Protein 6OVN (pdb70)

B-factor: mean 44.59, std 19.62, range [14.21, 118.72]

Radius of gyration: 23.9 Å; Cα contacts (8 Å, |Δi|>4): 1185; chains: 2; bounding box: 69×45×56 Å

Sequence (440 aa):
QALSIQEGENATMNCSYKTSINNLQWYRQNSGRGLVHLILIRSNEREKHSGRLRVTLDTSKKSSSLLITASRAADTASYFCATAAVGGFKTIFGAGTRLFVKANNIQNPDPAVYQLRDSKSSDKSSVCLFTDFDSSQTNVSSQSKDSDVYITDKCVLLDMRSMDFKSNSAVAWSNKSDFACANAFNNSIIPEDTFFPSPDTEVTQTPKHLVMGMTNKKSLKCEQHMGHRAMYWYKQKAKKPPELMFVYSYEKLSINESSVPSRFSPESPNSSLLNLHLHALQPEDSALYLCASSPLGREGLNTEAFFGQGTRLTVVEDLNKVFPPEVAVVFEPSEAEISSHTQKATLVCLATGFYPDHVEELSWWVNGKEVHSGVCTDPQPLKEQPALNDSRYALSSRLRVSATTFWQNPRNHFRCQVQFYGLSENDEWTQDRAKPVTQIVSAEAWGRAD

Secondary structure (DSSP, 8-state):
-EEEEETTS-EEEEEE-SS--SEEEEEEEETTTEEEEEEEEETT-SEEEETTEEEEEETTTTEEEEEESS--GGG-EEEEEEEE-TTSS--EE---EEEEEEPP-SS---EEEEPPPPTT---EEEEEES--TT--PPPP-STT-EEPPPEEEEEGGGTEEEEEEEEEE--TT--HHHHTTTS---TT-B----/--SEEEE-SEEEEETT--EEEEEEE-S--SEEEEEEE-TTS--EEEEEEETTEEEE--S-GGGT--B-SSTTB-BEEE-S--GGG-EEEEEEEE-BTTTT-B---EE---EEEEEES-GGG-BPPEEEEEPPPHHHHHHHSEEEEEEEEEEEBSS-EEEEEEETTEEE-TTEEE-SSPEESSTT-TT--EEEEEEEEEEHHHHS-TT-EEEEEEEE--B-TTS---SSSPP-BSEEEEEEEE----

Nearest PDB structures (foldseek):
  6ovn-assembly1_A  TM=1.005E+00  e=1.635E-39  Homo sapiens
  6ovo-assembly1_A  TM=9.572E-01  e=6.465E-29  Homo sapiens
  6v15-assembly1_D  TM=9.337E-01  e=1.927E-26  Mus musculus
  6bj8-assembly1_D  TM=8.956E-01  e=1.473E-26  Homo sapiens
  4jry-assembly1_D  TM=8.996E-01  e=4.089E-26  Homo sapiens

Foldseek 3Di:
DEAEEAQQAKDKDKDFDDDDFQKKWKWWADPVPGIGTDDIDGPPDAWDDDPQWIKGADPVRGMMMIMGGRHHQVSFTKMWMWTHHPPGPGTGIDDIYGYGYFYFAPDAAWEKDWDDDDPVDLKTKIKTKRHTSPWWFDADPDDQKGKATWDWDQPVVVRGIMIMMMMMGNDPPDDSVCSRVVTDGPPNYHYDDD/DFQWAWDDQEAEEEQADKDKIKIFHDPQAFKKFKWWADPPGDTHTAWMDGDNDIDGPHPCQVQFVWDDPDSGITMTIGGRDDQVSQTWMKMWTFRLPDPRPGGDITIHSTYRYGYDHDLVLFDFWDKEKDWFDPVCCVVPQKGKIKMKTWFGPDPDKDKFKAKPHHTDDPQKDKDPDWDFPDVPDPSGITMIMMIHMGGNVQQQDQPIKMKMKMFDAGDDPPDDDDDPDDRRHGDIHMYMDGGHHD

Structure (mmCIF, N/CA/C/O backbone):
data_6OVN
#
_entry.id   6OVN
#
_cell.length_a   75.188
_cell.length_b   75.188
_cell.length_c   109.380
_cell.angle_alpha   90.000
_cell.angle_beta   90.000
_cell.angle_gamma   90.000
#
_symmetry.space_group_name_H-M   'P 43'
#
loop_
_entity.id
_entity.type
_entity.pdbx_description
1 polymer 'Alpha chain Clone 2 TCR'
2 polymer 'Beta chain Clone 2 TCR'
3 non-polymer 'SODIUM ION'
4 non-polymer GLYCEROL
5 non-polymer 'CHLORIDE ION'
6 water water
#
loop_
_atom_site.group_PDB
_atom_site.id
_atom_site.type_symbol
_atom_site.label_atom_id
_atom_site.label_alt_id
_atom_site.label_comp_id
_atom_site.label_asym_id
_atom_site.label_entity_id
_atom_site.label_seq_id
_atom_site.pdbx_PDB_ins_code
_atom_site.Cartn_x
_atom_site.Cartn_y
_atom_site.Cartn_z
_atom_site.occupancy
_atom_site.B_iso_or_equiv
_atom_site.auth_seq_id
_atom_site.auth_comp_id
_atom_site.auth_asym_id
_atom_site.auth_atom_id
_atom_site.pdbx_PDB_model_num
ATOM 1 N N . GLN A 1 11 ? 47.353 63.958 11.162 1.00 91.29 9 GLN A N 1
ATOM 2 C CA . GLN A 1 11 ? 47.394 65.385 11.457 1.00 82.06 9 GLN A CA 1
ATOM 3 C C . GLN A 1 11 ? 46.019 65.898 11.874 1.00 79.86 9 GLN A C 1
ATOM 4 O O . GLN A 1 11 ? 45.496 66.850 11.291 1.00 70.85 9 GLN A O 1
ATOM 6 N N . ALA A 1 12 ? 45.440 65.253 12.886 1.00 77.50 10 ALA A N 1
ATOM 7 C CA . ALA A 1 12 ? 44.139 65.634 13.424 1.00 74.48 10 ALA A CA 1
ATOM 8 C C . ALA A 1 12 ? 44.200 65.515 14.939 1.00 77.17 10 ALA A C 1
ATOM 9 O O . ALA A 1 12 ? 44.568 64.459 15.463 1.00 84.06 10 ALA A O 1
ATOM 11 N N . LEU A 1 13 ? 43.849 66.593 15.638 1.00 67.94 11 LEU A N 1
ATOM 12 C CA . LEU A 1 13 ? 43.946 66.657 17.091 1.00 64.63 11 LEU A CA 1
ATOM 13 C C . LEU A 1 13 ? 42.622 67.156 17.651 1.00 61.87 11 LEU A C 1
ATOM 14 O O . LEU A 1 13 ? 42.093 68.177 17.201 1.00 56.81 11 LEU A O 1
ATOM 19 N N . SER A 1 14 ? 42.076 66.432 18.623 1.00 66.57 12 SER A N 1
ATOM 20 C CA . SER A 1 14 ? 40.777 66.776 19.185 1.00 66.55 12 SER A CA 1
ATOM 21 C C . SER A 1 14 ? 40.916 66.851 20.695 1.00 64.92 12 SER A C 1
ATOM 22 O O . SER A 1 14 ? 41.348 65.882 21.326 1.00 65.03 12 SER A O 1
ATOM 25 N N . ILE A 1 15 ? 40.572 68.006 21.268 1.00 63.93 13 ILE A N 1
ATOM 26 C CA . ILE A 1 15 ? 40.718 68.241 22.697 1.00 67.12 13 ILE A CA 1
ATOM 27 C C . ILE A 1 15 ? 39.437 68.851 23.250 1.00 65.88 13 ILE A C 1
ATOM 28 O O . ILE A 1 15 ? 38.587 69.357 22.513 1.00 63.51 13 ILE A O 1
ATOM 33 N N . GLN A 1 16 ? 39.306 68.787 24.573 1.00 68.45 14 GLN A N 1
ATOM 34 C CA . GLN A 1 16 ? 38.209 69.460 25.246 1.00 68.63 14 GLN A CA 1
ATOM 35 C C . GLN A 1 16 ? 38.581 70.911 25.517 1.00 68.89 14 GLN A C 1
ATOM 36 O O . GLN A 1 16 ? 39.743 71.235 25.772 1.00 70.23 14 GLN A O 1
ATOM 42 N N . GLU A 1 17 ? 37.578 71.783 25.452 1.00 67.59 15 GLU A N 1
ATOM 43 C CA . GLU A 1 17 ? 37.775 73.203 25.713 1.00 67.71 15 GLU A CA 1
ATOM 44 C C . GLU A 1 17 ? 38.494 73.420 27.037 1.00 75.84 15 GLU A C 1
ATOM 45 O O . GLU A 1 17 ? 38.118 72.847 28.062 1.00 72.94 15 GLU A O 1
ATOM 51 N N . GLY A 1 18 ? 39.539 74.244 27.006 1.00 71.39 16 GLY A N 1
ATOM 52 C CA . GLY A 1 18 ? 40.358 74.520 28.163 1.00 74.36 16 GLY A CA 1
ATOM 53 C C . GLY A 1 18 ? 41.653 73.736 28.226 1.00 75.90 16 GLY A C 1
ATOM 54 O O . GLY A 1 18 ? 42.579 74.160 28.927 1.00 78.00 16 GLY A O 1
ATOM 55 N N . GLU A 1 19 ? 41.738 72.601 27.536 1.00 74.99 17 GLU A N 1
ATOM 56 C CA . GLU A 1 19 ? 42.959 71.811 27.519 1.00 76.34 17 GLU A CA 1
ATOM 57 C C . GLU A 1 19 ? 43.997 72.444 26.589 1.00 75.11 17 GLU A C 1
ATOM 58 O O . GLU A 1 19 ? 43.699 73.348 25.803 1.00 72.88 17 GLU A O 1
ATOM 64 N N . ASN A 1 20 ? 45.229 71.946 26.676 1.00 76.60 18 ASN A N 1
ATOM 65 C CA . ASN A 1 20 ? 46.311 72.457 25.843 1.00 75.70 18 ASN A CA 1
ATOM 66 C C . ASN A 1 20 ? 46.297 71.809 24.463 1.00 73.15 18 ASN A C 1
ATOM 67 O O . ASN A 1 20 ? 45.883 70.659 24.292 1.00 72.88 18 ASN A O 1
ATOM 72 N N . ALA A 1 21 ? 46.789 72.554 23.476 1.00 71.34 19 ALA A N 1
ATOM 73 C CA . ALA A 1 21 ? 46.934 72.064 22.112 1.00 69.94 19 ALA A CA 1
ATOM 74 C C . ALA A 1 21 ? 48.385 72.234 21.699 1.00 69.45 19 ALA A C 1
ATOM 75 O O . ALA A 1 21 ? 48.915 73.347 21.752 1.00 69.63 19 ALA A O 1
ATOM 77 N N . THR A 1 22 ? 49.023 71.137 21.304 1.00 69.74 20 THR A N 1
ATOM 78 C CA . THR A 1 22 ? 50.395 71.162 20.809 1.00 70.10 20 THR A CA 1
ATOM 79 C C . THR A 1 22 ? 50.404 70.591 19.400 1.00 68.39 20 THR A C 1
ATOM 80 O O . THR A 1 22 ? 49.942 69.466 19.182 1.00 68.11 20 THR A O 1
ATOM 84 N N . MET A 1 23 ? 50.921 71.363 18.448 1.00 65.96 21 MET A N 1
ATOM 85 C CA . MET A 1 23 ? 51.009 70.920 17.067 1.00 63.58 21 MET A CA 1
ATOM 86 C C . MET A 1 23 ? 52.440 71.079 16.582 1.00 65.83 21 MET A C 1
ATOM 87 O O . MET A 1 23 ? 53.172 71.962 17.037 1.00 66.15 21 MET A O 1
ATOM 92 N N . ASN A 1 24 ? 52.845 70.194 15.679 1.00 63.19 22 ASN A N 1
ATOM 93 C CA . ASN A 1 24 ? 54.206 70.177 15.170 1.00 63.58 22 ASN A CA 1
ATOM 94 C C . ASN A 1 24 ? 54.220 70.331 13.657 1.00 60.71 22 ASN A C 1
ATOM 95 O O . ASN A 1 24 ? 53.233 70.069 12.970 1.00 61.42 22 ASN A O 1
ATOM 100 N N . CYS A 1 25 ? 55.379 70.738 13.155 1.00 60.83 23 CYS A N 1
ATOM 101 C CA . CYS A 1 25 ? 55.589 70.896 11.727 1.00 72.38 23 CYS A CA 1
ATOM 102 C C . CYS A 1 25 ? 57.070 70.774 11.451 1.00 71.31 23 CYS A C 1
ATOM 103 O O . CYS A 1 25 ? 57.893 70.958 12.347 1.00 69.85 23 CYS A O 1
ATOM 106 N N . SER A 1 26 ? 57.396 70.439 10.205 1.00 74.87 24 SER A N 1
ATOM 107 C CA . SER A 1 26 ? 58.785 70.344 9.789 1.00 80.87 24 SER A CA 1
ATOM 108 C C . SER A 1 26 ? 58.937 70.971 8.411 1.00 75.39 24 SER A C 1
ATOM 109 O O . SER A 1 26 ? 57.982 71.072 7.638 1.00 73.69 24 SER A O 1
ATOM 112 N N . TYR A 1 27 ? 60.162 71.393 8.112 1.00 68.97 25 TYR A N 1
ATOM 113 C CA . TYR A 1 27 ? 60.476 72.034 6.844 1.00 63.15 25 TYR A CA 1
ATOM 114 C C . TYR A 1 27 ? 61.786 71.460 6.319 1.00 67.24 25 TYR A C 1
ATOM 115 O O . TYR A 1 27 ? 62.546 70.832 7.058 1.00 70.90 25 TYR A O 1
ATOM 124 N N . LYS A 1 28 ? 62.049 71.686 5.028 1.00 71.68 26 LYS A N 1
ATOM 125 C CA . LYS A 1 28 ? 63.124 70.985 4.336 1.00 76.08 26 LYS A CA 1
ATOM 126 C C . LYS A 1 28 ? 64.322 71.849 3.964 1.00 78.32 26 LYS A C 1
ATOM 127 O O . LYS A 1 28 ? 65.399 71.295 3.726 1.00 87.63 26 LYS A O 1
ATOM 129 N N . THR A 1 29 ? 64.177 73.169 3.903 1.00 72.74 27 THR A N 1
ATOM 130 C CA . THR A 1 29 ? 65.242 74.044 3.426 1.00 74.44 27 THR A CA 1
ATOM 131 C C . THR A 1 29 ? 65.714 74.971 4.541 1.00 66.88 27 THR A C 1
ATOM 132 O O . THR A 1 29 ? 65.129 75.031 5.623 1.00 65.00 27 THR A O 1
ATOM 136 N N . SER A 1 30 ? 66.798 75.694 4.268 1.00 64.87 28 SER A N 1
ATOM 137 C CA . SER A 1 30 ? 67.208 76.773 5.157 1.00 71.55 28 SER A CA 1
ATOM 138 C C . SER A 1 30 ? 66.189 77.906 5.085 1.00 63.44 28 SER A C 1
ATOM 139 O O . SER A 1 30 ? 65.540 78.120 4.059 1.00 56.10 28 SER A O 1
ATOM 142 N N . ILE A 1 31 ? 66.017 78.618 6.202 1.00 61.62 29 ILE A N 1
ATOM 143 C CA . ILE A 1 31 ? 64.977 79.633 6.298 1.00 55.69 29 ILE A CA 1
ATOM 144 C C . ILE A 1 31 ? 65.520 80.874 6.986 1.00 57.08 29 ILE A C 1
ATOM 145 O O . ILE A 1 31 ? 66.505 80.826 7.726 1.00 59.65 29 ILE A O 1
ATOM 150 N N . ASN A 1 32 ? 64.856 82.001 6.731 1.00 55.35 37 ASN A N 1
ATOM 151 C CA . ASN A 1 32 ? 65.054 83.181 7.562 1.00 56.61 37 ASN A CA 1
ATOM 152 C C . ASN A 1 32 ? 64.154 83.163 8.788 1.00 57.74 37 ASN A C 1
ATOM 153 O O . ASN A 1 32 ? 64.576 83.577 9.875 1.00 60.08 37 ASN A O 1
ATOM 158 N N . ASN A 1 33 ? 62.920 82.685 8.633 1.00 56.16 38 ASN A N 1
ATOM 159 C CA . ASN A 1 33 ? 61.985 82.638 9.747 1.00 58.74 38 ASN A CA 1
ATOM 160 C C . ASN A 1 33 ? 60.887 81.629 9.447 1.00 55.67 38 ASN A C 1
ATOM 161 O O . ASN A 1 33 ? 60.663 81.242 8.296 1.00 53.47 38 ASN A O 1
ATOM 166 N N . LEU A 1 34 ? 60.193 81.231 10.503 1.00 56.97 39 LEU A N 1
ATOM 167 C CA . LEU A 1 34 ? 59.067 80.317 10.427 1.00 55.91 39 LEU A CA 1
ATOM 168 C C . LEU A 1 34 ? 57.873 80.988 11.087 1.00 55.51 39 LEU A C 1
ATOM 169 O O . LEU A 1 34 ? 58.024 81.680 12.097 1.00 57.28 39 LEU A O 1
ATOM 174 N N . GLN A 1 35 ? 56.688 80.802 10.507 1.00 53.20 40 GLN A N 1
ATOM 175 C CA . GLN A 1 35 ? 55.488 81.445 11.022 1.00 52.57 40 GLN A CA 1
ATOM 176 C C . GLN A 1 35 ? 54.340 80.454 11.021 1.00 51.74 40 GLN A C 1
ATOM 177 O O . GLN A 1 35 ? 54.146 79.722 10.046 1.00 51.51 40 GLN A O 1
ATOM 183 N N . TRP A 1 36 ? 53.564 80.463 12.100 1.00 52.92 41 TRP A N 1
ATOM 184 C CA . TRP A 1 36 ? 52.366 79.643 12.199 1.00 52.18 41 TRP A CA 1
ATOM 185 C C . TRP A 1 36 ? 51.146 80.435 11.759 1.00 53.10 41 TRP A C 1
ATOM 186 O O . TRP A 1 36 ? 51.034 81.631 12.047 1.00 49.72 41 TRP A O 1
ATOM 197 N N . TYR A 1 37 ? 50.226 79.750 11.070 1.00 47.85 42 TYR A N 1
ATOM 198 C CA . TYR A 1 37 ? 48.979 80.340 10.613 1.00 45.51 42 TYR A CA 1
ATOM 199 C C . TYR A 1 37 ? 47.800 79.500 11.070 1.00 45.56 42 TYR A C 1
ATOM 200 O O . TYR A 1 37 ? 47.901 78.278 11.200 1.00 46.41 42 TYR A O 1
ATOM 209 N N . ARG A 1 38 ? 46.667 80.177 11.255 1.00 44.52 43 ARG A N 1
ATOM 210 C CA . ARG A 1 38 ? 45.381 79.569 11.560 1.00 44.13 43 ARG A CA 1
ATOM 211 C C . ARG A 1 38 ? 44.414 79.822 10.406 1.00 40.98 43 ARG A C 1
ATOM 212 O O . ARG A 1 38 ? 44.385 80.923 9.847 1.00 43.93 43 ARG A O 1
ATOM 220 N N . GLN A 1 39 ? 43.623 78.809 10.045 1.00 40.02 44 GLN A N 1
ATOM 221 C CA . GLN A 1 39 ? 42.636 78.968 8.982 1.00 37.11 44 GLN A CA 1
ATOM 222 C C . GLN A 1 39 ? 41.308 78.341 9.375 1.00 44.79 44 GLN A C 1
ATOM 223 O O . GLN A 1 39 ? 41.245 77.161 9.729 1.00 38.03 44 GLN A O 1
ATOM 229 N N . ASN A 1 40 ? 40.247 79.133 9.281 1.00 39.18 45 ASN A N 1
ATOM 230 C CA . ASN A 1 40 ? 38.885 78.622 9.373 1.00 40.50 45 ASN A CA 1
ATOM 231 C C . ASN A 1 40 ? 37.998 79.528 8.527 1.00 55.94 45 ASN A C 1
ATOM 232 O O . ASN A 1 40 ? 38.456 80.513 7.943 1.00 50.87 45 ASN A O 1
ATOM 237 N N . SER A 1 41 ? 36.719 79.178 8.431 1.00 69.43 46 SER A N 1
ATOM 238 C CA . SER A 1 41 ? 35.797 80.056 7.722 1.00 73.65 46 SER A CA 1
ATOM 239 C C . SER A 1 41 ? 35.366 81.249 8.568 1.00 75.77 46 SER A C 1
ATOM 240 O O . SER A 1 41 ? 34.961 82.276 8.011 1.00 73.79 46 SER A O 1
ATOM 243 N N . GLY A 1 42 ? 35.482 81.156 9.895 1.00 87.26 47 GLY A N 1
ATOM 244 C CA . GLY A 1 42 ? 35.118 82.281 10.740 1.00 88.07 47 GLY A CA 1
ATOM 245 C C . GLY A 1 42 ? 35.995 83.499 10.512 1.00 86.20 47 GLY A C 1
ATOM 246 O O . GLY A 1 42 ? 35.503 84.628 10.468 1.00 92.47 47 GLY A O 1
ATOM 247 N N . ARG A 1 43 ? 37.305 83.290 10.351 1.00 74.42 48 ARG A N 1
ATOM 248 C CA . ARG A 1 43 ? 38.244 84.399 10.257 1.00 63.26 48 ARG A CA 1
ATOM 249 C C . ARG A 1 43 ? 39.236 84.293 9.103 1.00 56.93 48 ARG A C 1
ATOM 250 O O . ARG A 1 43 ? 40.099 85.168 8.983 1.00 54.39 48 ARG A O 1
ATOM 258 N N . GLY A 1 44 ? 39.148 83.260 8.258 1.00 50.89 49 GLY A N 1
ATOM 259 C CA . GLY A 1 44 ? 40.084 83.124 7.145 1.00 44.69 49 GLY A CA 1
ATOM 260 C C . GLY A 1 44 ? 41.452 82.623 7.589 1.00 42.06 49 GLY A C 1
ATOM 261 O O . GLY A 1 44 ? 41.607 81.975 8.630 1.00 39.65 49 GLY A O 1
ATOM 262 N N . LEU A 1 45 ? 42.461 82.940 6.770 1.00 38.31 50 LEU A N 1
ATOM 263 C CA . LEU A 1 45 ? 43.849 82.529 6.984 1.00 38.29 50 LEU A CA 1
ATOM 264 C C . LEU A 1 45 ? 44.595 83.672 7.668 1.00 37.20 50 LEU A C 1
ATOM 265 O O . LEU A 1 45 ? 44.760 84.745 7.085 1.00 40.80 50 LEU A O 1
ATOM 270 N N . VAL A 1 46 ? 45.035 83.449 8.911 1.00 41.82 51 VAL A N 1
ATOM 271 C CA . VAL A 1 46 ? 45.520 84.521 9.776 1.00 47.83 51 VAL A CA 1
ATOM 272 C C . VAL A 1 46 ? 46.905 84.169 10.306 1.00 50.76 51 VAL A C 1
ATOM 273 O O . VAL A 1 46 ? 47.130 83.051 10.782 1.00 46.53 51 VAL A O 1
ATOM 277 N N . HIS A 1 47 ? 47.825 85.130 10.229 1.00 47.29 52 HIS A N 1
ATOM 278 C CA . HIS A 1 47 ? 49.162 84.963 10.790 1.00 46.28 52 HIS A CA 1
ATOM 279 C C . HIS A 1 47 ? 49.104 84.992 12.314 1.00 52.31 52 HIS A C 1
ATOM 280 O O . HIS A 1 47 ? 48.493 85.886 12.906 1.00 50.66 52 HIS A O 1
ATOM 287 N N . LEU A 1 48 ? 49.734 84.005 12.949 1.00 49.14 53 LEU A N 1
ATOM 288 C CA . LEU A 1 48 ? 49.671 83.866 14.402 1.00 51.89 53 LEU A CA 1
ATOM 289 C C . LEU A 1 48 ? 50.906 84.419 15.097 1.00 56.61 53 LEU A C 1
ATOM 290 O O . LEU A 1 48 ? 50.788 85.214 16.035 1.00 64.80 53 LEU A O 1
ATOM 295 N N . ILE A 1 49 ? 52.094 84.012 14.654 1.00 55.56 54 ILE A N 1
ATOM 296 C CA . ILE A 1 49 ? 53.324 84.360 15.350 1.00 60.29 54 ILE A CA 1
ATOM 297 C C . ILE A 1 49 ? 54.479 84.106 14.401 1.00 60.92 54 ILE A C 1
ATOM 298 O O . ILE A 1 49 ? 54.407 83.236 13.527 1.00 59.31 54 ILE A O 1
ATOM 303 N N . LEU A 1 50 ? 55.547 84.878 14.572 1.00 58.10 55 LEU A N 1
ATOM 304 C CA . LEU A 1 50 ? 56.723 84.829 13.724 1.00 57.91 55 LEU A CA 1
ATOM 305 C C . LEU A 1 50 ? 57.948 84.664 14.615 1.00 68.18 55 LEU A C 1
ATOM 306 O O . LEU A 1 50 ? 58.110 85.404 15.590 1.00 74.99 55 LEU A O 1
ATOM 311 N N . ILE A 1 51 ? 58.792 83.684 14.294 1.00 61.50 56 ILE A N 1
ATOM 312 C CA . ILE A 1 51 ? 60.033 83.436 15.020 1.00 64.40 56 ILE A CA 1
ATOM 313 C C . ILE A 1 51 ? 61.182 83.369 14.018 1.00 63.85 56 ILE A C 1
ATOM 314 O O . ILE A 1 51 ? 61.050 82.772 12.943 1.00 62.16 56 ILE A O 1
ATOM 319 N N . ARG A 1 52 ? 62.300 84.011 14.356 1.00 65.56 57 ARG A N 1
ATOM 320 C CA . ARG A 1 52 ? 63.453 84.054 13.469 1.00 68.46 57 ARG A CA 1
ATOM 321 C C . ARG A 1 52 ? 64.315 82.807 13.647 1.00 68.22 57 ARG A C 1
ATOM 322 O O . ARG A 1 52 ? 64.300 82.152 14.692 1.00 69.31 57 ARG A O 1
ATOM 330 N N . SER A 1 53 ? 65.099 82.500 12.612 1.00 66.22 58 SER A N 1
ATOM 331 C CA . SER A 1 53 ? 65.928 81.302 12.626 1.00 67.74 58 SER A CA 1
ATOM 332 C C . SER A 1 53 ? 67.010 81.344 13.698 1.00 71.08 58 SER A C 1
ATOM 333 O O . SER A 1 53 ? 67.592 80.297 14.002 1.00 72.78 58 SER A O 1
ATOM 336 N N . ASN A 1 54 ? 67.281 82.511 14.280 1.00 72.07 59 ASN A N 1
ATOM 337 C CA . ASN A 1 54 ? 68.237 82.636 15.373 1.00 82.17 59 ASN A CA 1
ATOM 338 C C . ASN A 1 54 ? 67.570 82.638 16.745 1.00 79.58 59 ASN A C 1
ATOM 339 O O . ASN A 1 54 ? 68.244 82.888 17.748 1.00 79.79 59 ASN A O 1
ATOM 344 N N . GLU A 1 55 ? 66.270 82.369 16.812 1.00 75.70 63 GLU A N 1
ATOM 345 C CA . GLU A 1 55 ? 65.551 82.272 18.074 1.00 78.21 63 GLU A CA 1
ATOM 346 C C . GLU A 1 55 ? 65.151 80.824 18.334 1.00 77.84 63 GLU A C 1
ATOM 347 O O . GLU A 1 55 ? 65.144 79.986 17.428 1.00 76.40 63 GLU A O 1
ATOM 353 N N . ARG A 1 56 ? 64.825 80.533 19.595 1.00 80.02 64 ARG A N 1
ATOM 354 C CA . ARG A 1 56 ? 64.444 79.188 20.002 1.00 80.86 64 ARG A CA 1
ATOM 355 C C . ARG A 1 56 ? 63.024 79.081 20.540 1.00 80.25 64 ARG A C 1
ATOM 356 O O . ARG A 1 56 ? 62.464 77.979 20.531 1.00 79.99 64 ARG A O 1
ATOM 358 N N . GLU A 1 57 ? 62.429 80.179 20.997 1.00 80.04 65 GLU A N 1
ATOM 359 C CA . GLU A 1 57 ? 61.106 80.147 21.600 1.00 82.84 65 GLU A CA 1
ATOM 360 C C . GLU A 1 57 ? 60.570 81.570 21.670 1.00 82.67 65 GLU A C 1
ATOM 361 O O . GLU A 1 57 ? 61.336 82.523 21.840 1.00 82.56 65 GLU A O 1
ATOM 367 N N . LYS A 1 58 ? 59.251 81.705 21.532 1.00 76.87 66 LYS A N 1
ATOM 368 C CA . LYS A 1 58 ? 58.599 83.007 21.521 1.00 77.01 66 LYS A CA 1
ATOM 369 C C . LYS A 1 58 ? 57.226 82.903 22.171 1.00 78.46 66 LYS A C 1
ATOM 370 O O . LYS A 1 58 ? 56.538 81.891 22.035 1.00 80.67 66 LYS A O 1
ATOM 376 N N . HIS A 1 59 ? 56.832 83.969 22.869 1.00 83.33 67 HIS A N 1
ATOM 377 C CA . HIS A 1 59 ? 55.558 84.043 23.572 1.00 86.96 67 HIS A CA 1
ATOM 378 C C . HIS A 1 59 ? 54.723 85.186 23.017 1.00 80.38 67 HIS A C 1
ATOM 379 O O . HIS A 1 59 ? 55.252 86.258 22.708 1.00 83.72 67 HIS A O 1
ATOM 386 N N . SER A 1 60 ? 53.411 84.960 22.915 1.00 75.00 68 SER A N 1
ATOM 387 C CA . SER A 1 60 ? 52.475 86.022 22.546 1.00 77.46 68 SER A CA 1
ATOM 388 C C . SER A 1 60 ? 51.079 85.558 22.962 1.00 81.46 68 SER A C 1
ATOM 389 O O . SER A 1 60 ? 50.479 84.718 22.285 1.00 88.72 68 SER A O 1
ATOM 391 N N . GLY A 1 61 ? 50.578 86.109 24.061 1.00 83.88 74 GLY A N 1
ATOM 392 C CA . GLY A 1 61 ? 49.256 85.718 24.528 1.00 80.93 74 GLY A CA 1
ATOM 393 C C . GLY A 1 61 ? 49.242 84.259 24.944 1.00 81.15 74 GLY A C 1
ATOM 394 O O . GLY A 1 61 ? 50.135 83.784 25.655 1.00 74.72 74 GLY A O 1
ATOM 395 N N . ARG A 1 62 ? 48.226 83.527 24.485 1.00 76.53 75 ARG A N 1
ATOM 396 C CA . ARG A 1 62 ? 48.104 82.112 24.813 1.00 76.15 75 ARG A CA 1
ATOM 397 C C . ARG A 1 62 ? 49.017 81.223 23.979 1.00 72.84 75 ARG A C 1
ATOM 398 O O . ARG A 1 62 ? 49.036 80.007 24.200 1.00 72.34 75 ARG A O 1
ATOM 406 N N . LEU A 1 63 ? 49.781 81.793 23.050 1.00 69.79 76 LEU A N 1
ATOM 407 C CA . LEU A 1 63 ? 50.593 81.029 22.116 1.00 69.02 76 LEU A CA 1
ATOM 408 C C . LEU A 1 63 ? 52.054 81.039 22.525 1.00 71.32 76 LEU A C 1
ATOM 409 O O . LEU A 1 63 ? 52.579 82.063 22.975 1.00 72.39 76 LEU A O 1
ATOM 414 N N . ARG A 1 64 ? 52.716 79.901 22.337 1.00 72.06 77 ARG A N 1
ATOM 415 C CA . ARG A 1 64 ? 54.168 79.857 22.394 1.00 73.71 77 ARG A CA 1
ATOM 416 C C . ARG A 1 64 ? 54.676 78.921 21.308 1.00 72.44 77 ARG A C 1
ATOM 417 O O . ARG A 1 64 ? 54.187 77.796 21.168 1.00 72.08 77 ARG A O 1
ATOM 425 N N . VAL A 1 65 ? 55.641 79.396 20.529 1.00 71.75 78 VAL A N 1
ATOM 426 C CA . VAL A 1 65 ? 56.222 78.627 19.437 1.00 70.53 78 VAL A CA 1
ATOM 427 C C . VAL A 1 65 ? 57.657 78.282 19.804 1.00 72.96 78 VAL A C 1
ATOM 428 O O . VAL A 1 65 ? 58.377 79.106 20.378 1.00 74.57 78 VAL A O 1
ATOM 432 N N . THR A 1 66 ? 58.063 77.058 19.491 1.00 73.27 79 THR A N 1
ATOM 433 C CA . THR A 1 66 ? 59.457 76.658 19.575 1.00 75.54 79 THR A CA 1
ATOM 434 C C . THR A 1 66 ? 60.002 76.404 18.178 1.00 76.82 79 THR A C 1
ATOM 435 O O . THR A 1 66 ? 59.270 76.009 17.266 1.00 70.72 79 THR A O 1
ATOM 439 N N . LEU A 1 67 ? 61.297 76.643 18.023 1.00 74.25 80 LEU A N 1
ATOM 440 C CA . LEU A 1 67 ? 61.998 76.422 16.770 1.00 75.29 80 LEU A CA 1
ATOM 441 C C . LEU A 1 67 ? 63.270 75.640 17.059 1.00 75.79 80 LEU A C 1
ATOM 442 O O . LEU A 1 67 ? 64.090 76.064 17.879 1.00 77.49 80 LEU A O 1
ATOM 447 N N . ASP A 1 68 ? 63.418 74.492 16.403 1.00 78.37 81 ASP A N 1
ATOM 448 C CA . ASP A 1 68 ? 64.619 73.665 16.492 1.00 83.57 81 ASP A CA 1
ATOM 449 C C . ASP A 1 68 ? 65.222 73.587 15.089 1.00 86.69 81 ASP A C 1
ATOM 450 O O . ASP A 1 68 ? 64.933 72.658 14.331 1.00 86.19 81 ASP A O 1
ATOM 452 N N . THR A 1 69 ? 66.059 74.575 14.747 1.00 88.44 82 THR A N 1
ATOM 453 C CA . THR A 1 69 ? 66.732 74.576 13.452 1.00 79.76 82 THR A CA 1
ATOM 454 C C . THR A 1 69 ? 67.597 73.341 13.253 1.00 86.12 82 THR A C 1
ATOM 455 O O . THR A 1 69 ? 67.869 72.969 12.106 1.00 85.32 82 THR A O 1
ATOM 459 N N . SER A 1 70 ? 68.024 72.697 14.344 1.00 97.54 83 SER A N 1
ATOM 460 C CA . SER A 1 70 ? 68.995 71.610 14.247 1.00 105.07 83 SER A CA 1
ATOM 461 C C . SER A 1 70 ? 68.482 70.472 13.371 1.00 104.80 83 SER A C 1
ATOM 462 O O . SER A 1 70 ? 69.231 69.922 12.557 1.00 109.97 83 SER A O 1
ATOM 465 N N . LYS A 1 71 ? 67.211 70.102 13.522 1.00 103.70 84 LYS A N 1
ATOM 466 C CA . LYS A 1 71 ? 66.587 69.159 12.601 1.00 103.25 84 LYS A CA 1
ATOM 467 C C . LYS A 1 71 ? 65.288 69.703 12.014 1.00 97.05 84 LYS A C 1
ATOM 468 O O . LYS A 1 71 ? 64.395 68.927 11.664 1.00 91.19 84 LYS A O 1
ATOM 474 N N . LYS A 1 72 ? 65.179 71.029 11.899 1.00 95.36 85 LYS A N 1
ATOM 475 C CA . LYS A 1 72 ? 64.182 71.698 11.056 1.00 87.36 85 LYS A CA 1
ATOM 476 C C . LYS A 1 72 ? 62.753 71.313 11.446 1.00 82.63 85 LYS A C 1
ATOM 477 O O . LYS A 1 72 ? 62.010 70.694 10.680 1.00 83.55 85 LYS A O 1
ATOM 483 N N . SER A 1 73 ? 62.382 71.701 12.662 1.00 82.08 86 SER A N 1
ATOM 484 C CA . SER A 1 73 ? 61.072 71.392 13.212 1.00 83.90 86 SER A CA 1
ATOM 485 C C . SER A 1 73 ? 60.611 72.550 14.084 1.00 79.21 86 SER A C 1
ATOM 486 O O . SER A 1 73 ? 61.418 73.315 14.620 1.00 70.43 86 SER A O 1
ATOM 489 N N . SER A 1 74 ? 59.294 72.671 14.225 1.00 66.33 87 SER A N 1
ATOM 490 C CA . SER A 1 74 ? 58.717 73.697 15.076 1.00 71.07 87 SER A CA 1
ATOM 491 C C . SER A 1 74 ? 57.475 73.137 15.748 1.00 66.98 87 SER A C 1
ATOM 492 O O . SER A 1 74 ? 56.768 72.297 15.185 1.00 71.35 87 SER A O 1
ATOM 495 N N . SER A 1 75 ? 57.219 73.612 16.959 1.00 68.80 88 SER A N 1
ATOM 496 C CA . SER A 1 75 ? 56.034 73.233 17.709 1.00 69.10 88 SER A CA 1
ATOM 497 C C . SER A 1 75 ? 55.275 74.486 18.104 1.00 68.55 88 SER A C 1
ATOM 498 O O . SER A 1 75 ? 55.878 75.504 18.458 1.00 69.47 88 SER A O 1
ATOM 501 N N . LEU A 1 76 ? 53.953 74.411 18.023 1.00 67.02 89 LEU A N 1
ATOM 502 C CA . LEU A 1 76 ? 53.068 75.467 18.487 1.00 66.57 89 LEU A CA 1
ATOM 503 C C . LEU A 1 76 ? 52.227 74.916 19.624 1.00 68.13 89 LEU A C 1
ATOM 5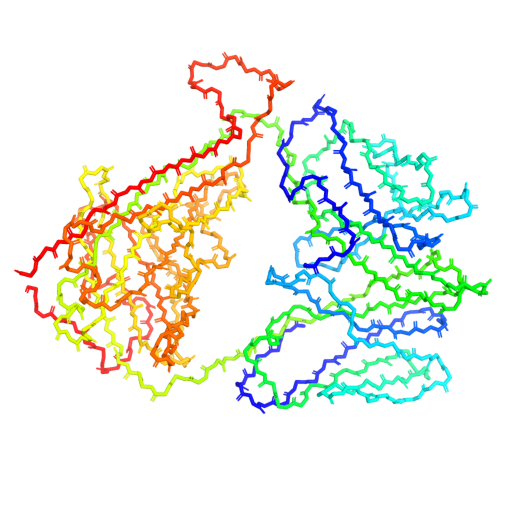04 O O . LEU A 1 76 ? 51.574 73.877 19.471 1.00 67.58 89 LEU A O 1
ATOM 509 N N . LEU A 1 77 ? 52.234 75.610 20.753 1.00 70.08 90 LEU A N 1
ATOM 510 C CA . LEU A 1 77 ? 51.410 75.232 21.887 1.00 71.63 90 LEU A CA 1
ATOM 511 C C . LEU A 1 77 ? 50.412 76.344 22.160 1.00 70.73 90 LEU A C 1
ATOM 512 O O . LEU A 1 77 ? 50.790 77.517 22.256 1.00 70.85 90 LEU A O 1
ATOM 517 N N . ILE A 1 78 ? 49.141 75.968 22.273 1.00 69.85 91 ILE A N 1
ATOM 518 C CA . ILE A 1 78 ? 48.073 76.863 22.689 1.00 69.29 91 ILE A CA 1
ATOM 519 C C . ILE A 1 78 ? 47.650 76.440 24.087 1.00 71.86 91 ILE A C 1
ATOM 520 O O . ILE A 1 78 ? 47.180 75.312 24.278 1.00 72.23 91 ILE A O 1
ATOM 525 N N . THR A 1 79 ? 47.824 77.328 25.057 1.00 73.65 92 THR A N 1
ATOM 526 C CA . THR A 1 79 ? 47.320 77.082 26.402 1.00 76.00 92 THR A CA 1
ATOM 527 C C . THR A 1 79 ? 45.878 77.563 26.514 1.00 75.70 92 THR A C 1
ATOM 528 O O . THR A 1 79 ? 45.458 78.487 25.809 1.00 72.50 92 THR A O 1
ATOM 532 N N . ALA A 1 80 ? 45.125 76.916 27.408 1.00 77.54 93 ALA A N 1
ATOM 533 C CA . ALA A 1 80 ? 43.738 77.265 27.717 1.00 75.33 93 ALA A CA 1
ATOM 534 C C . ALA A 1 80 ? 42.903 77.410 26.443 1.00 71.90 93 ALA A C 1
ATOM 535 O O . ALA A 1 80 ? 42.341 78.467 26.148 1.00 70.39 93 ALA A O 1
ATOM 537 N N . SER A 1 81 ? 42.833 76.319 25.684 1.00 70.70 94 SER A N 1
ATOM 538 C CA . SER A 1 81 ? 42.165 76.363 24.389 1.00 67.46 94 SER A CA 1
ATOM 539 C C . SER A 1 81 ? 40.679 76.643 24.563 1.00 71.15 94 SER A C 1
ATOM 540 O O . SER A 1 81 ? 40.045 76.155 25.501 1.00 67.98 94 SER A O 1
ATOM 543 N N . ARG A 1 82 ? 40.126 77.439 23.657 1.00 65.79 95 ARG A N 1
ATOM 544 C CA . ARG A 1 82 ? 38.695 77.694 23.627 1.00 70.86 95 ARG A CA 1
ATOM 545 C C . ARG A 1 82 ? 38.127 77.234 22.290 1.00 65.13 95 ARG A C 1
ATOM 546 O O . ARG A 1 82 ? 38.863 76.933 21.341 1.00 58.53 95 ARG A O 1
ATOM 549 N N . ALA A 1 83 ? 36.793 77.167 22.227 1.00 62.18 96 ALA A N 1
ATOM 550 C CA . ALA A 1 83 ? 36.128 76.659 21.030 1.00 63.57 96 ALA A CA 1
ATOM 551 C C . ALA A 1 83 ? 36.598 77.384 19.773 1.00 56.92 96 ALA A C 1
ATOM 552 O O . ALA A 1 83 ? 36.769 76.765 18.716 1.00 56.27 96 ALA A O 1
ATOM 554 N N . ALA A 1 84 ? 36.853 78.691 19.880 1.00 61.72 97 ALA A N 1
ATOM 555 C CA . ALA A 1 84 ? 37.244 79.481 18.718 1.00 69.18 97 ALA A CA 1
ATOM 556 C C . ALA A 1 84 ? 38.560 79.014 18.109 1.00 63.67 97 ALA A C 1
ATOM 557 O O . ALA A 1 84 ? 38.821 79.305 16.940 1.00 60.36 97 ALA A O 1
ATOM 559 N N . ASP A 1 85 ? 39.389 78.294 18.867 1.00 60.46 98 ASP A N 1
ATOM 560 C CA . ASP A 1 85 ? 40.657 77.805 18.337 1.00 59.79 98 ASP A CA 1
ATOM 561 C C . ASP A 1 85 ? 40.485 76.667 17.335 1.00 51.91 98 ASP A C 1
ATOM 562 O O . ASP A 1 85 ? 41.466 76.281 16.692 1.00 51.68 98 ASP A O 1
ATOM 567 N N . THR A 1 86 ? 39.280 76.121 17.191 1.00 50.84 99 THR A N 1
ATOM 568 C CA . THR A 1 86 ? 39.042 75.085 16.199 1.00 49.17 99 THR A CA 1
ATOM 569 C C . THR A 1 86 ? 39.409 75.628 14.828 1.00 46.63 99 THR A C 1
ATOM 570 O O . THR A 1 86 ? 38.872 76.654 14.401 1.00 49.18 99 THR A O 1
ATOM 574 N N . ALA A 1 87 ? 40.352 74.959 14.163 1.00 46.46 100 ALA A N 1
ATOM 575 C CA . ALA A 1 87 ? 40.862 75.433 12.884 1.00 44.29 100 ALA A CA 1
ATOM 576 C C . ALA A 1 87 ? 41.890 74.478 12.304 1.00 44.51 100 ALA A C 1
ATOM 577 O O . ALA A 1 87 ? 42.266 73.490 12.942 1.00 51.60 100 ALA A O 1
ATOM 579 N N . SER A 1 88 ? 42.345 74.769 11.085 1.00 42.53 101 SER A N 1
ATOM 580 C CA . SER A 1 88 ? 43.535 74.147 10.542 1.00 42.87 101 SER A CA 1
ATOM 581 C C . SER A 1 88 ? 44.726 75.030 10.886 1.00 44.21 101 SER A C 1
ATOM 582 O O . SER A 1 88 ? 44.639 76.258 10.801 1.00 46.90 101 SER A O 1
ATOM 585 N N . TYR A 1 89 ? 45.830 74.411 11.297 1.00 46.26 102 TYR A N 1
ATOM 586 C CA . TYR A 1 89 ? 47.051 75.145 11.597 1.00 47.65 102 TYR A CA 1
ATOM 587 C C . TYR A 1 89 ? 48.136 74.743 10.612 1.00 50.97 102 TYR A C 1
ATOM 588 O O . TYR A 1 89 ? 48.318 73.557 10.330 1.00 56.25 102 TYR A O 1
ATOM 597 N N . PHE A 1 90 ? 48.845 75.740 10.083 1.00 47.11 103 PHE A N 1
ATOM 598 C CA . PHE A 1 90 ? 49.884 75.524 9.091 1.00 45.66 103 PHE A CA 1
ATOM 599 C C . PHE A 1 90 ? 51.133 76.296 9.472 1.00 47.28 103 PHE A C 1
ATOM 600 O O . PHE A 1 90 ? 51.055 77.399 10.015 1.00 47.73 103 PHE A O 1
ATOM 608 N N . CYS A 1 91 ? 52.276 75.704 9.135 1.00 48.10 104 CYS A N 1
ATOM 609 C CA . CYS A 1 91 ? 53.588 76.325 9.187 1.00 50.29 104 CYS A CA 1
ATOM 610 C C . CYS A 1 91 ? 53.919 76.920 7.829 1.00 47.02 104 CYS A C 1
ATOM 611 O O . CYS A 1 91 ? 53.758 76.252 6.806 1.00 56.18 104 CYS A O 1
ATOM 614 N N . ALA A 1 92 ? 54.385 78.164 7.816 1.00 46.88 105 ALA A N 1
ATOM 615 C CA . ALA A 1 92 ? 54.998 78.735 6.622 1.00 45.15 105 ALA A CA 1
ATOM 616 C C . ALA A 1 92 ? 56.442 79.098 6.944 1.00 47.15 105 ALA A C 1
ATOM 617 O O . ALA A 1 92 ? 56.742 79.570 8.044 1.00 52.85 105 ALA A O 1
ATOM 619 N N . THR A 1 93 ? 57.341 78.832 6.013 1.00 46.59 106 THR A N 1
ATOM 620 C CA . THR A 1 93 ? 58.708 79.305 6.148 1.00 48.17 106 THR A CA 1
ATOM 621 C C . THR A 1 93 ? 58.967 80.349 5.072 1.00 48.13 106 THR A C 1
ATOM 622 O O . THR A 1 93 ? 58.346 80.324 4.006 1.00 47.12 106 THR A O 1
ATOM 626 N N . ALA A 1 94 ? 59.858 81.293 5.372 1.00 47.27 107 ALA A N 1
ATOM 627 C CA . ALA A 1 94 ? 60.075 82.419 4.480 1.00 45.47 107 ALA A CA 1
ATOM 628 C C . ALA A 1 94 ? 61.553 82.756 4.386 1.00 46.89 107 ALA A C 1
ATOM 629 O O . ALA A 1 94 ? 62.294 82.670 5.372 1.00 49.55 107 ALA A O 1
ATOM 631 N N . ALA A 1 95 ? 61.957 83.135 3.183 1.00 46.42 108 ALA A N 1
ATOM 632 C CA . ALA A 1 95 ? 63.277 83.666 2.900 1.00 48.91 108 ALA A CA 1
ATOM 633 C C . ALA A 1 95 ? 63.211 85.185 2.834 1.00 53.27 108 ALA A C 1
ATOM 634 O O . ALA A 1 95 ? 62.169 85.764 2.513 1.00 44.44 108 ALA A O 1
ATOM 636 N N . VAL A 1 96 ? 64.345 85.824 3.138 1.00 46.81 109 VAL A N 1
ATOM 637 C CA . VAL A 1 96 ? 64.482 87.265 2.965 1.00 49.94 109 VAL A CA 1
ATOM 638 C C . VAL A 1 96 ? 64.044 87.668 1.562 1.00 47.21 109 VAL A C 1
ATOM 639 O O . VAL A 1 96 ? 64.417 87.035 0.567 1.00 46.70 109 VAL A O 1
ATOM 643 N N . GLY A 1 97 ? 63.245 88.733 1.477 1.00 46.55 110 GLY A N 1
ATOM 644 C CA . GLY A 1 97 ? 62.812 89.273 0.207 1.00 40.31 110 GLY A CA 1
ATOM 645 C C . GLY A 1 97 ? 61.415 88.861 -0.208 1.00 37.98 110 GLY A C 1
ATOM 646 O O . GLY A 1 97 ? 60.857 89.461 -1.137 1.00 44.20 110 GLY A O 1
ATOM 647 N N . GLY A 1 98 ? 60.849 87.846 0.435 1.00 41.61 111 GLY A N 1
ATOM 648 C CA . GLY A 1 98 ? 59.467 87.487 0.246 1.00 39.17 111 GLY A CA 1
ATOM 649 C C . GLY A 1 98 ? 59.156 86.579 -0.924 1.00 36.51 111 GLY A C 1
ATOM 650 O O . GLY A 1 98 ? 57.976 86.319 -1.169 1.00 35.77 111 GLY A O 1
ATOM 651 N N . PHE A 1 99 ? 60.155 86.060 -1.634 1.00 37.01 112 PHE A N 1
ATOM 652 C CA . PHE A 1 99 ? 59.844 85.283 -2.831 1.00 38.81 112 PHE A CA 1
ATOM 653 C C . PHE A 1 99 ? 59.700 83.788 -2.585 1.00 35.99 112 PHE A C 1
ATOM 654 O O . PHE A 1 99 ? 59.416 83.051 -3.534 1.00 41.54 112 PHE A O 1
ATOM 662 N N . LYS A 1 100 ? 59.897 83.312 -1.358 1.00 36.77 113 LYS A N 1
ATOM 663 C CA . LYS A 1 100 ? 59.779 81.892 -1.066 1.00 36.99 113 LYS A CA 1
ATOM 664 C C . LYS A 1 100 ? 59.108 81.715 0.291 1.00 45.69 113 LYS A C 1
ATOM 665 O O . LYS A 1 100 ? 59.674 81.167 1.231 1.00 42.59 113 LYS A O 1
ATOM 671 N N . THR A 1 101 ? 57.878 82.199 0.403 1.00 35.65 114 THR A N 1
ATOM 672 C CA . THR A 1 101 ? 57.082 82.014 1.609 1.00 35.99 114 THR A CA 1
ATOM 673 C C . THR A 1 101 ? 56.140 80.843 1.348 1.00 39.75 114 THR A C 1
ATOM 674 O O . THR A 1 101 ? 55.168 80.977 0.597 1.00 34.91 114 THR A O 1
ATOM 678 N N . ILE A 1 102 ? 56.443 79.695 1.959 1.00 40.25 115 ILE A N 1
ATOM 679 C CA . ILE A 1 102 ? 55.923 78.393 1.551 1.00 35.46 115 ILE A CA 1
ATOM 680 C C . ILE A 1 102 ? 55.280 77.713 2.755 1.00 38.81 115 ILE A C 1
ATOM 681 O O . ILE A 1 102 ? 55.885 77.662 3.827 1.00 39.88 115 ILE A O 1
ATOM 686 N N . PHE A 1 103 ? 54.081 77.159 2.561 1.00 33.89 116 PHE A N 1
ATOM 687 C CA . PHE A 1 103 ? 53.346 76.454 3.611 1.00 33.97 116 PHE A CA 1
ATOM 688 C C . PHE A 1 103 ? 53.632 74.955 3.574 1.00 39.58 116 PHE A C 1
ATOM 689 O O . PHE A 1 103 ? 53.772 74.363 2.499 1.00 40.98 116 PHE A O 1
ATOM 697 N N . GLY A 1 104 ? 53.706 74.350 4.758 1.00 45.42 117 GLY A N 1
ATOM 698 C CA . GLY A 1 104 ? 53.861 72.915 4.899 1.00 40.50 117 GLY A CA 1
ATOM 699 C C . GLY A 1 104 ? 52.588 72.239 5.376 1.00 47.23 117 GLY A C 1
ATOM 700 O O . GLY A 1 104 ? 51.526 72.850 5.494 1.00 44.32 117 GLY A O 1
ATOM 701 N N . ALA A 1 105 ? 52.721 70.944 5.670 1.00 53.54 118 ALA A N 1
ATOM 702 C CA . ALA A 1 105 ? 51.572 70.138 6.068 1.00 61.23 118 ALA A CA 1
ATOM 703 C C . ALA A 1 105 ? 50.904 70.714 7.311 1.00 57.53 118 ALA A C 1
ATOM 704 O O . ALA A 1 105 ? 51.569 71.179 8.240 1.00 62.82 118 ALA A O 1
ATOM 706 N N . GLY A 1 106 ? 49.574 70.681 7.320 1.00 46.55 119 GLY A N 1
ATOM 707 C CA . GLY A 1 106 ? 48.802 71.287 8.377 1.00 50.44 119 GLY A CA 1
ATOM 708 C C . GLY A 1 106 ? 48.278 70.270 9.374 1.00 53.43 119 GLY A C 1
ATOM 709 O O . GLY A 1 106 ? 48.362 69.061 9.172 1.00 51.83 119 GLY A O 1
ATOM 710 N N . THR A 1 107 ? 47.744 70.796 10.476 1.00 44.96 120 THR A N 1
ATOM 711 C CA . THR A 1 107 ? 47.109 69.991 11.514 1.00 47.05 120 THR A CA 1
ATOM 712 C C . THR A 1 107 ? 45.720 70.546 11.763 1.00 41.78 120 THR A C 1
ATOM 713 O O . THR A 1 107 ? 45.560 71.757 11.948 1.00 45.74 120 THR A O 1
ATOM 717 N N . ARG A 1 108 ? 44.717 69.668 11.755 1.00 43.13 121 ARG A N 1
ATOM 718 C CA . ARG A 1 108 ? 43.348 70.069 12.041 1.00 38.53 121 ARG A CA 1
ATOM 719 C C . ARG A 1 108 ? 43.102 69.918 13.535 1.00 40.72 121 ARG A C 1
ATOM 720 O O . ARG A 1 108 ? 43.350 68.851 14.100 1.00 50.07 121 ARG A O 1
ATOM 724 N N . LEU A 1 109 ? 42.632 70.987 14.168 1.00 38.59 122 LEU A N 1
ATOM 725 C CA . LEU A 1 109 ? 42.414 71.006 15.611 1.00 42.34 122 LEU A CA 1
ATOM 726 C C . LEU A 1 109 ? 40.932 71.193 15.882 1.00 42.19 122 LEU A C 1
ATOM 727 O O . LEU A 1 109 ? 40.333 72.175 15.428 1.00 40.92 122 LEU A O 1
ATOM 732 N N . PHE A 1 110 ? 40.350 70.262 16.636 1.00 44.15 123 PHE A N 1
ATOM 733 C CA . PHE A 1 110 ? 38.962 70.345 17.071 1.00 45.81 123 PHE A CA 1
ATOM 734 C C . PHE A 1 110 ? 38.937 70.514 18.581 1.00 46.31 123 PHE A C 1
ATOM 735 O O . PHE A 1 110 ? 39.569 69.739 19.304 1.00 49.45 123 PHE A O 1
ATOM 743 N N . VAL A 1 111 ? 38.214 71.526 19.048 1.00 41.16 124 VAL A N 1
ATOM 744 C CA . VAL A 1 111 ? 38.099 71.827 20.467 1.00 46.22 124 VAL A CA 1
ATOM 745 C C . VAL A 1 111 ? 36.616 71.771 20.820 1.00 49.38 124 VAL A C 1
ATOM 746 O O . VAL A 1 111 ? 35.843 72.647 20.407 1.00 44.52 124 VAL A O 1
ATOM 750 N N . LYS A 1 112 ? 36.216 70.736 21.564 1.00 51.17 125 LYS A N 1
ATOM 751 C CA . LYS A 1 112 ? 34.818 70.546 21.948 1.00 53.54 125 LYS A CA 1
ATOM 752 C C . LYS A 1 112 ? 34.449 71.458 23.112 1.00 51.68 125 LYS A C 1
ATOM 753 O O . LYS A 1 112 ? 35.119 71.454 24.148 1.00 49.15 125 LYS A O 1
ATOM 759 N N . ALA A 1 113 ? 33.373 72.225 22.950 1.00 50.36 126 ALA A N 1
ATOM 760 C CA . ALA A 1 113 ? 32.923 73.126 24.002 1.00 57.55 126 ALA A CA 1
ATOM 761 C C . ALA A 1 113 ? 32.052 72.383 25.009 1.00 43.94 126 ALA A C 1
ATOM 762 O O . ALA A 1 113 ? 31.251 71.519 24.638 1.00 43.09 126 ALA A O 1
ATOM 764 N N . ASN A 1 114 ? 32.204 72.726 26.284 1.00 47.42 127 ASN A N 1
ATOM 765 C CA A ASN A 1 114 ? 31.396 72.087 27.309 0.52 47.20 127 ASN A CA 1
ATOM 766 C CA B ASN A 1 114 ? 31.405 72.109 27.332 0.48 47.19 127 ASN A CA 1
ATOM 767 C C . ASN A 1 114 ? 29.969 72.615 27.275 1.00 43.44 127 ASN A C 1
ATOM 768 O O . ASN A 1 114 ? 29.726 73.810 27.082 1.00 52.03 127 ASN A O 1
ATOM 777 N N . ILE A 1 115 ? 29.024 71.704 27.454 1.00 39.39 128 ILE A N 1
ATOM 778 C CA . ILE A 1 115 ? 27.601 72.018 27.489 1.00 34.59 128 ILE A CA 1
ATOM 779 C C . ILE A 1 115 ? 27.179 71.996 28.954 1.00 40.17 128 ILE A C 1
ATOM 780 O O . ILE A 1 115 ? 27.193 70.940 29.601 1.00 40.22 128 ILE A O 1
ATOM 785 N N . GLN A 1 116 ? 26.828 73.164 29.504 1.00 37.83 129 GLN A N 1
ATOM 786 C CA . GLN A 1 116 ? 26.577 73.235 30.940 1.00 40.75 129 GLN A CA 1
ATOM 787 C C . GLN A 1 116 ? 25.226 72.629 31.313 1.00 43.12 129 GLN A C 1
ATOM 788 O O . GLN A 1 116 ? 25.087 72.019 32.381 1.00 41.28 129 GLN A O 1
ATOM 794 N N . ASN A 1 117 ? 24.217 72.780 30.465 1.00 44.02 130 ASN A N 1
ATOM 795 C CA . ASN A 1 117 ? 22.868 72.310 30.781 1.00 44.19 130 ASN A CA 1
ATOM 796 C C . ASN A 1 117 ? 22.363 71.430 29.643 1.00 38.71 130 ASN A C 1
ATOM 797 O O . ASN A 1 117 ? 21.573 71.875 28.797 1.00 38.10 130 ASN A O 1
ATOM 802 N N . PRO A 1 118 ? 22.803 70.175 29.589 1.00 33.04 131 PRO A N 1
ATOM 803 C CA . PRO A 1 118 ? 22.317 69.280 28.533 1.00 25.63 131 PRO A CA 1
ATOM 804 C C . PRO A 1 118 ? 20.864 68.913 28.786 1.00 27.99 131 PRO A C 1
ATOM 805 O O . PRO A 1 118 ? 20.406 68.847 29.929 1.00 30.07 131 PRO A O 1
ATOM 809 N N . ASP A 1 119 ? 20.150 68.670 27.706 1.00 23.47 132 ASP A N 1
ATOM 810 C CA . ASP A 1 119 ? 18.720 68.382 27.739 1.00 25.29 132 ASP A CA 1
ATOM 811 C C . ASP A 1 119 ? 18.343 67.652 26.451 1.00 22.85 132 ASP A C 1
ATOM 812 O O . ASP A 1 119 ? 17.454 68.108 25.725 1.00 20.83 132 ASP A O 1
ATOM 817 N N . PRO A 1 120 ? 18.993 66.527 26.124 1.00 21.87 133 PRO A N 1
ATOM 818 C CA . PRO A 1 120 ? 18.814 65.929 24.787 1.00 20.33 133 PRO A CA 1
ATOM 819 C C . PRO A 1 120 ? 17.363 65.593 24.494 1.00 19.99 133 PRO A C 1
ATOM 820 O O . PRO A 1 120 ? 16.646 65.052 25.339 1.00 20.21 133 PRO A O 1
ATOM 824 N N . ALA A 1 121 ? 16.929 65.926 23.283 1.00 17.12 134 ALA A N 1
ATOM 825 C CA . ALA A 1 121 ? 15.533 65.785 22.893 1.00 16.59 134 ALA A CA 1
ATOM 826 C C . ALA A 1 121 ? 15.479 65.654 21.380 1.00 24.86 134 ALA A C 1
ATOM 827 O O . ALA A 1 121 ? 16.353 66.166 20.674 1.00 20.17 134 ALA A O 1
ATOM 829 N N . VAL A 1 122 ? 14.447 64.965 20.886 1.00 17.35 135 VAL A N 1
ATOM 830 C CA . VAL A 1 122 ? 14.162 64.911 19.452 1.00 18.37 135 VAL A CA 1
ATOM 831 C C . VAL A 1 122 ? 12.798 65.547 19.224 1.00 22.65 135 VAL A C 1
ATOM 832 O O . VAL A 1 122 ? 11.823 65.186 19.896 1.00 20.85 135 VAL A O 1
ATOM 836 N N . TYR A 1 123 ? 12.733 66.532 18.326 1.00 16.98 136 TYR A N 1
ATOM 837 C CA . TYR A 1 123 ? 11.489 67.233 18.051 1.00 16.42 136 TYR A CA 1
ATOM 838 C C . TYR A 1 123 ? 11.140 67.118 16.576 1.00 23.96 136 TYR A C 1
ATOM 839 O O . TYR A 1 123 ? 12.022 67.077 15.712 1.00 22.78 136 TYR A O 1
ATOM 848 N N . GLN A 1 124 ? 9.846 67.115 16.283 1.00 18.39 137 GLN A N 1
ATOM 849 C CA . GLN A 1 124 ? 9.393 67.179 14.897 1.00 23.04 137 GLN A CA 1
ATOM 850 C C . GLN A 1 124 ? 9.012 68.610 14.565 1.00 23.38 137 GLN A C 1
ATOM 851 O O . GLN A 1 124 ? 8.190 69.217 15.263 1.00 18.88 137 GLN A O 1
ATOM 857 N N . LEU A 1 125 ? 9.601 69.162 13.496 1.00 19.12 138 LEU A N 1
ATOM 858 C CA . LEU A 1 125 ? 9.219 70.515 13.144 1.00 20.84 138 LEU A CA 1
ATOM 859 C C . LEU A 1 125 ? 7.929 70.515 12.331 1.00 22.40 138 LEU A C 1
ATOM 860 O O . LEU A 1 125 ? 7.480 69.488 11.815 1.00 26.54 138 LEU A O 1
ATOM 865 N N . ARG A 1 126 ? 7.312 71.685 12.233 1.00 23.87 139 ARG A N 1
ATOM 866 C CA . ARG A 1 126 ? 6.062 71.775 11.496 1.00 24.63 139 ARG A CA 1
ATOM 867 C C . ARG A 1 126 ? 6.317 71.672 9.991 1.00 27.06 139 ARG A C 1
ATOM 868 O O . ARG A 1 126 ? 7.266 72.261 9.465 1.00 36.39 139 ARG A O 1
ATOM 876 N N . ASP A 1 127 ? 5.450 70.945 9.291 1.00 39.64 140 ASP A N 1
ATOM 877 C CA . ASP A 1 127 ? 5.568 70.850 7.836 1.00 48.41 140 ASP A CA 1
ATOM 878 C C . ASP A 1 127 ? 5.467 72.228 7.186 1.00 50.43 140 ASP A C 1
ATOM 879 O O . ASP A 1 127 ? 4.732 73.101 7.655 1.00 49.22 140 ASP A O 1
ATOM 884 N N . SER A 1 128 ? 6.217 72.429 6.098 1.00 41.05 141 SER A N 1
ATOM 885 C CA . SER A 1 128 ? 6.145 73.672 5.341 1.00 36.26 141 SER A CA 1
ATOM 886 C C . SER A 1 128 ? 5.142 73.498 4.208 1.00 46.21 141 SER A C 1
ATOM 887 O O . SER A 1 128 ? 5.160 72.480 3.509 1.00 49.86 141 SER A O 1
ATOM 890 N N . LYS A 1 129 ? 4.253 74.482 4.044 1.00 45.88 142 LYS A N 1
ATOM 891 C CA . LYS A 1 129 ? 3.250 74.403 2.989 1.00 49.83 142 LYS A CA 1
ATOM 892 C C . LYS A 1 129 ? 3.878 74.355 1.603 1.00 53.75 142 LYS A C 1
ATOM 893 O O . LYS A 1 129 ? 3.215 73.931 0.649 1.00 62.19 142 LYS A O 1
ATOM 896 N N . SER A 1 130 ? 5.133 74.782 1.470 1.00 49.61 143 SER A N 1
ATOM 897 C CA . SER A 1 130 ? 5.824 74.825 0.188 1.00 59.36 143 SER A CA 1
ATOM 898 C C . SER A 1 130 ? 6.823 73.689 0.013 1.00 52.86 143 SER A C 1
ATOM 899 O O . SER A 1 130 ? 7.644 73.739 -0.906 1.00 61.36 143 SER A O 1
ATOM 902 N N . SER A 1 131 ? 6.768 72.665 0.861 1.00 44.41 144 SER A N 1
ATOM 903 C CA . SER A 1 131 ? 7.744 71.587 0.829 1.00 43.64 144 SER A CA 1
ATOM 904 C C . SER A 1 131 ? 7.056 70.264 1.124 1.00 49.17 144 SER A C 1
ATOM 905 O O . SER A 1 131 ? 6.109 70.205 1.910 1.00 45.62 144 SER A O 1
ATOM 908 N N . ASP A 1 132 ? 7.548 69.195 0.496 1.00 45.18 145 ASP A N 1
ATOM 909 C CA . ASP A 1 132 ? 7.069 67.848 0.778 1.00 42.56 145 ASP A CA 1
ATOM 910 C C . ASP A 1 132 ? 7.898 67.138 1.844 1.00 41.27 145 ASP A C 1
ATOM 911 O O . ASP A 1 132 ? 7.688 65.947 2.090 1.00 42.35 145 ASP A O 1
ATOM 916 N N . LYS A 1 133 ? 8.813 67.843 2.499 1.00 36.55 146 LYS A N 1
ATOM 917 C CA . LYS A 1 133 ? 9.714 67.217 3.453 1.00 31.49 146 LYS A CA 1
ATOM 918 C C . LYS A 1 133 ? 9.140 67.213 4.864 1.00 35.75 146 LYS A C 1
ATOM 919 O O . LYS A 1 133 ? 8.423 68.134 5.267 1.00 39.92 146 LYS A O 1
ATOM 925 N N . SER A 1 134 ? 9.452 66.149 5.604 1.00 30.73 147 SER A N 1
ATOM 926 C CA A SER A 1 134 ? 9.287 66.101 7.053 0.41 30.81 147 SER A CA 1
ATOM 927 C CA B SER A 1 134 ? 9.287 66.116 7.052 0.59 29.99 147 SER A CA 1
ATOM 928 C C . SER A 1 134 ? 10.645 66.327 7.708 1.00 28.99 147 SER A C 1
ATOM 929 O O . SER A 1 134 ? 11.645 65.751 7.280 1.00 27.13 147 SER A O 1
ATOM 934 N N . VAL A 1 135 ? 10.691 67.166 8.752 1.00 22.37 148 VAL A N 1
ATOM 935 C CA . VAL A 1 135 ? 11.973 67.610 9.303 1.00 17.43 148 VAL A CA 1
ATOM 936 C C . VAL A 1 135 ? 12.014 67.348 10.803 1.00 20.73 148 VAL A C 1
ATOM 937 O O . VAL A 1 135 ? 11.064 67.685 11.515 1.00 22.62 148 VAL A O 1
ATOM 941 N N . CYS A 1 136 ? 13.117 66.752 11.274 1.00 18.84 149 CYS A N 1
ATOM 942 C CA . CYS A 1 136 ? 13.310 66.372 12.672 1.00 21.53 149 CYS A CA 1
ATOM 943 C C . CYS A 1 136 ? 14.547 67.068 13.223 1.00 25.73 149 CYS A C 1
ATOM 944 O O . CYS A 1 136 ? 15.538 67.267 12.510 1.00 22.73 149 CYS A O 1
ATOM 947 N N . LEU A 1 137 ? 14.513 67.403 14.509 1.00 18.45 150 LEU A N 1
ATOM 948 C CA . LEU A 1 137 ? 15.615 68.113 15.155 1.00 16.48 150 LEU A CA 1
ATOM 949 C C . LEU A 1 137 ? 16.061 67.321 16.378 1.00 21.84 150 LEU A C 1
ATOM 950 O O . LEU A 1 137 ? 15.246 67.040 17.262 1.00 22.79 150 LEU A O 1
ATOM 955 N N . PHE A 1 138 ? 17.345 66.957 16.426 1.00 17.87 151 PHE A N 1
ATOM 956 C CA . PHE A 1 138 ? 17.976 66.356 17.605 1.00 20.50 151 PHE A CA 1
ATOM 957 C C . PHE A 1 138 ? 18.807 67.455 18.259 1.00 22.04 151 PHE A C 1
ATOM 958 O O . PHE A 1 138 ? 19.718 67.996 17.628 1.00 21.19 151 PHE A O 1
ATOM 966 N N . THR A 1 139 ? 18.482 67.824 19.497 1.00 18.81 152 THR A N 1
ATOM 967 C CA . THR A 1 139 ? 19.076 69.042 20.030 1.00 17.04 152 THR A CA 1
ATOM 968 C C . THR A 1 139 ? 19.383 68.899 21.514 1.00 20.42 152 THR A C 1
ATOM 969 O O . THR A 1 139 ? 18.837 68.032 22.206 1.00 20.42 152 THR A O 1
ATOM 973 N N . ASP A 1 140 ? 20.303 69.752 21.982 1.00 19.90 153 ASP A N 1
ATOM 974 C CA . ASP A 1 140 ? 20.621 69.952 23.396 1.00 19.68 153 ASP A CA 1
ATOM 975 C C . ASP A 1 140 ? 21.376 68.776 24.018 1.00 22.19 153 ASP A C 1
ATOM 976 O O . ASP A 1 140 ? 21.392 68.623 25.248 1.00 25.85 153 ASP A O 1
ATOM 981 N N . PHE A 1 141 ? 22.043 67.955 23.199 1.00 22.06 154 PHE A N 1
ATOM 982 C CA . PHE A 1 141 ? 22.862 66.871 23.717 1.00 23.95 154 PHE A CA 1
ATOM 983 C C . PHE A 1 141 ? 24.259 67.391 24.054 1.00 28.55 154 PHE A C 1
ATOM 984 O O . PHE A 1 141 ? 24.690 68.431 23.553 1.00 29.09 154 PHE A O 1
ATOM 992 N N . ASP A 1 142 ? 24.955 66.672 24.939 1.00 30.30 155 ASP A N 1
ATOM 993 C CA . ASP A 1 142 ? 26.249 67.184 25.369 1.00 30.30 155 ASP A CA 1
ATOM 994 C C . ASP A 1 142 ? 27.309 66.861 24.324 1.00 36.58 155 ASP A C 1
ATOM 995 O O . ASP A 1 142 ? 27.059 66.164 23.337 1.00 33.43 155 ASP A O 1
ATOM 1000 N N . SER A 1 143 ? 28.512 67.382 24.539 1.00 47.32 156 SER A N 1
ATOM 1001 C CA A SER A 1 143 ? 29.463 67.290 23.443 0.55 50.08 156 SER A CA 1
ATOM 1002 C CA B SER A 1 143 ? 29.592 67.323 23.559 0.45 50.35 156 SER A CA 1
ATOM 1003 C C . SER A 1 143 ? 30.103 65.911 23.321 1.00 45.75 156 SER A C 1
ATOM 1004 O O . SER A 1 143 ? 30.839 65.688 22.356 1.00 55.82 156 SER A O 1
ATOM 1009 N N . GLN A 1 144 ? 29.766 64.970 24.197 1.00 40.17 157 GLN A N 1
ATOM 1010 C CA . GLN A 1 144 ? 30.190 63.585 24.046 1.00 52.65 157 GLN A CA 1
ATOM 1011 C C . GLN A 1 144 ? 29.391 62.813 22.998 1.00 50.93 157 GLN A C 1
ATOM 1012 O O . GLN A 1 144 ? 29.786 61.699 22.648 1.00 53.06 157 GLN A O 1
ATOM 1018 N N . THR A 1 145 ? 28.290 63.362 22.479 1.00 38.54 158 THR A N 1
ATOM 1019 C CA . THR A 1 145 ? 27.437 62.624 21.550 1.00 36.22 158 THR A CA 1
ATOM 1020 C C . THR A 1 145 ? 27.888 62.865 20.112 1.00 38.90 158 THR A C 1
ATOM 1021 O O . THR A 1 145 ? 28.143 64.006 19.714 1.00 43.62 158 THR A O 1
ATOM 1025 N N . ASN A 1 146 ? 27.998 61.783 19.342 1.00 36.31 159 ASN A N 1
ATOM 1026 C CA . ASN A 1 146 ? 28.305 61.847 17.919 1.00 38.45 159 ASN A CA 1
ATOM 1027 C C . ASN A 1 146 ? 27.060 61.511 17.110 1.00 38.09 159 ASN A C 1
ATOM 1028 O O . ASN A 1 146 ? 26.329 60.573 17.443 1.00 48.30 159 ASN A O 1
ATOM 1033 N N . VAL A 1 147 ? 26.835 62.255 16.033 1.00 31.62 160 VAL A N 1
ATOM 1034 C CA . VAL A 1 147 ? 25.661 62.065 15.191 1.00 35.75 160 VAL A CA 1
ATOM 1035 C C . VAL A 1 147 ? 26.060 61.257 13.968 1.00 36.03 160 VAL A C 1
ATOM 1036 O O . VAL A 1 147 ? 26.851 61.721 13.139 1.00 38.75 160 VAL A O 1
ATOM 1040 N N . SER A 1 148 ? 25.489 60.069 13.829 1.00 34.64 161 SER A N 1
ATOM 1041 C CA A SER A 1 148 ? 25.836 59.212 12.708 0.29 40.42 161 SER A CA 1
ATOM 1042 C CA B SER A 1 148 ? 25.822 59.203 12.709 0.71 40.99 161 SER A CA 1
ATOM 1043 C C . SER A 1 148 ? 25.106 59.654 11.445 1.00 40.77 161 SER A C 1
ATOM 1044 O O . SER A 1 148 ? 23.977 60.157 11.487 1.00 34.99 161 SER A O 1
ATOM 1049 N N . GLN A 1 149 ? 25.779 59.474 10.313 1.00 41.70 162 GLN A N 1
ATOM 1050 C CA . GLN A 1 149 ? 25.219 59.839 9.027 1.00 45.70 162 GLN A CA 1
ATOM 1051 C C . GLN A 1 149 ? 24.033 58.942 8.692 1.00 40.56 162 GLN A C 1
ATOM 1052 O O . GLN A 1 149 ? 23.809 57.893 9.302 1.00 39.67 162 GLN A O 1
ATOM 1055 N N . SER A 1 150 ? 23.274 59.365 7.690 1.00 45.28 163 SER A N 1
ATOM 1056 C CA . SER A 1 150 ? 22.142 58.581 7.228 1.00 41.44 163 SER A CA 1
ATOM 1057 C C . SER A 1 150 ? 22.613 57.275 6.596 1.00 49.71 163 SER A C 1
ATOM 1058 O O . SER A 1 150 ? 23.594 57.247 5.848 1.00 46.98 163 SER A O 1
ATOM 1061 N N . LYS A 1 151 ? 21.899 56.193 6.900 1.00 51.06 164 LYS A N 1
ATOM 1062 C CA . LYS A 1 151 ? 22.139 54.893 6.291 1.00 60.87 164 LYS A CA 1
ATOM 1063 C C . LYS A 1 151 ? 21.085 54.537 5.249 1.00 70.84 164 LYS A C 1
ATOM 1064 O O . LYS A 1 151 ? 21.042 53.390 4.795 1.00 75.03 164 LYS A O 1
ATOM 1066 N N . ASP A 1 152 ? 20.231 55.488 4.866 1.00 67.65 165 ASP A N 1
ATOM 1067 C CA . ASP A 1 152 ? 19.205 55.258 3.859 1.00 67.50 165 ASP A CA 1
ATOM 1068 C C . ASP A 1 152 ? 19.280 56.337 2.788 1.00 66.36 165 ASP A C 1
ATOM 1069 O O . ASP A 1 152 ? 19.632 57.488 3.063 1.00 58.09 165 ASP A O 1
ATOM 1074 N N . SER A 1 153 ? 18.923 55.943 1.563 1.00 57.45 166 SER A N 1
ATOM 1075 C CA . SER A 1 153 ? 19.230 56.749 0.386 1.00 64.33 166 SER A CA 1
ATOM 1076 C C . SER A 1 153 ? 18.552 58.109 0.449 1.00 56.30 166 SER A C 1
ATOM 1077 O O . SER A 1 153 ? 19.198 59.149 0.265 1.00 64.08 166 SER A O 1
ATOM 1080 N N . ASP A 1 154 ? 17.244 58.123 0.685 1.00 47.93 167 ASP A N 1
ATOM 1081 C CA . ASP A 1 154 ? 16.471 59.352 0.614 1.00 43.82 167 ASP A CA 1
ATOM 1082 C C . ASP A 1 154 ? 16.252 59.990 1.982 1.00 36.16 167 ASP A C 1
ATOM 1083 O O . ASP A 1 154 ? 15.270 60.714 2.169 1.00 36.48 167 ASP A O 1
ATOM 1088 N N . VAL A 1 155 ? 17.150 59.740 2.933 1.00 31.22 168 VAL A N 1
ATOM 1089 C CA . VAL A 1 155 ? 17.099 60.328 4.268 1.00 30.71 168 VAL A CA 1
ATOM 1090 C C . VAL A 1 155 ? 18.402 61.086 4.479 1.00 28.91 168 VAL A C 1
ATOM 1091 O O . VAL A 1 155 ? 19.483 60.556 4.195 1.00 38.45 168 VAL A O 1
ATOM 1095 N N . TYR A 1 156 ? 18.298 62.334 4.923 1.00 24.42 169 TYR A N 1
ATOM 1096 C CA . TYR A 1 156 ? 19.445 63.218 5.066 1.00 23.04 169 TYR A CA 1
ATOM 1097 C C . TYR A 1 156 ? 19.602 63.599 6.525 1.00 26.12 169 TYR A C 1
ATOM 1098 O O . TYR A 1 156 ? 18.637 64.027 7.159 1.00 25.85 169 TYR A O 1
ATOM 1107 N N . ILE A 1 157 ? 20.815 63.456 7.049 1.00 25.50 170 ILE A N 1
ATOM 1108 C CA . ILE A 1 157 ? 21.109 63.803 8.440 1.00 25.40 170 ILE A CA 1
ATOM 1109 C C . ILE A 1 157 ? 22.362 64.663 8.461 1.00 26.65 170 ILE A C 1
ATOM 1110 O O . ILE A 1 157 ? 23.403 64.250 7.935 1.00 28.51 170 ILE A O 1
ATOM 1115 N N . THR A 1 158 ? 22.264 65.856 9.050 1.00 23.32 171 THR A N 1
ATOM 1116 C CA . THR A 1 158 ? 23.414 66.742 9.150 1.00 24.24 171 THR A CA 1
ATOM 1117 C C . THR A 1 158 ? 24.317 66.311 10.305 1.00 32.67 171 THR A C 1
ATOM 1118 O O . THR A 1 158 ? 23.949 65.499 11.152 1.00 33.62 171 THR A O 1
ATOM 1122 N N . ASP A 1 159 ? 25.531 66.844 10.312 1.00 31.02 172 ASP A N 1
ATOM 1123 C CA . ASP A 1 159 ? 26.373 66.717 11.483 1.00 31.12 172 ASP A CA 1
ATOM 1124 C C . ASP A 1 159 ? 25.907 67.707 12.544 1.00 28.25 172 ASP A C 1
ATOM 1125 O O . ASP A 1 159 ? 25.034 68.548 12.310 1.00 27.03 172 ASP A O 1
ATOM 1130 N N . LYS A 1 160 ? 26.505 67.621 13.726 1.00 29.07 173 LYS A N 1
ATOM 1131 C CA . LYS A 1 160 ? 26.115 68.551 14.774 1.00 28.66 173 LYS A CA 1
ATOM 1132 C C . LYS A 1 160 ? 26.682 69.942 14.504 1.00 32.06 173 LYS A C 1
ATOM 1133 O O . LYS A 1 160 ? 27.752 70.108 13.922 1.00 36.06 173 LYS A O 1
ATOM 1139 N N . CYS A 1 161 ? 25.930 70.942 14.933 1.00 26.23 174 CYS A N 1
ATOM 1140 C CA . CYS A 1 161 ? 26.233 72.354 14.787 1.00 28.13 174 CYS A CA 1
ATOM 1141 C C . CYS A 1 161 ? 26.109 72.960 16.179 1.00 30.55 174 CYS A C 1
ATOM 1142 O O . CYS A 1 161 ? 25.102 72.728 16.856 1.00 29.85 174 CYS A O 1
ATOM 1145 N N . VAL A 1 162 ? 27.112 73.713 16.625 1.00 26.18 175 VAL A N 1
ATOM 1146 C CA . VAL A 1 162 ? 27.063 74.336 17.950 1.00 23.10 175 VAL A CA 1
ATOM 1147 C C . VAL A 1 162 ? 26.512 75.745 17.817 1.00 29.58 175 VAL A C 1
ATOM 1148 O O . VAL A 1 162 ? 27.098 76.595 17.141 1.00 32.61 175 VAL A O 1
ATOM 1152 N N . LEU A 1 163 ? 25.426 76.005 18.521 1.00 27.77 176 LEU A N 1
ATOM 1153 C CA A LEU A 1 163 ? 24.679 77.251 18.404 0.79 24.80 176 LEU A CA 1
ATOM 1154 C CA B LEU A 1 163 ? 24.663 77.235 18.415 0.21 29.04 176 LEU A CA 1
ATOM 1155 C C . LEU A 1 163 ? 24.801 78.040 19.699 1.00 30.94 176 LEU A C 1
ATOM 1156 O O . LEU A 1 163 ? 24.559 77.508 20.785 1.00 30.87 176 LEU A O 1
ATOM 1165 N N . ASP A 1 164 ? 25.165 79.320 19.580 1.00 26.63 177 ASP A N 1
ATOM 1166 C CA . ASP A 1 164 ? 25.360 80.181 20.742 1.00 32.20 177 ASP A CA 1
ATOM 1167 C C . ASP A 1 164 ? 24.212 81.187 20.836 1.00 33.47 177 ASP A C 1
ATOM 1168 O O . ASP A 1 164 ? 24.163 82.167 20.086 1.00 42.06 177 ASP A O 1
ATOM 1173 N N . MET A 1 165 ? 23.291 80.942 21.767 1.00 33.50 178 MET A N 1
ATOM 1174 C CA . MET A 1 165 ? 22.250 81.917 22.100 1.00 35.07 178 MET A CA 1
ATOM 1175 C C . MET A 1 165 ? 22.851 82.934 23.062 1.00 40.88 178 MET A C 1
ATOM 1176 O O . MET A 1 165 ? 22.726 82.818 24.281 1.00 42.64 178 MET A O 1
ATOM 1181 N N . ARG A 1 166 ? 23.490 83.961 22.504 1.00 37.53 179 ARG A N 1
ATOM 1182 C CA . ARG A 1 166 ? 24.165 84.960 23.326 1.00 47.41 179 ARG A CA 1
ATOM 1183 C C . ARG A 1 166 ? 23.196 85.710 24.223 1.00 52.42 179 ARG A C 1
ATOM 1184 O O . ARG A 1 166 ? 23.603 86.209 25.276 1.00 51.50 179 ARG A O 1
ATOM 1187 N N . SER A 1 167 ? 21.916 85.771 23.848 1.00 51.49 180 SER A N 1
ATOM 1188 C CA . SER A 1 167 ? 20.933 86.474 24.665 1.00 52.65 180 SER A CA 1
ATOM 1189 C C . SER A 1 167 ? 20.741 85.814 26.022 1.00 54.14 180 SER A C 1
ATOM 1190 O O . SER A 1 167 ? 20.352 86.483 26.985 1.00 64.07 180 SER A O 1
ATOM 1193 N N . MET A 1 168 ? 20.981 84.508 26.111 1.00 48.72 181 MET A N 1
ATOM 1194 C CA . MET A 1 168 ? 20.789 83.763 27.348 1.00 54.36 181 MET A CA 1
ATOM 1195 C C . MET A 1 168 ? 22.074 83.118 27.851 1.00 48.53 181 MET A C 1
ATOM 1196 O O . MET A 1 168 ? 22.013 82.305 28.781 1.00 51.77 181 MET A O 1
ATOM 1201 N N . ASP A 1 169 ? 23.225 83.446 27.258 1.00 42.01 182 ASP A N 1
ATOM 1202 C CA . ASP A 1 169 ? 24.493 82.795 27.584 1.00 46.67 182 ASP A CA 1
ATOM 1203 C C . ASP A 1 169 ? 24.335 81.272 27.554 1.00 46.19 182 ASP A C 1
ATOM 1204 O O . ASP A 1 169 ? 24.655 80.562 28.509 1.00 48.36 182 ASP A O 1
ATOM 1209 N N . PHE A 1 170 ? 23.797 80.770 26.445 1.00 38.35 183 PHE A N 1
ATOM 1210 C CA . PHE A 1 170 ? 23.360 79.382 26.351 1.00 34.18 183 PHE A CA 1
ATOM 1211 C C . PHE A 1 170 ? 23.884 78.777 25.055 1.00 43.00 183 PHE A C 1
ATOM 1212 O O . PHE A 1 170 ? 23.538 79.251 23.970 1.00 40.14 183 PHE A O 1
ATOM 1220 N N . LYS A 1 171 ? 24.697 77.726 25.164 1.00 32.70 184 LYS A N 1
ATOM 1221 C CA . LYS A 1 171 ? 25.197 76.998 24.001 1.00 31.40 184 LYS A CA 1
ATOM 1222 C C . LYS A 1 171 ? 24.484 75.658 23.863 1.00 28.47 184 LYS A C 1
ATOM 1223 O O . LYS A 1 171 ? 24.235 74.971 24.860 1.00 33.35 184 LYS A O 1
ATOM 1229 N N . SER A 1 172 ? 24.171 75.275 22.622 1.00 26.35 185 SER A N 1
ATOM 1230 C CA . SER A 1 172 ? 23.512 73.990 22.406 1.00 27.32 185 SER A CA 1
ATOM 1231 C C . SER A 1 172 ? 23.950 73.382 21.080 1.00 27.98 185 SER A C 1
ATOM 1232 O O . SER A 1 172 ? 24.203 74.086 20.099 1.00 27.89 185 SER A O 1
ATOM 1235 N N . ASN A 1 173 ? 24.075 72.062 21.087 1.00 23.85 186 ASN A N 1
ATOM 1236 C CA . ASN A 1 173 ? 24.356 71.256 19.905 1.00 22.90 186 ASN A CA 1
ATOM 1237 C C . ASN A 1 173 ? 23.055 70.849 19.230 1.00 23.65 186 ASN A C 1
ATOM 1238 O O . ASN A 1 173 ? 22.052 70.594 19.899 1.00 23.76 186 ASN A O 1
ATOM 1243 N N . SER A 1 174 ? 23.071 70.751 17.898 1.00 21.36 187 SER A N 1
ATOM 1244 C CA . SER A 1 174 ? 21.897 70.184 17.241 1.00 20.70 187 SER A CA 1
ATOM 1245 C C . SER A 1 174 ? 22.271 69.579 15.897 1.00 25.55 187 SER A C 1
ATOM 1246 O O . SER A 1 174 ? 23.277 69.942 15.288 1.00 27.74 187 SER A O 1
ATOM 1249 N N . ALA A 1 175 ? 21.450 68.619 15.462 1.00 19.92 188 ALA A N 1
ATOM 1250 C CA . ALA A 1 175 ? 21.529 68.018 14.138 1.00 20.82 188 ALA A CA 1
ATOM 1251 C C . ALA A 1 175 ? 20.123 67.922 13.559 1.00 23.58 188 ALA A C 1
ATOM 1252 O O . ALA A 1 175 ? 19.142 67.803 14.295 1.00 21.74 188 ALA A O 1
ATOM 1254 N N . VAL A 1 176 ? 20.032 67.941 12.234 1.00 18.11 189 VAL A N 1
ATOM 1255 C CA . VAL A 1 176 ? 18.759 67.971 11.522 1.00 18.60 189 VAL A CA 1
ATOM 1256 C C . VAL A 1 176 ? 18.665 66.725 10.657 1.00 21.88 189 VAL A C 1
ATOM 1257 O O . VAL A 1 176 ? 19.658 66.298 10.058 1.00 24.61 189 VAL A O 1
ATOM 1261 N N . ALA A 1 177 ? 17.468 66.145 10.573 1.00 22.01 190 ALA A N 1
ATOM 1262 C CA . ALA A 1 177 ? 17.226 65.028 9.674 1.00 22.24 190 ALA A CA 1
ATOM 1263 C C . ALA A 1 177 ? 15.954 65.296 8.882 1.00 22.23 190 ALA A C 1
ATOM 1264 O O . ALA A 1 177 ? 15.019 65.918 9.391 1.00 22.60 190 ALA A O 1
ATOM 1266 N N . TRP A 1 178 ? 15.928 64.874 7.622 1.00 20.60 191 TRP A N 1
ATOM 1267 C CA . TRP A 1 178 ? 14.724 65.098 6.834 1.00 21.45 191 TRP A CA 1
ATOM 1268 C C . TRP A 1 178 ? 14.632 64.084 5.702 1.00 27.83 191 TRP A C 1
ATOM 1269 O O . TRP A 1 178 ? 15.618 63.448 5.319 1.00 25.85 191 TRP A O 1
ATOM 1280 N N . SER A 1 179 ? 13.417 63.948 5.177 1.00 22.36 192 SER A N 1
ATOM 1281 C CA . SER A 1 179 ? 13.121 63.039 4.086 1.00 24.06 192 SER A CA 1
ATOM 1282 C C . SER A 1 179 ? 11.727 63.377 3.583 1.00 31.64 192 SER A C 1
ATOM 1283 O O . SER A 1 179 ? 10.895 63.879 4.343 1.00 32.38 192 SER A O 1
ATOM 1286 N N . ASN A 1 180 ? 11.474 63.116 2.302 1.00 27.63 193 ASN A N 1
ATOM 1287 C CA . ASN A 1 180 ? 10.112 63.213 1.793 1.00 32.74 193 ASN A CA 1
ATOM 1288 C C . ASN A 1 180 ? 9.441 61.849 1.673 1.00 42.97 193 ASN A C 1
ATOM 1289 O O . ASN A 1 180 ? 8.329 61.765 1.143 1.00 40.74 193 ASN A O 1
ATOM 1294 N N . LYS A 1 181 ? 10.084 60.789 2.170 1.00 33.32 194 LYS A N 1
ATOM 1295 C CA . LYS A 1 181 ? 9.528 59.444 2.068 1.00 39.83 194 LYS A CA 1
ATOM 1296 C C . LYS A 1 181 ? 8.426 59.242 3.098 1.00 39.37 194 LYS A C 1
ATOM 1297 O O . LYS A 1 181 ? 8.519 59.714 4.235 1.00 33.85 194 LYS A O 1
ATOM 1301 N N . SER A 1 182 ? 7.394 58.495 2.711 1.00 42.71 195 SER A N 1
ATOM 1302 C CA . SER A 1 182 ? 6.258 58.326 3.605 1.00 47.48 195 SER A CA 1
ATOM 1303 C C . SER A 1 182 ? 6.580 57.462 4.822 1.00 43.23 195 SER A C 1
ATOM 1304 O O . SER A 1 182 ? 5.859 57.546 5.821 1.00 48.08 195 SER A O 1
ATOM 1307 N N . ASP A 1 183 ? 7.624 56.635 4.776 1.00 43.76 196 ASP A N 1
ATOM 1308 C CA . ASP A 1 183 ? 7.952 55.792 5.922 1.00 50.84 196 ASP A CA 1
ATOM 1309 C C . ASP A 1 183 ? 8.998 56.417 6.850 1.00 45.71 196 ASP A C 1
ATOM 1310 O O . ASP A 1 183 ? 9.441 55.765 7.802 1.00 47.31 196 ASP A O 1
ATOM 1315 N N . PHE A 1 184 ? 9.389 57.662 6.607 1.00 40.60 197 PHE A N 1
ATOM 1316 C CA . PHE A 1 184 ? 10.307 58.357 7.494 1.00 36.24 197 PHE A CA 1
ATOM 1317 C C . PHE A 1 184 ? 9.580 58.815 8.755 1.00 32.63 197 PHE A C 1
ATOM 1318 O O . PHE A 1 184 ? 8.451 59.312 8.693 1.00 39.26 197 PHE A O 1
ATOM 1326 N N . ALA A 1 185 ? 10.234 58.662 9.904 1.00 28.31 198 ALA A N 1
ATOM 1327 C CA . ALA A 1 185 ? 9.610 59.035 11.169 1.00 27.33 198 ALA A CA 1
ATOM 1328 C C . ALA A 1 185 ? 10.638 59.700 12.068 1.00 24.78 198 ALA A C 1
ATOM 1329 O O . ALA A 1 185 ? 11.751 59.183 12.220 1.00 31.51 198 ALA A O 1
ATOM 1331 N N . CYS A 1 186 ? 10.269 60.840 12.652 1.00 24.20 199 CYS A N 1
ATOM 1332 C CA . CYS A 1 186 ? 11.180 61.500 13.589 1.00 26.14 199 CYS A CA 1
ATOM 1333 C C . CYS A 1 186 ? 11.514 60.588 14.754 1.00 30.29 199 CYS A C 1
ATOM 1334 O O . CYS A 1 186 ? 12.648 60.603 15.251 1.00 26.21 199 CYS A O 1
ATOM 1337 N N . ALA A 1 187 ? 10.556 59.739 15.147 1.00 27.25 200 ALA A N 1
ATOM 1338 C CA . ALA A 1 187 ? 10.701 58.905 16.334 1.00 37.01 200 ALA A CA 1
ATOM 1339 C C . ALA A 1 187 ? 11.907 57.978 16.256 1.00 33.27 200 ALA A C 1
ATOM 1340 O O . ALA A 1 187 ? 12.460 57.613 17.299 1.00 39.96 200 ALA A O 1
ATOM 1342 N N . ASN A 1 188 ? 12.342 57.577 15.054 1.00 27.54 201 ASN A N 1
ATOM 1343 C CA . ASN A 1 188 ? 13.561 56.779 14.969 1.00 26.04 201 ASN A CA 1
ATOM 1344 C C . ASN A 1 188 ? 14.575 57.308 13.953 1.00 27.52 201 ASN A C 1
ATOM 1345 O O . ASN A 1 188 ? 15.537 56.599 13.642 1.00 31.04 201 ASN A O 1
ATOM 1350 N N . ALA A 1 189 ? 14.413 58.552 13.488 1.00 29.95 202 ALA A N 1
ATOM 1351 C CA . ALA A 1 189 ? 15.302 59.142 12.487 1.00 32.29 202 ALA A CA 1
ATOM 1352 C C . ALA A 1 189 ? 16.765 59.079 12.900 1.00 34.17 202 ALA A C 1
ATOM 1353 O O . ALA A 1 189 ? 17.649 58.857 12.064 1.00 33.34 202 ALA A O 1
ATOM 1355 N N . PHE A 1 190 ? 17.048 59.264 14.185 1.00 24.52 203 PHE A N 1
ATOM 1356 C CA . PHE A 1 190 ? 18.419 59.354 14.660 1.00 24.80 203 PHE A CA 1
ATOM 1357 C C . PHE A 1 190 ? 18.909 58.051 15.304 1.00 32.91 203 PHE A C 1
ATOM 1358 O O . PHE A 1 190 ? 19.971 58.047 15.932 1.00 36.10 203 PHE A O 1
ATOM 1366 N N . ASN A 1 191 ? 18.186 56.944 15.132 1.00 34.79 204 ASN A N 1
ATOM 1367 C CA . ASN A 1 191 ? 18.508 55.738 15.893 1.00 53.22 204 ASN A CA 1
ATOM 1368 C C . ASN A 1 191 ? 19.829 55.091 15.473 1.00 58.54 204 ASN A C 1
ATOM 1369 O O . ASN A 1 191 ? 20.377 54.292 16.241 1.00 61.12 204 ASN A O 1
ATOM 1374 N N . ASN A 1 192 ? 20.355 55.403 14.283 1.00 50.64 205 ASN A N 1
ATOM 1375 C CA . ASN A 1 192 ? 21.690 54.924 13.931 1.00 50.32 205 ASN A CA 1
ATOM 1376 C C . ASN A 1 192 ? 22.776 55.579 14.769 1.00 47.30 205 ASN A C 1
ATOM 1377 O O . ASN A 1 192 ? 23.931 55.143 14.716 1.00 52.50 205 ASN A O 1
ATOM 1382 N N . SER A 1 193 ? 22.444 56.627 15.510 1.00 37.62 206 SER A N 1
ATOM 1383 C CA . SER A 1 193 ? 23.357 57.211 16.471 1.00 34.96 206 SER A CA 1
ATOM 1384 C C . SER A 1 193 ? 23.225 56.480 17.798 1.00 34.16 206 SER A C 1
ATOM 1385 O O . SER A 1 193 ? 22.249 55.768 18.050 1.00 40.58 206 SER A O 1
ATOM 1388 N N . ILE A 1 194 ? 24.217 56.670 18.660 1.00 34.21 207 ILE A N 1
ATOM 1389 C CA . ILE A 1 194 ? 24.061 56.279 20.055 1.00 44.83 207 ILE A CA 1
ATOM 1390 C C . ILE A 1 194 ? 23.306 57.408 20.749 1.00 39.03 207 ILE A C 1
ATOM 1391 O O . ILE A 1 194 ? 23.844 58.500 20.945 1.00 41.11 207 ILE A O 1
ATOM 1396 N N . ILE A 1 195 ? 22.054 57.146 21.105 1.00 40.95 208 ILE A N 1
ATOM 1397 C CA . ILE A 1 195 ? 21.151 58.133 21.692 1.00 42.82 208 ILE A CA 1
ATOM 1398 C C . ILE A 1 195 ? 21.334 58.119 23.206 1.00 39.76 208 ILE A C 1
ATOM 1399 O O . ILE A 1 195 ? 21.259 57.043 23.812 1.00 42.09 208 ILE A O 1
ATOM 1404 N N . PRO A 1 196 ? 21.586 59.261 23.856 1.00 34.00 209 PRO A N 1
ATOM 1405 C CA . PRO A 1 196 ? 21.655 59.269 25.324 1.00 32.05 209 PRO A CA 1
ATOM 1406 C C . PRO A 1 196 ? 20.390 58.673 25.923 1.00 35.22 209 PRO A C 1
ATOM 1407 O O . PRO A 1 196 ? 19.286 58.875 25.417 1.00 33.63 209 PRO A O 1
ATOM 1411 N N . GLU A 1 197 ? 20.548 57.915 27.010 1.00 36.39 210 GLU A N 1
ATOM 1412 C CA . GLU A 1 197 ? 19.377 57.260 27.583 1.00 38.36 210 GLU A CA 1
ATOM 1413 C C . GLU A 1 197 ? 18.369 58.266 28.116 1.00 39.01 210 GLU A C 1
ATOM 1414 O O . GLU A 1 197 ? 17.182 57.942 28.222 1.00 38.82 210 GLU A O 1
ATOM 1420 N N . ASP A 1 198 ? 18.806 59.484 28.430 1.00 33.08 211 ASP A N 1
ATOM 1421 C CA . ASP A 1 198 ? 17.900 60.518 28.911 1.00 31.25 211 ASP A CA 1
ATOM 1422 C C . ASP A 1 198 ? 17.352 61.388 27.783 1.00 25.06 211 ASP A C 1
ATOM 1423 O O . ASP A 1 198 ? 16.983 62.544 28.037 1.00 28.07 211 ASP A O 1
ATOM 1428 N N . THR A 1 199 ? 17.292 60.875 26.551 1.00 25.24 212 THR A N 1
ATOM 1429 C CA . THR A 1 199 ? 16.749 61.668 25.449 1.00 22.51 212 THR A CA 1
ATOM 1430 C C . THR A 1 199 ? 15.238 61.778 25.581 1.00 25.21 212 THR A C 1
ATOM 1431 O O . THR A 1 199 ? 14.550 60.775 25.774 1.00 22.78 212 THR A O 1
ATOM 1435 N N . PHE A 1 200 ? 14.724 63.000 25.445 1.00 22.17 213 PHE A N 1
ATOM 1436 C CA . PHE A 1 200 ? 13.307 63.306 25.600 1.00 18.86 213 PHE A CA 1
ATOM 1437 C C . PHE A 1 200 ? 12.614 63.201 24.248 1.00 21.74 213 PHE A C 1
ATOM 1438 O O . PHE A 1 200 ? 13.055 63.821 23.280 1.00 22.62 213 PHE A O 1
ATOM 1446 N N . PHE A 1 201 ? 11.539 62.404 24.176 1.00 19.98 214 PHE A N 1
ATOM 1447 C CA . PHE A 1 201 ? 10.740 62.227 22.961 1.00 21.46 214 PHE A CA 1
ATOM 1448 C C . PHE A 1 201 ? 9.311 62.664 23.256 1.00 22.40 214 PHE A C 1
ATOM 1449 O O . PHE A 1 201 ? 8.430 61.822 23.483 1.00 25.46 214 PHE A O 1
ATOM 1457 N N . PRO A 1 202 ? 9.040 63.967 23.261 1.00 22.71 215 PRO A N 1
ATOM 1458 C CA . PRO A 1 202 ? 7.758 64.440 23.795 1.00 22.04 215 PRO A CA 1
ATOM 1459 C C . PRO A 1 202 ? 6.551 63.936 23.031 1.00 29.99 215 PRO A C 1
ATOM 1460 O O . PRO A 1 202 ? 6.538 63.856 21.801 1.00 30.33 215 PRO A O 1
ATOM 1464 N N . SER A 1 203 ? 5.546 63.584 23.809 1.00 36.47 216 SER A N 1
ATOM 1465 C CA . SER A 1 203 ? 4.217 63.333 23.311 1.00 37.08 216 SER A CA 1
ATOM 1466 C C . SER A 1 203 ? 3.774 64.487 22.414 1.00 51.89 216 SER A C 1
ATOM 1467 O O . SER A 1 203 ? 3.945 65.664 22.787 1.00 40.79 216 SER A O 1
ATOM 1470 N N . PRO A 1 204 ? 3.225 64.208 21.225 1.00 59.86 217 PRO A N 1
ATOM 1471 C CA . PRO A 1 204 ? 2.911 65.233 20.223 1.00 73.20 217 PRO A CA 1
ATOM 1472 C C . PRO A 1 204 ? 1.585 65.944 20.482 1.00 73.00 217 PRO A C 1
ATOM 1473 O O . PRO A 1 204 ? 1.500 66.714 21.438 1.00 75.39 217 PRO A O 1
ATOM 1477 N N . ASP B 2 3 ? 37.389 93.094 8.775 1.00 80.58 1 ASP B N 1
ATOM 1478 C CA . ASP B 2 3 ? 37.754 91.700 8.544 1.00 78.64 1 ASP B CA 1
ATOM 1479 C C . ASP B 2 3 ? 39.221 91.586 8.129 1.00 73.25 1 ASP B C 1
ATOM 1480 O O . ASP B 2 3 ? 40.050 91.049 8.867 1.00 69.38 1 ASP B O 1
ATOM 1485 N N . THR B 2 4 ? 39.535 92.100 6.943 1.00 68.81 2 THR B N 1
ATOM 1486 C CA . THR B 2 4 ? 40.897 92.076 6.432 1.00 64.17 2 THR B CA 1
ATOM 1487 C C . THR B 2 4 ? 41.147 93.337 5.621 1.00 44.82 2 THR B C 1
ATOM 1488 O O . THR B 2 4 ? 40.232 93.884 4.999 1.00 53.00 2 THR B O 1
ATOM 1492 N N . GLU B 2 5 ? 42.399 93.787 5.626 1.00 67.08 3 GLU B N 1
ATOM 1493 C CA . GLU B 2 5 ? 42.812 94.931 4.828 1.00 55.15 3 GLU B CA 1
ATOM 1494 C C . GLU B 2 5 ? 43.293 94.538 3.436 1.00 52.98 3 GLU B C 1
ATOM 1495 O O . GLU B 2 5 ? 43.688 95.414 2.661 1.00 56.31 3 GLU B O 1
ATOM 1501 N N . VAL B 2 6 ? 43.283 93.251 3.110 1.00 46.58 4 VAL B N 1
ATOM 1502 C CA . VAL B 2 6 ? 43.542 92.769 1.756 1.00 41.92 4 VAL B CA 1
ATOM 1503 C C . VAL B 2 6 ? 42.184 92.466 1.140 1.00 43.02 4 VAL B C 1
ATOM 1504 O O . VAL B 2 6 ? 41.484 91.556 1.594 1.00 45.55 4 VAL B O 1
ATOM 1508 N N . THR B 2 7 ? 41.793 93.232 0.119 1.00 42.93 5 THR B N 1
ATOM 1509 C CA . THR B 2 7 ? 40.445 93.162 -0.441 1.00 47.73 5 THR B CA 1
ATOM 1510 C C . THR B 2 7 ? 40.460 92.300 -1.697 1.00 44.22 5 THR B C 1
ATOM 1511 O O . THR B 2 7 ? 40.989 92.703 -2.739 1.00 44.17 5 THR B O 1
ATOM 1515 N N . GLN B 2 8 ? 39.865 91.118 -1.595 1.00 39.70 6 GLN B N 1
ATOM 1516 C CA . GLN B 2 8 ? 39.866 90.132 -2.661 1.00 42.28 6 GLN B CA 1
ATOM 1517 C C . GLN B 2 8 ? 38.428 89.848 -3.059 1.00 39.26 6 GLN B C 1
ATOM 1518 O O . GLN B 2 8 ? 37.586 89.594 -2.194 1.00 37.48 6 GLN B O 1
ATOM 1524 N N . THR B 2 9 ? 38.136 89.921 -4.354 1.00 35.70 7 THR B N 1
ATOM 1525 C CA . THR B 2 9 ? 36.802 89.592 -4.840 1.00 40.82 7 THR B CA 1
ATOM 1526 C C . THR B 2 9 ? 36.935 88.749 -6.096 1.00 37.49 7 THR B C 1
ATOM 1527 O O . THR B 2 9 ? 37.937 88.860 -6.814 1.00 36.53 7 THR B O 1
ATOM 1531 N N . PRO B 2 10 ? 35.942 87.885 -6.396 1.00 38.06 8 PRO B N 1
ATOM 1532 C CA . PRO B 2 10 ? 34.737 87.613 -5.609 1.00 33.86 8 PRO B CA 1
ATOM 1533 C C . PRO B 2 10 ? 34.987 86.532 -4.571 1.00 36.35 8 PRO B C 1
ATOM 1534 O O . PRO B 2 10 ? 35.954 85.783 -4.710 1.00 38.34 8 PRO B O 1
ATOM 1538 N N . LYS B 2 11 ? 34.133 86.450 -3.550 1.00 34.88 9 LYS B N 1
ATOM 1539 C CA . LYS B 2 11 ? 34.276 85.383 -2.565 1.00 41.05 9 LYS B CA 1
ATOM 1540 C C . LYS B 2 11 ? 34.050 84.012 -3.193 1.00 33.03 9 LYS B C 1
ATOM 1541 O O . LYS B 2 11 ? 34.684 83.024 -2.802 1.00 31.20 9 LYS B O 1
ATOM 1547 N N . HIS B 2 12 ? 33.144 83.929 -4.160 1.00 36.01 10 HIS B N 1
ATOM 1548 C CA . HIS B 2 12 ? 32.792 82.677 -4.802 1.00 32.34 10 HIS B CA 1
ATOM 1549 C C . HIS B 2 12 ? 32.767 82.898 -6.302 1.00 32.86 10 HIS B C 1
ATOM 1550 O O . HIS B 2 12 ? 32.392 83.978 -6.768 1.00 34.12 10 HIS B O 1
ATOM 1557 N N . LEU B 2 13 ? 33.113 81.858 -7.054 1.00 32.34 11 LEU B N 1
ATOM 1558 C CA . LEU B 2 13 ? 33.065 81.974 -8.513 1.00 33.25 11 LEU B CA 1
ATOM 1559 C C . LEU B 2 13 ? 32.839 80.616 -9.158 1.00 33.67 11 LEU B C 1
ATOM 1560 O O . LEU B 2 13 ? 33.573 79.665 -8.874 1.00 34.09 11 LEU B O 1
ATOM 1565 N N . VAL B 2 14 ? 31.862 80.549 -10.064 1.00 35.62 12 VAL B N 1
ATOM 1566 C CA . VAL B 2 14 ? 31.588 79.365 -10.862 1.00 36.63 12 VAL B CA 1
ATOM 1567 C C . VAL B 2 14 ? 31.863 79.729 -12.311 1.00 37.91 12 VAL B C 1
ATOM 1568 O O . VAL B 2 14 ? 31.377 80.751 -12.800 1.00 40.98 12 VAL B O 1
ATOM 1572 N N . MET B 2 15 ? 32.635 78.907 -12.996 1.00 37.83 13 MET B N 1
ATOM 1573 C CA . MET B 2 15 ? 32.899 79.249 -14.389 1.00 42.70 13 MET B CA 1
ATOM 1574 C C . MET B 2 15 ? 32.986 77.995 -15.234 1.00 48.53 13 MET B C 1
ATOM 1575 O O . MET B 2 15 ? 33.270 76.901 -14.742 1.00 40.09 13 MET B O 1
ATOM 1580 N N . GLY B 2 16 ? 32.715 78.180 -16.529 1.00 51.96 14 GLY B N 1
ATOM 1581 C CA . GLY B 2 16 ? 32.953 77.155 -17.514 1.00 53.93 14 GLY B CA 1
ATOM 1582 C C . GLY B 2 16 ? 34.371 77.226 -18.036 1.00 54.26 14 GLY B C 1
ATOM 1583 O O . GLY B 2 16 ? 35.170 78.084 -17.662 1.00 53.05 14 GLY B O 1
ATOM 1584 N N . MET B 2 17 ? 34.684 76.289 -18.919 1.00 59.28 15 MET B N 1
ATOM 1585 C CA . MET B 2 17 ? 36.032 76.161 -19.449 1.00 63.14 15 MET B CA 1
ATOM 1586 C C . MET B 2 17 ? 36.378 77.218 -20.494 1.00 66.27 15 MET B C 1
ATOM 1587 O O . MET B 2 17 ? 37.529 77.256 -20.949 1.00 65.61 15 MET B O 1
ATOM 1592 N N . THR B 2 18 ? 35.430 78.072 -20.891 1.00 53.76 16 THR B N 1
ATOM 1593 C CA . THR B 2 18 ? 35.700 79.079 -21.909 1.00 67.09 16 THR B CA 1
ATOM 1594 C C . THR B 2 18 ? 35.466 80.506 -21.434 1.00 67.32 16 THR B C 1
ATOM 1595 O O . THR B 2 18 ? 35.654 81.440 -22.220 1.00 80.51 16 THR B O 1
ATOM 1599 N N . ASN B 2 19 ? 35.064 80.710 -20.187 1.00 61.18 17 ASN B N 1
ATOM 1600 C CA . ASN B 2 19 ? 34.862 82.062 -19.697 1.00 65.23 17 ASN B CA 1
ATOM 1601 C C . ASN B 2 19 ? 36.198 82.719 -19.375 1.00 61.03 17 ASN B C 1
ATOM 1602 O O . ASN B 2 19 ? 37.204 82.051 -19.118 1.00 51.88 17 ASN B O 1
ATOM 1604 N N . LYS B 2 20 ? 36.199 84.047 -19.409 1.00 66.65 18 LYS B N 1
ATOM 1605 C CA . LYS B 2 20 ? 37.323 84.862 -18.971 1.00 57.30 18 LYS B CA 1
ATOM 1606 C C . LYS B 2 20 ? 36.867 85.709 -17.788 1.00 53.84 18 LYS B C 1
ATOM 1607 O O . LYS B 2 20 ? 35.829 86.377 -17.858 1.00 56.17 18 LYS B O 1
ATOM 1613 N N . LYS B 2 21 ? 37.623 85.664 -16.696 1.00 47.05 19 LYS B N 1
ATOM 1614 C CA . LYS B 2 21 ? 37.226 86.390 -15.502 1.00 49.53 19 LYS B CA 1
ATOM 1615 C C . LYS B 2 21 ? 38.468 86.796 -14.729 1.00 51.75 19 LYS B C 1
ATOM 1616 O O . LYS B 2 21 ? 39.510 86.143 -14.809 1.00 54.02 19 LYS B O 1
ATOM 1622 N N . SER B 2 22 ? 38.349 87.887 -13.987 1.00 46.61 20 SER B N 1
ATOM 1623 C CA . SER B 2 22 ? 39.443 88.423 -13.200 1.00 49.15 20 SER B CA 1
ATOM 1624 C C . SER B 2 22 ? 39.184 88.179 -11.719 1.00 44.92 20 SER B C 1
ATOM 1625 O O . SER B 2 22 ? 38.054 88.320 -11.243 1.00 46.34 20 SER B O 1
ATOM 1628 N N . LEU B 2 23 ? 40.224 87.782 -11.000 1.00 37.09 21 LEU B N 1
ATOM 1629 C CA . LEU B 2 23 ? 40.203 87.797 -9.548 1.00 40.74 21 LEU B CA 1
ATOM 1630 C C . LEU B 2 23 ? 40.919 89.067 -9.111 1.00 41.99 21 LEU B C 1
ATOM 1631 O O . LEU B 2 23 ? 42.089 89.269 -9.446 1.00 42.54 21 LEU B O 1
ATOM 1636 N N . LYS B 2 24 ? 40.210 89.933 -8.398 1.00 39.81 22 LYS B N 1
ATOM 1637 C CA . LYS B 2 24 ? 40.764 91.216 -7.999 1.00 44.62 22 LYS B CA 1
ATOM 1638 C C . LYS B 2 24 ? 41.367 91.113 -6.606 1.00 42.89 22 LYS B C 1
ATOM 1639 O O . LYS B 2 24 ? 40.785 90.499 -5.707 1.00 41.40 22 LYS B O 1
ATOM 1645 N N . CYS B 2 25 ? 42.540 91.711 -6.435 1.00 42.75 23 CYS B N 1
ATOM 1646 C CA . CYS B 2 25 ? 43.164 91.780 -5.122 1.00 43.06 23 CYS B CA 1
ATOM 1647 C C . CYS B 2 25 ? 43.847 93.119 -4.937 1.00 47.94 23 CYS B C 1
ATOM 1648 O O . CYS B 2 25 ? 44.712 93.492 -5.734 1.00 43.03 23 CYS B O 1
ATOM 1651 N N . GLU B 2 26 ? 43.486 93.812 -3.863 1.00 43.25 24 GLU B N 1
ATOM 1652 C CA . GLU B 2 26 ? 43.936 95.172 -3.625 1.00 41.43 24 GLU B CA 1
ATOM 1653 C C . GLU B 2 26 ? 44.265 95.359 -2.152 1.00 47.41 24 GLU B C 1
ATOM 1654 O O . GLU B 2 26 ? 43.533 94.884 -1.279 1.00 48.23 24 GLU B O 1
ATOM 1660 N N . GLN B 2 27 ? 45.372 96.046 -1.877 1.00 49.39 25 GLN B N 1
ATOM 1661 C CA . GLN B 2 27 ? 45.683 96.475 -0.520 1.00 52.75 25 GLN B CA 1
ATOM 1662 C C . GLN B 2 27 ? 46.261 97.880 -0.561 1.00 61.29 25 GLN B C 1
ATOM 1663 O O . GLN B 2 27 ? 47.026 98.223 -1.468 1.00 58.73 25 GLN B O 1
ATOM 1669 N N . HIS B 2 28 ? 45.890 98.688 0.431 1.00 59.31 26 HIS B N 1
ATOM 1670 C CA . HIS B 2 28 ? 46.356 100.062 0.550 1.00 65.15 26 HIS B CA 1
ATOM 1671 C C . HIS B 2 28 ? 47.248 100.249 1.771 1.00 66.87 26 HIS B C 1
ATOM 1672 O O . HIS B 2 28 ? 47.330 101.346 2.329 1.00 71.92 26 HIS B O 1
ATOM 1679 N N . MET B 2 29 ? 47.924 99.184 2.193 1.00 57.73 27 MET B N 1
ATOM 1680 C CA . MET B 2 29 ? 48.842 99.243 3.320 1.00 55.04 27 MET B CA 1
ATOM 1681 C C . MET B 2 29 ? 50.263 99.602 2.908 1.00 58.59 27 MET B C 1
ATOM 1682 O O . MET B 2 29 ? 51.158 99.607 3.761 1.00 54.00 27 MET B O 1
ATOM 1687 N N . GLY B 2 30 ? 50.492 99.902 1.632 1.00 56.18 28 GLY B N 1
ATOM 1688 C CA . GLY B 2 30 ? 51.837 100.166 1.170 1.00 55.53 28 GLY B CA 1
ATOM 1689 C C . GLY B 2 30 ? 52.738 98.957 1.144 1.00 56.24 28 GLY B C 1
ATOM 1690 O O . GLY B 2 30 ? 53.959 99.107 1.075 1.00 52.58 28 GLY B O 1
ATOM 1691 N N . HIS B 2 31 ? 52.173 97.755 1.198 1.00 51.31 29 HIS B N 1
ATOM 1692 C CA . HIS B 2 31 ? 52.992 96.555 1.203 1.00 46.99 29 HIS B CA 1
ATOM 1693 C C . HIS B 2 31 ? 53.733 96.416 -0.124 1.00 48.21 29 HIS B C 1
ATOM 1694 O O . HIS B 2 31 ? 53.268 96.869 -1.174 1.00 48.66 29 HIS B O 1
ATOM 1701 N N . ARG B 2 32 ? 54.909 95.798 -0.065 1.00 47.02 37 ARG B N 1
ATOM 1702 C CA . ARG B 2 32 ? 55.796 95.743 -1.218 1.00 51.06 37 ARG B CA 1
ATOM 1703 C C . ARG B 2 32 ? 55.873 94.369 -1.868 1.00 47.89 37 ARG B C 1
ATOM 1704 O O . ARG B 2 32 ? 56.591 94.209 -2.859 1.00 36.84 37 ARG B O 1
ATOM 1712 N N . ALA B 2 33 ? 55.173 93.371 -1.343 1.00 37.41 38 ALA B N 1
ATOM 1713 C CA . ALA B 2 33 ? 55.036 92.111 -2.057 1.00 29.45 38 ALA B CA 1
ATOM 1714 C C . ALA B 2 33 ? 53.590 91.658 -1.967 1.00 32.43 38 ALA B C 1
ATOM 1715 O O . ALA B 2 33 ? 52.945 91.825 -0.927 1.00 32.58 38 ALA B O 1
ATOM 1717 N N . MET B 2 34 ? 53.083 91.102 -3.067 1.00 28.35 39 MET B N 1
ATOM 1718 C CA . MET B 2 34 ? 51.751 90.518 -3.125 1.00 29.30 39 MET B CA 1
ATOM 1719 C C . MET B 2 34 ? 51.855 89.112 -3.711 1.00 29.74 39 MET B C 1
ATOM 1720 O O . MET B 2 34 ? 52.817 88.780 -4.407 1.00 30.18 39 MET B O 1
ATOM 1725 N N . TYR B 2 35 ? 50.858 88.281 -3.405 1.00 27.56 40 TYR B N 1
ATOM 1726 C CA . TYR B 2 35 ? 50.959 86.832 -3.535 1.00 23.22 40 TYR B CA 1
ATOM 1727 C C . TYR B 2 35 ? 49.658 86.250 -4.049 1.00 28.44 40 TYR B C 1
ATOM 1728 O O . TYR B 2 35 ? 48.580 86.735 -3.703 1.00 27.32 40 TYR B O 1
ATOM 1737 N N . TRP B 2 36 ? 49.764 85.149 -4.800 1.00 23.41 41 TRP B N 1
ATOM 1738 C CA . TRP B 2 36 ? 48.618 84.269 -5.011 1.00 24.80 41 TRP B CA 1
ATOM 1739 C C . TRP B 2 36 ? 49.009 82.851 -4.632 1.00 25.95 41 TRP B C 1
ATOM 1740 O O . TRP B 2 36 ? 50.062 82.357 -5.054 1.00 23.29 41 TRP B O 1
ATOM 1751 N N . TYR B 2 37 ? 48.157 82.215 -3.837 1.00 22.57 42 TYR B N 1
ATOM 1752 C CA . TYR B 2 37 ? 48.234 80.812 -3.472 1.00 24.42 42 TYR B CA 1
ATOM 1753 C C . TYR B 2 37 ? 46.975 80.106 -3.944 1.00 26.65 42 TYR B C 1
ATOM 1754 O O . TYR B 2 37 ? 45.910 80.715 -4.031 1.00 24.60 42 TYR B O 1
ATOM 1763 N N . LYS B 2 38 ? 47.071 78.807 -4.201 1.00 22.64 43 LYS B N 1
ATOM 1764 C CA . LYS B 2 38 ? 45.864 78.016 -4.378 1.00 24.15 43 LYS B CA 1
ATOM 1765 C C . LYS B 2 38 ? 45.867 76.868 -3.382 1.00 29.01 43 LYS B C 1
ATOM 1766 O O . LYS B 2 38 ? 46.924 76.391 -2.948 1.00 29.27 43 LYS B O 1
ATOM 1772 N N . GLN B 2 39 ? 44.671 76.441 -3.009 1.00 26.30 44 GLN B N 1
ATOM 1773 C CA . GLN B 2 39 ? 44.515 75.445 -1.959 1.00 29.78 44 GLN B CA 1
ATOM 1774 C C . GLN B 2 39 ? 43.417 74.474 -2.351 1.00 29.76 44 GLN B C 1
ATOM 1775 O O . GLN B 2 39 ? 42.254 74.869 -2.506 1.00 28.54 44 GLN B O 1
ATOM 1781 N N . LYS B 2 40 ? 43.787 73.208 -2.505 1.00 35.53 45 LYS B N 1
ATOM 1782 C CA . LYS B 2 40 ? 42.814 72.146 -2.688 1.00 39.76 45 LYS B CA 1
ATOM 1783 C C . LYS B 2 40 ? 42.369 71.644 -1.325 1.00 44.35 45 LYS B C 1
ATOM 1784 O O . LYS B 2 40 ? 43.111 71.728 -0.343 1.00 45.06 45 LYS B O 1
ATOM 1790 N N . ALA B 2 41 ? 41.144 71.128 -1.270 1.00 50.16 46 ALA B N 1
ATOM 1791 C CA . ALA B 2 41 ? 40.548 70.728 -0.002 1.00 58.40 46 ALA B CA 1
ATOM 1792 C C . ALA B 2 41 ? 41.490 69.824 0.786 1.00 60.41 46 ALA B C 1
ATOM 1793 O O . ALA B 2 41 ? 42.042 68.860 0.247 1.00 62.33 46 ALA B O 1
ATOM 1795 N N . LYS B 2 42 ? 41.699 70.177 2.058 1.00 64.99 47 LYS B N 1
ATOM 1796 C CA . LYS B 2 42 ? 42.521 69.397 2.990 1.00 70.56 47 LYS B CA 1
ATOM 1797 C C . LYS B 2 42 ? 43.975 69.293 2.525 1.00 74.56 47 LYS B C 1
ATOM 1798 O O . LYS B 2 42 ? 44.592 68.228 2.589 1.00 86.98 47 LYS B O 1
ATOM 1800 N N . LYS B 2 43 ? 44.530 70.407 2.062 1.00 55.57 48 LYS B N 1
ATOM 1801 C CA . LYS B 2 43 ? 45.939 70.508 1.715 1.00 47.16 48 LYS B CA 1
ATOM 1802 C C . LYS B 2 43 ? 46.410 71.904 2.081 1.00 41.37 48 LYS B C 1
ATOM 1803 O O . LYS B 2 43 ? 45.584 72.803 2.291 1.00 40.05 48 LYS B O 1
ATOM 1806 N N . PRO B 2 44 ? 47.715 72.127 2.185 1.00 39.25 49 PRO B N 1
ATOM 1807 C CA . PRO B 2 44 ? 48.211 73.474 2.489 1.00 35.69 49 PRO B CA 1
ATOM 1808 C C . PRO B 2 44 ? 48.112 74.369 1.268 1.00 31.17 49 PRO B C 1
ATOM 1809 O O . PRO B 2 44 ? 48.092 73.868 0.133 1.00 37.74 49 PRO B O 1
ATOM 1813 N N . PRO B 2 45 ? 48.056 75.690 1.456 1.00 36.22 50 PRO B N 1
ATOM 1814 C CA . PRO B 2 45 ? 48.152 76.601 0.304 1.00 28.88 50 PRO B CA 1
ATOM 1815 C C . PRO B 2 45 ? 49.432 76.359 -0.477 1.00 31.17 50 PRO B C 1
ATOM 1816 O O . PRO B 2 45 ? 50.505 76.163 0.096 1.00 32.03 50 PRO B O 1
ATOM 1820 N N . GLU B 2 46 ? 49.313 76.405 -1.802 1.00 26.39 51 GLU B N 1
ATOM 1821 C CA . GLU B 2 46 ? 50.429 76.166 -2.703 1.00 27.14 51 GLU B CA 1
ATOM 1822 C C . GLU B 2 46 ? 50.726 77.465 -3.441 1.00 26.30 51 GLU B C 1
ATOM 1823 O O . GLU B 2 46 ? 49.819 78.063 -4.033 1.00 26.13 51 GLU B O 1
ATOM 1829 N N . LEU B 2 47 ? 51.977 77.917 -3.378 1.00 25.75 52 LEU B N 1
ATOM 1830 C CA . LEU B 2 47 ? 52.319 79.226 -3.918 1.00 23.80 52 LEU B CA 1
ATOM 1831 C C . LEU B 2 47 ? 52.214 79.215 -5.440 1.00 25.50 52 LEU B C 1
ATOM 1832 O O . LEU B 2 47 ? 52.714 78.297 -6.092 1.00 26.21 52 LEU B O 1
ATOM 1837 N N . MET B 2 48 ? 51.539 80.223 -5.998 1.00 22.89 53 MET B N 1
ATOM 1838 C CA . MET B 2 48 ? 51.427 80.392 -7.447 1.00 20.97 53 MET B CA 1
ATOM 1839 C C . MET B 2 48 ? 52.308 81.513 -7.979 1.00 23.39 53 MET B C 1
ATOM 1840 O O . MET B 2 48 ? 53.085 81.307 -8.922 1.00 24.75 53 MET B O 1
ATOM 1845 N N . PHE B 2 49 ? 52.180 82.708 -7.413 1.00 23.99 54 PHE B N 1
ATOM 1846 C CA . PHE B 2 49 ? 52.845 83.891 -7.938 1.00 28.11 54 PHE B CA 1
ATOM 1847 C C . PHE B 2 49 ? 53.228 84.805 -6.788 1.00 23.72 54 PHE B C 1
ATOM 1848 O O . PHE B 2 49 ? 52.504 84.901 -5.798 1.00 25.50 54 PHE B O 1
ATOM 1856 N N . VAL B 2 50 ? 54.355 85.503 -6.949 1.00 23.63 55 VAL B N 1
ATOM 1857 C CA . VAL B 2 50 ? 54.714 86.634 -6.104 1.00 26.32 55 VAL B CA 1
ATOM 1858 C C . VAL B 2 50 ? 54.994 87.813 -7.018 1.00 30.25 55 VAL B C 1
ATOM 1859 O O . VAL B 2 50 ? 55.568 87.645 -8.099 1.00 30.99 55 VAL B O 1
ATOM 1863 N N . TYR B 2 51 ? 54.617 89.008 -6.583 1.00 26.96 56 TYR B N 1
ATOM 1864 C CA . TYR B 2 51 ? 54.963 90.216 -7.317 1.00 29.23 56 TYR B CA 1
ATOM 1865 C C . TYR B 2 51 ? 55.571 91.214 -6.343 1.00 35.16 56 TYR B C 1
ATOM 1866 O O . TYR B 2 51 ? 54.956 91.544 -5.325 1.00 30.87 56 TYR B O 1
ATOM 1875 N N . SER B 2 52 ? 56.781 91.686 -6.640 1.00 29.64 57 SER B N 1
ATOM 1876 C CA . SER B 2 52 ? 57.423 92.603 -5.712 1.00 32.53 57 SER B CA 1
ATOM 1877 C C . SER B 2 52 ? 58.516 93.351 -6.455 1.00 34.95 57 SER B C 1
ATOM 1878 O O . SER B 2 52 ? 59.324 92.735 -7.155 1.00 33.68 57 SER B O 1
ATOM 1881 N N . TYR B 2 53 ? 58.523 94.669 -6.310 1.00 32.63 58 TYR B N 1
ATOM 1882 C CA . TYR B 2 53 ? 59.534 95.524 -6.927 1.00 35.14 58 TYR B CA 1
ATOM 1883 C C . TYR B 2 53 ? 59.707 95.199 -8.405 1.00 38.91 58 TYR B C 1
ATOM 1884 O O . TYR B 2 53 ? 60.803 94.880 -8.881 1.00 36.38 58 TYR B O 1
ATOM 1893 N N . GLU B 2 54 ? 58.587 95.263 -9.121 1.00 37.28 63 GLU B N 1
ATOM 1894 C CA . GLU B 2 54 ? 58.469 95.186 -10.564 1.00 37.26 63 GLU B CA 1
ATOM 1895 C C . GLU B 2 54 ? 58.621 93.760 -11.083 1.00 36.48 63 GLU B C 1
ATOM 1896 O O . GLU B 2 54 ? 58.525 93.559 -12.294 1.00 34.47 63 GLU B O 1
ATOM 1902 N N . LYS B 2 55 ? 58.842 92.770 -10.225 1.00 27.93 64 LYS B N 1
ATOM 1903 C CA . LYS B 2 55 ? 59.170 91.420 -10.666 1.00 32.34 64 LYS B CA 1
ATOM 1904 C C . LYS B 2 55 ? 58.051 90.451 -10.310 1.00 30.30 64 LYS B C 1
ATOM 1905 O O . LYS B 2 55 ? 57.664 90.334 -9.141 1.00 29.42 64 LYS B O 1
ATOM 1911 N N . LEU B 2 56 ? 57.553 89.745 -11.318 1.00 30.82 65 LEU B N 1
ATOM 1912 C CA . LEU B 2 56 ? 56.646 88.627 -11.105 1.00 30.21 65 LEU B CA 1
ATOM 1913 C C . LEU B 2 56 ? 57.485 87.361 -10.989 1.00 25.97 65 LEU B C 1
ATOM 1914 O O . LEU B 2 56 ? 58.275 87.056 -11.890 1.00 26.86 65 LEU B O 1
ATOM 1919 N N . SER B 2 57 ? 57.337 86.648 -9.876 1.00 25.25 66 SER B N 1
ATOM 1920 C CA . SER B 2 57 ? 57.935 85.331 -9.707 1.00 24.18 66 SER B CA 1
ATOM 1921 C C . SER B 2 57 ? 56.876 84.269 -9.959 1.00 28.91 66 SER B C 1
ATOM 1922 O O . SER B 2 57 ? 55.748 84.385 -9.469 1.00 25.61 66 SER B O 1
ATOM 1925 N N . ILE B 2 58 ? 57.234 83.241 -10.724 1.00 26.07 67 ILE B N 1
ATOM 1926 C CA . ILE B 2 58 ? 56.275 82.231 -11.162 1.00 25.20 67 ILE B CA 1
ATOM 1927 C C . ILE B 2 58 ? 56.597 80.914 -10.478 1.00 30.26 67 ILE B C 1
ATOM 1928 O O . ILE B 2 58 ? 57.704 80.383 -10.612 1.00 27.93 67 ILE B O 1
ATOM 1933 N N . ASN B 2 59 ? 55.617 80.383 -9.763 1.00 27.48 68 ASN B N 1
ATOM 1934 C CA . ASN B 2 59 ? 55.684 79.036 -9.233 1.00 32.06 68 ASN B CA 1
ATOM 1935 C C . ASN B 2 59 ? 54.601 78.140 -9.815 1.00 33.50 68 ASN B C 1
ATOM 1936 O O . ASN B 2 59 ? 54.533 76.960 -9.462 1.00 43.82 68 ASN B O 1
ATOM 1941 N N . GLU B 2 60 ? 53.765 78.672 -10.697 1.00 43.93 69 GLU B N 1
ATOM 1942 C CA . GLU B 2 60 ? 52.635 77.951 -11.258 1.00 41.44 69 GLU B CA 1
ATOM 1943 C C . GLU B 2 60 ? 53.041 77.323 -12.583 1.00 39.75 69 GLU B C 1
ATOM 1944 O O . GLU B 2 60 ? 53.702 77.954 -13.414 1.00 42.19 69 GLU B O 1
ATOM 1950 N N . SER B 2 61 ? 52.646 76.065 -12.776 1.00 40.99 70 SER B N 1
ATOM 1951 C CA A SER B 2 61 ? 53.071 75.346 -13.968 0.46 42.11 70 SER B CA 1
ATOM 1952 C CA B SER B 2 61 ? 53.056 75.329 -13.964 0.54 41.98 70 SER B CA 1
ATOM 1953 C C . SER B 2 61 ? 52.360 75.827 -15.226 1.00 47.62 70 SER B C 1
ATOM 1954 O O . SER B 2 61 ? 52.891 75.660 -16.324 1.00 47.17 70 SER B O 1
ATOM 1959 N N . VAL B 2 62 ? 51.171 76.412 -15.110 1.00 48.02 71 VAL B N 1
ATOM 1960 C CA . VAL B 2 62 ? 50.523 76.875 -16.342 1.00 60.81 71 VAL B CA 1
ATOM 1961 C C . VAL B 2 62 ? 50.194 78.355 -16.219 1.00 51.46 71 VAL B C 1
ATOM 1962 O O . VAL B 2 62 ? 49.017 78.712 -16.086 1.00 48.63 71 VAL B O 1
ATOM 1966 N N . PRO B 2 63 ? 51.180 79.254 -16.268 1.00 40.59 72 PRO B N 1
ATOM 1967 C CA . PRO B 2 63 ? 50.895 80.646 -15.886 1.00 36.14 72 PRO B CA 1
ATOM 1968 C C . PRO B 2 63 ? 49.978 81.359 -16.864 1.00 35.93 72 PRO B C 1
ATOM 1969 O O . PRO B 2 63 ? 49.302 82.314 -16.460 1.00 37.06 72 PRO B O 1
ATOM 1973 N N . SER B 2 64 ? 49.901 80.894 -18.116 1.00 36.16 74 SER B N 1
ATOM 1974 C CA . SER B 2 64 ? 49.036 81.509 -19.115 1.00 40.57 74 SER B CA 1
ATOM 1975 C C . SER B 2 64 ? 47.562 81.386 -18.765 1.00 44.09 74 SER B C 1
ATOM 1976 O O . SER B 2 64 ? 46.760 82.187 -19.256 1.00 43.22 74 SER B O 1
ATOM 1979 N N . ARG B 2 65 ? 47.182 80.399 -17.945 1.00 36.89 75 ARG B N 1
ATOM 1980 C CA . ARG B 2 65 ? 45.795 80.288 -17.499 1.00 39.79 75 ARG B CA 1
ATOM 1981 C C . ARG B 2 65 ? 45.417 81.390 -16.523 1.00 41.17 75 ARG B C 1
ATOM 1982 O O . ARG B 2 65 ? 44.220 81.642 -16.323 1.00 39.80 75 ARG B O 1
ATOM 1990 N N . PHE B 2 66 ? 46.409 82.042 -15.903 1.00 32.44 76 PHE B N 1
ATOM 1991 C CA . PHE B 2 66 ? 46.159 82.965 -14.810 1.00 32.61 76 PHE B CA 1
ATOM 1992 C C . PHE B 2 66 ? 46.619 84.391 -15.068 1.00 36.97 76 PHE B C 1
ATOM 1993 O O . PHE B 2 66 ? 46.136 85.300 -14.382 1.00 40.71 76 PHE B O 1
ATOM 2001 N N . SER B 2 67 ? 47.523 84.609 -16.031 1.00 35.85 77 SER B N 1
ATOM 2002 C CA . SER B 2 67 ? 48.039 85.898 -16.487 1.00 39.90 77 SER B CA 1
ATOM 2003 C C . SER B 2 67 ? 47.962 86.984 -15.419 1.00 43.01 77 SER B C 1
ATOM 2004 O O . SER B 2 67 ? 47.138 87.900 -15.532 1.00 43.97 77 SER B O 1
ATOM 2007 N N . PRO B 2 68 ? 48.779 86.914 -14.368 1.00 36.57 78 PRO B N 1
ATOM 2008 C CA . PRO B 2 68 ? 48.722 87.946 -13.329 1.00 34.05 78 PRO B CA 1
ATOM 2009 C C . PRO B 2 68 ? 49.133 89.306 -13.872 1.00 37.90 78 PRO B C 1
ATOM 2010 O O . PRO B 2 68 ? 49.939 89.416 -14.794 1.00 39.83 78 PRO B O 1
ATOM 2014 N N . GLU B 2 69 ? 48.563 90.353 -13.283 1.00 39.27 79 GLU B N 1
ATOM 2015 C CA . GLU B 2 69 ? 48.865 91.716 -13.685 1.00 43.15 79 GLU B CA 1
ATOM 2016 C C . GLU B 2 69 ? 48.850 92.611 -12.459 1.00 43.09 79 GLU B C 1
ATOM 2017 O O . GLU B 2 69 ? 47.977 92.480 -11.598 1.00 46.45 79 GLU B O 1
ATOM 2023 N N . SER B 2 70 ? 49.816 93.523 -12.380 1.00 46.93 80 SER B N 1
ATOM 2024 C CA . SER B 2 70 ? 49.888 94.478 -11.278 1.00 46.19 80 SER B CA 1
ATOM 2025 C C . SER B 2 70 ? 50.055 95.868 -11.873 1.00 52.94 80 SER B C 1
ATOM 2026 O O . SER 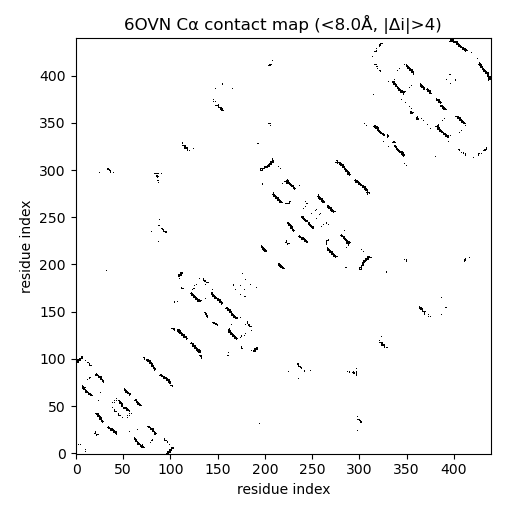B 2 70 ? 51.175 96.285 -12.199 1.00 57.42 80 SER B O 1
ATOM 2029 N N . PRO B 2 71 ? 48.957 96.611 -12.052 1.00 55.89 81 PRO B N 1
ATOM 2030 C CA . PRO B 2 71 ? 49.089 97.999 -12.531 1.00 61.99 81 PRO B CA 1
ATOM 2031 C C . PRO B 2 71 ? 49.911 98.869 -11.600 1.00 72.49 81 PRO B C 1
ATOM 2032 O O . PRO B 2 71 ? 50.612 99.774 -12.067 1.00 78.01 81 PRO B O 1
ATOM 2036 N N . ASN B 2 72 ? 49.845 98.622 -10.294 1.00 71.04 83 ASN B N 1
ATOM 2037 C CA . ASN B 2 72 ? 50.717 99.282 -9.335 1.00 69.97 83 ASN B CA 1
ATOM 2038 C C . ASN B 2 72 ? 50.938 98.340 -8.158 1.00 64.12 83 ASN B C 1
ATOM 2039 O O . ASN B 2 72 ? 50.344 97.262 -8.076 1.00 54.34 83 ASN B O 1
ATOM 2044 N N . SER B 2 73 ? 51.805 98.764 -7.235 1.00 67.58 84 SER B N 1
ATOM 2045 C CA . SER B 2 73 ? 52.173 97.923 -6.101 1.00 60.98 84 SER B CA 1
ATOM 2046 C C . SER B 2 73 ? 51.004 97.633 -5.168 1.00 54.13 84 SER B C 1
ATOM 2047 O O . SER B 2 73 ? 51.161 96.837 -4.238 1.00 52.10 84 SER B O 1
ATOM 2050 N N . SER B 2 74 ? 49.849 98.255 -5.382 1.00 52.42 85 SER B N 1
ATOM 2051 C CA . SER B 2 74 ? 48.681 97.998 -4.556 1.00 53.89 85 SER B CA 1
ATOM 2052 C C . SER B 2 74 ? 47.760 96.930 -5.136 1.00 50.10 85 SER B C 1
ATOM 2053 O O . SER B 2 74 ? 46.826 96.505 -4.451 1.00 52.02 85 SER B O 1
ATOM 2056 N N . LEU B 2 75 ? 48.007 96.471 -6.360 1.00 48.41 86 LEU B N 1
ATOM 2057 C CA . LEU B 2 75 ? 47.122 95.533 -7.034 1.00 44.34 86 LEU B CA 1
ATOM 2058 C C . LEU B 2 75 ? 47.901 94.341 -7.562 1.00 42.91 86 LEU B C 1
ATOM 2059 O O . LEU B 2 75 ? 49.018 94.489 -8.059 1.00 43.34 86 LEU B O 1
ATOM 2064 N N . LEU B 2 76 ? 47.302 93.158 -7.452 1.00 39.08 87 LEU B N 1
ATOM 2065 C CA . LEU B 2 76 ? 47.812 91.964 -8.130 1.00 36.00 87 LEU B CA 1
ATOM 2066 C C . LEU B 2 76 ? 46.583 91.145 -8.515 1.00 36.00 87 LEU B C 1
ATOM 2067 O O . LEU B 2 76 ? 46.024 90.434 -7.677 1.00 33.91 87 LEU B O 1
ATOM 2072 N N . ASN B 2 77 ? 46.151 91.280 -9.763 1.00 35.32 88 ASN B N 1
ATOM 2073 C CA . ASN B 2 77 ? 44.931 90.644 -10.233 1.00 36.46 88 ASN B CA 1
ATOM 2074 C C . ASN B 2 77 ? 45.280 89.433 -11.084 1.00 33.56 88 ASN B C 1
ATOM 2075 O O . ASN B 2 77 ? 46.295 89.415 -11.778 1.00 39.42 88 ASN B O 1
ATOM 2080 N N . LEU B 2 78 ? 44.435 88.412 -11.015 1.00 34.32 89 LEU B N 1
ATOM 2081 C CA . LEU B 2 78 ? 44.573 87.253 -11.882 1.00 32.84 89 LEU B CA 1
ATOM 2082 C C . LEU B 2 78 ? 43.554 87.364 -12.999 1.00 43.19 89 LEU B C 1
ATOM 2083 O O . LEU B 2 78 ? 42.420 87.791 -12.775 1.00 42.43 89 LEU B O 1
ATOM 2088 N N . HIS B 2 79 ? 43.980 87.018 -14.212 1.00 36.53 90 HIS B N 1
ATOM 2089 C CA . HIS B 2 79 ? 43.076 87.020 -15.390 1.00 43.38 90 HIS B CA 1
ATOM 2090 C C . HIS B 2 79 ? 42.932 85.565 -15.834 1.00 46.48 90 HIS B C 1
ATOM 2091 O O . HIS B 2 79 ? 43.874 85.034 -16.437 1.00 49.23 90 HIS B O 1
ATOM 2098 N N . LEU B 2 80 ? 41.794 84.954 -15.506 1.00 37.60 91 LEU B N 1
ATOM 2099 C CA . LEU B 2 80 ? 41.576 83.539 -15.754 1.00 40.55 91 LEU B CA 1
ATOM 2100 C C . LEU B 2 80 ? 41.122 83.314 -17.185 1.00 47.63 91 LEU B C 1
ATOM 2101 O O . LEU B 2 80 ? 40.260 84.036 -17.701 1.00 53.35 91 LEU B O 1
ATOM 2106 N N . HIS B 2 81 ? 41.694 82.298 -17.824 1.00 45.69 92 HIS B N 1
ATOM 2107 C CA . HIS B 2 81 ? 41.221 81.906 -19.141 1.00 48.61 92 HIS B CA 1
ATOM 2108 C C . HIS B 2 81 ? 41.583 80.445 -19.357 1.00 43.48 92 HIS B C 1
ATOM 2109 O O . HIS B 2 81 ? 42.614 79.979 -18.863 1.00 45.19 92 HIS B O 1
ATOM 2116 N N . ALA B 2 82 ? 40.691 79.720 -20.038 1.00 42.64 93 ALA B N 1
ATOM 2117 C CA . ALA B 2 82 ? 40.936 78.337 -20.461 1.00 48.19 93 ALA B CA 1
ATOM 2118 C C . ALA B 2 82 ? 41.260 77.427 -19.276 1.00 45.91 93 ALA B C 1
ATOM 2119 O O . ALA B 2 82 ? 42.195 76.627 -19.317 1.00 42.88 93 ALA B O 1
ATOM 2121 N N . LEU B 2 83 ? 40.483 77.560 -18.201 1.00 43.05 94 LEU B N 1
ATOM 2122 C CA . LEU B 2 83 ? 40.694 76.706 -17.044 1.00 47.88 94 LEU B CA 1
ATOM 2123 C C . LEU B 2 83 ? 40.106 75.316 -17.271 1.00 49.50 94 LEU B C 1
ATOM 2124 O O . LEU B 2 83 ? 39.218 75.108 -18.101 1.00 49.04 94 LEU B O 1
ATOM 2129 N N . GLN B 2 84 ? 40.630 74.361 -16.513 1.00 41.89 95 GLN B N 1
ATOM 2130 C CA . GLN B 2 84 ? 40.174 72.986 -16.452 1.00 44.60 95 GLN B CA 1
ATOM 2131 C C . GLN B 2 84 ? 39.474 72.745 -15.121 1.00 38.44 95 GLN B C 1
ATOM 2132 O O . GLN B 2 84 ? 39.680 73.501 -14.164 1.00 40.77 95 GLN B O 1
ATOM 2138 N N . PRO B 2 85 ? 38.647 71.701 -15.012 1.00 42.54 96 PRO B N 1
ATOM 2139 C CA . PRO B 2 85 ? 37.966 71.451 -13.732 1.00 43.46 96 PRO B CA 1
ATOM 2140 C C . PRO B 2 85 ? 38.929 71.229 -12.588 1.00 47.21 96 PRO B C 1
ATOM 2141 O O . PRO B 2 85 ? 38.609 71.562 -11.438 1.00 39.96 96 PRO B O 1
ATOM 2145 N N . GLU B 2 86 ? 40.116 70.692 -12.870 1.00 44.63 97 GLU B N 1
ATOM 2146 C CA . GLU B 2 86 ? 41.097 70.485 -11.813 1.00 46.58 97 GLU B CA 1
ATOM 2147 C C . GLU B 2 86 ? 41.643 71.792 -11.257 1.00 39.52 97 GLU B C 1
ATOM 2148 O O . GLU B 2 86 ? 42.332 71.767 -10.231 1.00 42.51 97 GLU B O 1
ATOM 2154 N N . ASP B 2 87 ? 41.361 72.925 -11.902 1.00 32.96 98 ASP B N 1
ATOM 2155 C CA . ASP B 2 87 ? 41.723 74.233 -11.367 1.00 30.78 98 ASP B CA 1
ATOM 2156 C C . ASP B 2 87 ? 40.738 74.713 -10.304 1.00 29.88 98 ASP B C 1
ATOM 2157 O O . ASP B 2 87 ? 40.948 75.777 -9.710 1.00 34.56 98 ASP B O 1
ATOM 2162 N N . SER B 2 88 ? 39.684 73.951 -10.049 1.00 31.01 99 SER B N 1
ATOM 2163 C CA . SER B 2 88 ? 38.790 74.268 -8.944 1.00 30.43 99 SER B CA 1
ATOM 2164 C C . SER B 2 88 ? 39.574 74.211 -7.646 1.00 36.93 99 SER B C 1
ATOM 2165 O O . SER B 2 88 ? 40.218 73.199 -7.348 1.00 35.98 99 SER B O 1
ATOM 2168 N N . ALA B 2 89 ? 39.504 75.291 -6.872 1.00 27.99 100 ALA B N 1
ATOM 2169 C CA . ALA B 2 89 ? 40.312 75.421 -5.664 1.00 27.05 100 ALA B CA 1
ATOM 2170 C C . ALA B 2 89 ? 39.909 76.711 -4.965 1.00 28.52 100 ALA B C 1
ATOM 2171 O O . ALA B 2 89 ? 39.141 77.521 -5.495 1.00 28.81 100 ALA B O 1
ATOM 2173 N N . LEU B 2 90 ? 40.425 76.882 -3.750 1.00 27.29 101 LEU B N 1
ATOM 2174 C CA . LEU B 2 90 ? 40.406 78.177 -3.094 1.00 25.96 101 LEU B CA 1
ATOM 2175 C C . LEU B 2 90 ? 41.630 78.971 -3.543 1.00 26.05 101 LEU B C 1
ATOM 2176 O O . LEU B 2 90 ? 42.767 78.518 -3.363 1.00 27.78 101 LEU B O 1
ATOM 2181 N N . TYR B 2 91 ? 41.409 80.160 -4.110 1.00 26.67 102 TYR B N 1
ATOM 2182 C CA . TYR B 2 91 ? 42.496 81.027 -4.562 1.00 24.45 102 TYR B CA 1
ATOM 2183 C C . TYR B 2 91 ? 42.668 82.175 -3.576 1.00 29.48 102 TYR B C 1
ATOM 2184 O O . TYR B 2 91 ? 41.735 82.950 -3.349 1.00 31.91 102 TYR B O 1
ATOM 2193 N N . LEU B 2 92 ? 43.852 82.263 -2.971 1.00 27.10 103 LEU B N 1
ATOM 2194 C CA . LEU B 2 92 ? 44.101 83.154 -1.841 1.00 26.08 103 LEU B CA 1
ATOM 2195 C C . LEU B 2 92 ? 45.137 84.204 -2.226 1.00 25.91 103 LEU B C 1
ATOM 2196 O O . LEU B 2 92 ? 46.263 83.867 -2.612 1.00 28.48 103 LEU B O 1
ATOM 2201 N N . CYS B 2 93 ? 44.765 85.470 -2.100 1.00 27.18 104 CYS B N 1
ATOM 2202 C CA . CYS B 2 93 ? 45.681 86.583 -2.297 1.00 27.48 104 CYS B CA 1
ATOM 2203 C C . CYS B 2 93 ? 46.257 87.003 -0.950 1.00 30.46 104 CYS B C 1
ATOM 2204 O O . CYS B 2 93 ? 45.585 86.917 0.082 1.00 29.54 104 CYS B O 1
ATOM 2207 N N . ALA B 2 94 ? 47.507 87.464 -0.966 1.00 30.59 105 ALA B N 1
ATOM 2208 C CA . ALA B 2 94 ? 48.100 87.977 0.262 1.00 30.29 105 ALA B CA 1
ATOM 2209 C C . ALA B 2 94 ? 49.049 89.123 -0.058 1.00 32.58 105 ALA B C 1
ATOM 2210 O O . ALA B 2 94 ? 49.443 89.336 -1.205 1.00 28.60 105 ALA B O 1
ATOM 2212 N N . SER B 2 95 ? 49.421 89.864 0.977 1.00 33.21 106 SER B N 1
ATOM 2213 C CA . SER B 2 95 ? 50.451 90.879 0.822 1.00 35.09 106 SER B CA 1
ATOM 2214 C C . SER B 2 95 ? 51.357 90.852 2.038 1.00 35.69 106 SER B C 1
ATOM 2215 O O . SER B 2 95 ? 50.965 90.415 3.123 1.00 34.78 106 SER B O 1
ATOM 2218 N N . SER B 2 96 ? 52.589 91.315 1.839 1.00 34.32 107 SER B N 1
ATOM 2219 C CA . SER B 2 96 ? 53.556 91.326 2.910 1.00 39.73 107 SER B CA 1
ATOM 2220 C C . SER B 2 96 ? 54.265 92.671 2.892 1.00 37.93 107 SER B C 1
ATOM 2221 O O . SER B 2 96 ? 54.612 93.175 1.813 1.00 37.51 107 SER B O 1
ATOM 2224 N N . PRO B 2 97 ? 54.472 93.281 4.063 1.00 47.84 108 PRO B N 1
ATOM 2225 C CA . PRO B 2 97 ? 55.148 94.588 4.096 1.00 50.40 108 PRO B CA 1
ATOM 2226 C C . PRO B 2 97 ? 56.610 94.527 3.698 1.00 50.92 108 PRO B C 1
ATOM 2227 O O . PRO B 2 97 ? 57.115 95.496 3.117 1.00 57.27 108 PRO B O 1
ATOM 2231 N N . LEU B 2 98 ? 57.303 93.428 4.017 1.00 51.35 109 LEU B N 1
ATOM 2232 C CA . LEU B 2 98 ? 58.724 93.226 3.733 1.00 52.65 109 LEU B CA 1
ATOM 2233 C C . LEU B 2 98 ? 59.617 94.141 4.564 1.00 60.11 109 LEU B C 1
ATOM 2234 O O . LEU B 2 98 ? 60.611 93.685 5.142 1.00 59.15 109 LEU B O 1
ATOM 2239 N N . GLY B 2 99 ? 59.284 95.422 4.627 1.00 59.91 110 GLY B N 1
ATOM 2240 C CA . GLY B 2 99 ? 60.147 96.407 5.243 1.00 61.96 110 GLY B CA 1
ATOM 2241 C C . GLY B 2 99 ? 61.030 97.078 4.211 1.00 71.49 110 GLY B C 1
ATOM 2242 O O . GLY B 2 99 ? 60.723 97.120 3.018 1.00 76.88 110 GLY B O 1
ATOM 2243 N N . ARG B 2 100 ? 62.153 97.612 4.683 1.00 76.40 111 ARG B N 1
ATOM 2244 C CA . ARG B 2 100 ? 63.095 98.223 3.754 1.00 79.70 111 ARG B CA 1
ATOM 2245 C C . ARG B 2 100 ? 64.245 97.302 3.371 1.00 81.98 111 ARG B C 1
ATOM 2246 O O . ARG B 2 100 ? 64.845 97.502 2.309 1.00 82.50 111 ARG B O 1
ATOM 2254 N N . GLU B 2 101 ? 64.561 96.299 4.190 1.00 70.50 112 GLU B N 1
ATOM 2255 C CA . GLU B 2 101 ? 65.543 95.285 3.829 1.00 72.69 112 GLU B CA 1
ATOM 2256 C C . GLU B 2 101 ? 64.928 93.885 3.768 1.00 68.67 112 GLU B C 1
ATOM 2257 O O . GLU B 2 101 ? 65.639 92.881 3.860 1.00 64.77 112 GLU B O 1
ATOM 2263 N N . GLY B 2 102 ? 63.607 93.809 3.608 1.00 61.37 113 GLY B N 1
ATOM 2264 C CA . GLY B 2 102 ? 62.949 92.559 3.254 1.00 63.79 113 GLY B CA 1
ATOM 2265 C C . GLY B 2 102 ? 62.871 91.510 4.343 1.00 66.36 113 GLY B C 1
ATOM 2266 O O . GLY B 2 102 ? 62.740 90.321 4.031 1.00 62.36 113 GLY B O 1
ATOM 2267 N N . LEU B 2 103 ? 62.937 91.910 5.613 1.00 61.69 114 LEU B N 1
ATOM 2268 C CA . LEU B 2 103 ? 62.847 90.960 6.718 1.00 64.59 114 LEU B CA 1
ATOM 2269 C C . LEU B 2 103 ? 61.422 90.710 7.192 1.00 59.85 114 LEU B C 1
ATOM 2270 O O . LEU B 2 103 ? 61.166 89.681 7.832 1.00 58.95 114 LEU B O 1
ATOM 2275 N N . ASN B 2 104 ? 60.494 91.625 6.920 1.00 56.04 115 ASN B N 1
ATOM 2276 C CA . ASN B 2 104 ? 59.154 91.549 7.500 1.00 56.61 115 ASN B CA 1
ATOM 2277 C C . ASN B 2 104 ? 58.255 90.745 6.564 1.00 50.89 115 ASN B C 1
ATOM 2278 O O . ASN B 2 104 ? 57.401 91.280 5.855 1.00 49.65 115 ASN B O 1
ATOM 2283 N N . THR B 2 105 ? 58.425 89.423 6.604 1.00 50.72 116 THR B N 1
ATOM 2284 C CA . THR B 2 105 ? 57.811 88.533 5.626 1.00 49.36 116 THR B CA 1
ATOM 2285 C C . THR B 2 105 ? 56.474 87.947 6.074 1.00 52.25 116 THR B C 1
ATOM 2286 O O . THR B 2 105 ? 55.942 87.065 5.389 1.00 45.99 116 THR B O 1
ATOM 2290 N N . GLU B 2 106 ? 55.910 88.408 7.189 1.00 46.41 117 GLU B N 1
ATOM 2291 C CA . GLU B 2 106 ? 54.573 87.960 7.546 1.00 44.26 117 GLU B CA 1
ATOM 2292 C C . GLU B 2 106 ? 53.589 88.346 6.444 1.00 44.32 117 GLU B C 1
ATOM 2293 O O . GLU B 2 106 ? 53.735 89.374 5.778 1.00 45.44 117 GLU B O 1
ATOM 2299 N N . ALA B 2 107 ? 52.599 87.495 6.229 1.00 41.08 118 ALA B N 1
ATOM 2300 C CA . ALA B 2 107 ? 51.661 87.681 5.132 1.00 42.19 118 ALA B CA 1
ATOM 2301 C C . ALA B 2 107 ? 50.252 87.906 5.667 1.00 44.28 118 ALA B C 1
ATOM 2302 O O . ALA B 2 107 ? 49.803 87.222 6.595 1.00 43.11 118 ALA B O 1
ATOM 2304 N N . PHE B 2 108 ? 49.573 88.886 5.082 1.00 37.26 119 PHE B N 1
ATOM 2305 C CA . PHE B 2 108 ? 48.182 89.201 5.380 1.00 40.84 119 PHE B CA 1
ATOM 2306 C C . PHE B 2 108 ? 47.324 88.715 4.224 1.00 38.35 119 PHE B C 1
ATOM 2307 O O . PHE B 2 108 ? 47.569 89.095 3.074 1.00 41.61 119 PHE B O 1
ATOM 2315 N N . PHE B 2 109 ? 46.320 87.895 4.523 1.00 34.59 120 PHE B N 1
ATOM 2316 C CA . PHE B 2 109 ? 45.519 87.268 3.480 1.00 36.40 120 PHE B CA 1
ATOM 2317 C C . PHE B 2 109 ? 44.169 87.951 3.309 1.00 44.41 120 PHE B C 1
ATOM 2318 O O . PHE B 2 109 ? 43.596 88.498 4.258 1.00 37.95 120 PHE B O 1
ATOM 2326 N N . GLY B 2 110 ? 43.667 87.898 2.074 1.00 34.29 121 GLY B N 1
ATOM 2327 C CA . GLY B 2 110 ? 42.294 88.234 1.778 1.00 33.33 121 GLY B CA 1
ATOM 2328 C C . GLY B 2 110 ? 41.374 87.061 2.031 1.00 32.23 121 GLY B C 1
ATOM 2329 O O . GLY B 2 110 ? 41.790 85.985 2.466 1.00 31.95 121 GLY B O 1
ATOM 2330 N N . GLN B 2 111 ? 40.085 87.280 1.740 1.00 30.03 122 GLN B N 1
ATOM 2331 C CA . GLN B 2 111 ? 39.046 86.302 2.033 1.00 37.39 122 GLN B CA 1
ATOM 2332 C C . GLN B 2 111 ? 39.077 85.095 1.107 1.00 31.90 122 GLN B C 1
ATOM 2333 O O . GLN B 2 111 ? 38.400 84.100 1.402 1.00 31.96 122 GLN B O 1
ATOM 2339 N N . GLY B 2 112 ? 39.824 85.155 0.012 1.00 32.16 123 GLY B N 1
ATOM 2340 C CA . GLY B 2 112 ? 39.902 84.056 -0.927 1.00 31.44 123 GLY B CA 1
ATOM 2341 C C . GLY B 2 112 ? 38.752 84.049 -1.921 1.00 37.14 123 GLY B C 1
ATOM 2342 O O . GLY B 2 112 ? 37.693 84.635 -1.707 1.00 33.63 123 GLY B O 1
ATOM 2343 N N . THR B 2 113 ? 38.988 83.379 -3.049 1.00 32.18 124 THR B N 1
ATOM 2344 C CA . THR B 2 113 ? 37.944 83.073 -4.025 1.00 27.01 124 THR B CA 1
ATOM 2345 C C . THR B 2 113 ? 37.792 81.565 -4.087 1.00 26.69 124 THR B C 1
ATOM 2346 O O . THR B 2 113 ? 38.739 80.860 -4.460 1.00 26.63 124 THR B O 1
ATOM 2350 N N . ARG B 2 114 ? 36.611 81.079 -3.733 1.00 27.73 125 ARG B N 1
ATOM 2351 C CA . ARG B 2 114 ? 36.281 79.673 -3.910 1.00 24.89 125 ARG B CA 1
ATOM 2352 C C . ARG B 2 114 ? 35.821 79.504 -5.349 1.00 30.29 125 ARG B C 1
ATOM 2353 O O . ARG B 2 114 ? 34.748 79.987 -5.716 1.00 32.34 125 ARG B O 1
ATOM 2361 N N . LEU B 2 115 ? 36.631 78.840 -6.163 1.00 26.89 126 LEU B N 1
ATOM 2362 C CA . LEU B 2 115 ? 36.381 78.723 -7.594 1.00 25.99 126 LEU B CA 1
ATOM 2363 C C . LEU B 2 115 ? 36.028 77.284 -7.928 1.00 31.42 126 LEU B C 1
ATOM 2364 O O . LEU B 2 115 ? 36.774 76.367 -7.579 1.00 33.82 126 LEU B O 1
ATOM 2369 N N . THR B 2 116 ? 34.910 77.079 -8.628 1.00 26.47 127 THR B N 1
ATOM 2370 C CA . THR B 2 116 ? 34.636 75.791 -9.252 1.00 27.09 127 THR B CA 1
ATOM 2371 C C . THR B 2 116 ? 34.599 75.980 -10.761 1.00 29.95 127 THR B C 1
ATOM 2372 O O . THR B 2 116 ? 33.909 76.872 -11.262 1.00 32.74 127 THR B O 1
ATOM 2376 N N . VAL B 2 117 ? 35.350 75.155 -11.470 1.00 28.54 128 VAL B N 1
ATOM 2377 C CA . VAL B 2 117 ? 35.312 75.117 -12.929 1.00 29.66 128 VAL B CA 1
ATOM 2378 C C . VAL B 2 117 ? 34.460 73.925 -13.323 1.00 37.55 128 VAL B C 1
ATOM 2379 O O . VAL B 2 117 ? 34.788 72.780 -12.983 1.00 38.58 128 VAL B O 1
ATOM 2383 N N . VAL B 2 118 ? 33.371 74.189 -14.045 1.00 36.73 129 VAL B N 1
ATOM 2384 C CA . VAL B 2 118 ? 32.404 73.167 -14.418 1.00 36.56 129 VAL B CA 1
ATOM 2385 C C . VAL B 2 118 ? 32.595 72.832 -15.891 1.00 43.14 129 VAL B C 1
ATOM 2386 O O . VAL B 2 118 ? 32.639 73.730 -16.744 1.00 39.48 129 VAL B O 1
ATOM 2390 N N . GLU B 2 119 ? 32.732 71.540 -16.185 1.00 36.85 130 GLU B N 1
ATOM 2391 C CA . GLU B 2 119 ? 32.853 71.096 -17.570 1.00 45.45 130 GLU B CA 1
ATOM 2392 C C . GLU B 2 119 ? 31.524 71.221 -18.307 1.00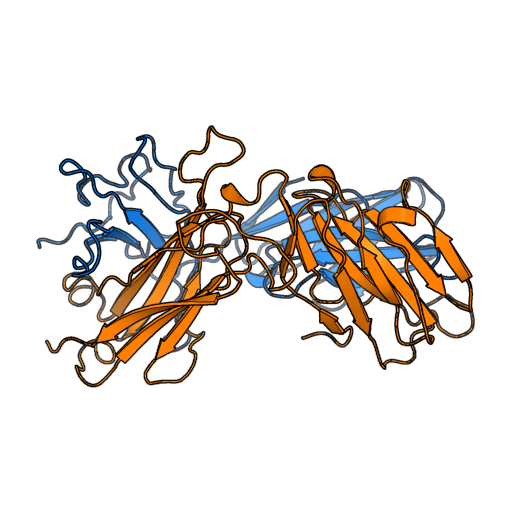 46.43 130 GLU B C 1
ATOM 2393 O O . GLU B 2 119 ? 31.477 71.686 -19.452 1.00 48.53 130 GLU B O 1
ATOM 2399 N N . ASP B 2 120 ? 30.433 70.815 -17.663 1.00 40.09 131 ASP B N 1
ATOM 2400 C CA . ASP B 2 120 ? 29.099 70.806 -18.263 1.00 39.29 131 ASP B CA 1
ATOM 2401 C C . ASP B 2 120 ? 28.211 71.773 -17.478 1.00 30.82 131 ASP B C 1
ATOM 2402 O O . ASP B 2 120 ? 27.753 71.460 -16.372 1.00 34.96 131 ASP B O 1
ATOM 2407 N N . LEU B 2 121 ? 27.958 72.952 -18.058 1.00 40.11 132 LEU B N 1
ATOM 2408 C CA . LEU B 2 121 ? 27.175 73.978 -17.363 1.00 39.61 132 LEU B CA 1
ATOM 2409 C C . LEU B 2 121 ? 25.729 73.559 -17.126 1.00 35.85 132 LEU B C 1
ATOM 2410 O O . LEU B 2 121 ? 25.050 74.158 -16.278 1.00 31.11 132 LEU B O 1
ATOM 2415 N N . ASN B 2 122 ? 25.251 72.540 -17.840 1.00 35.47 133 ASN B N 1
ATOM 2416 C CA . ASN B 2 122 ? 23.928 71.974 -17.625 1.00 37.98 133 ASN B CA 1
ATOM 2417 C C . ASN B 2 122 ? 23.811 71.238 -16.302 1.00 38.95 133 ASN B C 1
ATOM 2418 O O . ASN B 2 122 ? 22.703 70.846 -15.923 1.00 39.70 133 ASN B O 1
ATOM 2423 N N . LYS B 2 123 ? 24.911 71.039 -15.589 1.00 31.04 134 LYS B N 1
ATOM 2424 C CA . LYS B 2 123 ? 24.850 70.457 -14.253 1.00 34.44 134 LYS B CA 1
ATOM 2425 C C . LYS B 2 123 ? 24.640 71.492 -13.161 1.00 33.25 134 LYS B C 1
ATOM 2426 O O . LYS B 2 123 ? 24.474 71.113 -11.995 1.00 33.83 134 LYS B O 1
ATOM 2432 N N . VAL B 2 124 ? 24.662 72.778 -13.499 1.00 28.09 135 VAL B N 1
ATOM 2433 C CA . VAL B 2 124 ? 24.534 73.839 -12.495 1.00 29.21 135 VAL B CA 1
ATOM 2434 C C . VAL B 2 124 ? 23.062 74.045 -12.154 1.00 30.61 135 VAL B C 1
ATOM 2435 O O . VAL B 2 124 ? 22.226 74.223 -13.044 1.00 30.69 135 VAL B O 1
ATOM 2439 N N . PHE B 2 125 ? 22.741 74.027 -10.849 1.00 24.27 136 PHE B N 1
ATOM 2440 C CA . PHE B 2 125 ? 21.368 74.175 -10.340 1.00 24.55 136 PHE B CA 1
ATOM 2441 C C . PHE B 2 125 ? 21.372 75.073 -9.107 1.00 25.71 136 PHE B C 1
ATOM 2442 O O . PHE B 2 125 ? 22.170 74.841 -8.177 1.00 23.71 136 PHE B O 1
ATOM 2450 N N . PRO B 2 126 ? 20.475 76.051 -9.035 1.00 22.12 137 PRO B N 1
ATOM 2451 C CA . PRO B 2 126 ? 20.322 76.832 -7.813 1.00 21.96 137 PRO B CA 1
ATOM 2452 C C . PRO B 2 126 ? 19.595 76.023 -6.753 1.00 20.80 137 PRO B C 1
ATOM 2453 O O . PRO B 2 126 ? 18.951 75.011 -7.065 1.00 23.47 137 PRO B O 1
ATOM 2457 N N . PRO B 2 127 ? 19.646 76.442 -5.494 1.00 21.43 138 PRO B N 1
ATOM 2458 C CA . PRO B 2 127 ? 18.914 75.719 -4.453 1.00 19.97 138 PRO B CA 1
ATOM 2459 C C . PRO B 2 127 ? 17.421 76.004 -4.451 1.00 21.92 138 PRO B C 1
ATOM 2460 O O . PRO B 2 127 ? 16.958 77.080 -4.837 1.00 24.31 138 PRO B O 1
ATOM 2464 N N . GLU B 2 128 ? 16.666 75.005 -3.993 1.00 20.23 1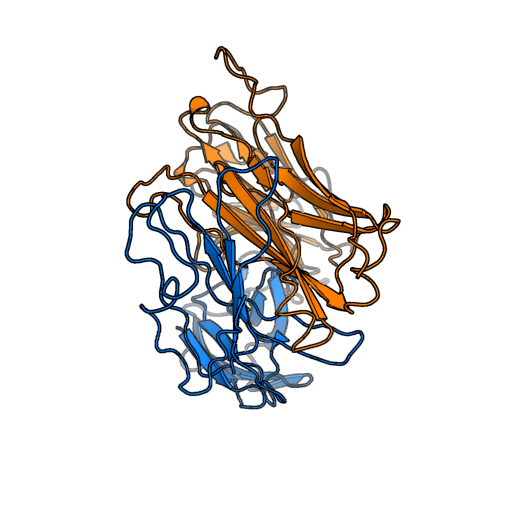39 GLU B N 1
ATOM 2465 C CA . GLU B 2 128 ? 15.345 75.224 -3.414 1.00 19.26 139 GLU B CA 1
ATOM 2466 C C . GLU B 2 128 ? 15.523 75.515 -1.934 1.00 21.20 139 GLU B C 1
ATOM 2467 O O . GLU B 2 128 ? 16.400 74.943 -1.288 1.00 20.28 139 GLU B O 1
ATOM 2473 N N . VAL B 2 129 ? 14.722 76.436 -1.414 1.00 17.21 140 VAL B N 1
ATOM 2474 C CA . VAL B 2 129 ? 14.871 76.899 -0.032 1.00 18.10 140 VAL B CA 1
ATOM 2475 C C . VAL B 2 129 ? 13.519 76.776 0.658 1.00 16.14 140 VAL B C 1
ATOM 2476 O O . VAL B 2 129 ? 12.495 77.190 0.099 1.00 19.17 140 VAL B O 1
ATOM 2480 N N . ALA B 2 130 ? 13.511 76.214 1.876 1.00 17.08 141 ALA B N 1
ATOM 2481 C CA . ALA B 2 130 ? 12.277 76.083 2.641 1.00 17.61 141 ALA B CA 1
ATOM 2482 C C . ALA B 2 130 ? 12.573 76.316 4.111 1.00 20.35 141 ALA B C 1
ATOM 2483 O O . ALA B 2 130 ? 13.638 75.947 4.604 1.00 19.91 141 ALA B O 1
ATOM 2485 N N . VAL B 2 131 ? 11.614 76.906 4.817 1.00 16.45 142 VAL B N 1
ATOM 2486 C CA A VAL B 2 131 ? 11.753 77.156 6.248 0.32 16.60 142 VAL B CA 1
ATOM 2487 C CA B VAL B 2 131 ? 11.744 77.167 6.249 0.68 15.08 142 VAL B CA 1
ATOM 2488 C C . VAL B 2 131 ? 10.690 76.353 6.986 1.00 20.98 142 VAL B C 1
ATOM 2489 O O . VAL B 2 131 ? 9.544 76.253 6.532 1.00 21.86 142 VAL B O 1
ATOM 2496 N N . PHE B 2 132 ? 11.082 75.772 8.116 1.00 16.01 143 PHE B N 1
ATOM 2497 C CA . PHE B 2 132 ? 10.211 74.906 8.907 1.00 17.80 143 PHE B CA 1
ATOM 2498 C C . PHE B 2 132 ? 10.040 75.516 10.289 1.00 22.13 143 PHE B C 1
ATOM 2499 O O . PHE B 2 132 ? 11.026 75.914 10.919 1.00 20.40 143 PHE B O 1
ATOM 2507 N N . GLU B 2 133 ? 8.788 75.594 10.744 1.00 19.49 144 GLU B N 1
ATOM 2508 C CA . GLU B 2 133 ? 8.448 76.288 11.978 1.00 17.07 144 GLU B CA 1
ATOM 2509 C C . GLU B 2 133 ? 8.804 75.446 13.190 1.00 21.78 144 GLU B C 1
ATOM 2510 O O . GLU B 2 133 ? 8.807 74.214 13.128 1.00 22.61 144 GLU B O 1
ATOM 2516 N N . PRO B 2 134 ? 9.045 76.105 14.325 1.00 19.56 145 PRO B N 1
ATOM 2517 C CA . PRO B 2 134 ? 9.447 75.392 15.542 1.00 19.38 145 PRO B CA 1
ATOM 2518 C C . PRO B 2 134 ? 8.409 74.384 15.996 1.00 23.76 145 PRO B C 1
ATOM 2519 O O . PRO B 2 134 ? 7.206 74.548 15.783 1.00 24.59 145 PRO B O 1
ATOM 2523 N N . SER B 2 135 ? 8.905 73.351 16.666 1.00 20.35 146 SER B N 1
ATOM 2524 C CA . SER B 2 135 ? 8.070 72.382 17.363 1.00 21.08 146 SER B CA 1
ATOM 2525 C C . SER B 2 135 ? 7.388 73.001 18.581 1.00 24.03 146 SER B C 1
ATOM 2526 O O . SER B 2 135 ? 8.046 73.600 19.431 1.00 20.54 146 SER B O 1
ATOM 2529 N N . GLU B 2 136 ? 6.073 72.826 18.697 1.00 20.46 147 G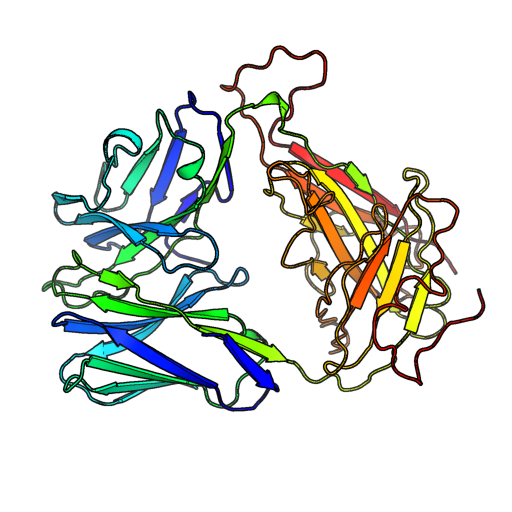LU B N 1
ATOM 2530 C CA . GLU B 2 136 ? 5.392 73.280 19.906 1.00 21.23 147 GLU B CA 1
ATOM 2531 C C . GLU B 2 136 ? 5.884 72.539 21.134 1.00 23.07 147 GLU B C 1
ATOM 2532 O O . GLU B 2 136 ? 5.855 73.085 22.248 1.00 21.75 147 GLU B O 1
ATOM 2538 N N . ALA B 2 137 ? 6.317 71.287 20.955 1.00 19.68 148 ALA B N 1
ATOM 2539 C CA . ALA B 2 137 ? 6.829 70.528 22.094 1.00 21.48 148 ALA B CA 1
ATOM 2540 C C . ALA B 2 137 ? 8.158 71.090 22.587 1.00 21.35 148 ALA B C 1
ATOM 2541 O O . ALA B 2 137 ? 8.430 71.082 23.796 1.00 22.22 148 ALA B O 1
ATOM 2543 N N . GLU B 2 138 ? 9.015 71.551 21.668 1.00 18.10 149 GLU B N 1
ATOM 2544 C CA . GLU B 2 138 ? 10.243 72.223 22.102 1.00 17.10 149 GLU B CA 1
ATOM 2545 C C . GLU B 2 138 ? 9.913 73.466 22.919 1.00 20.80 149 GLU B C 1
ATOM 2546 O O . GLU B 2 138 ? 10.518 73.722 23.967 1.00 19.91 149 GLU B O 1
ATOM 2552 N N . ILE B 2 139 ? 8.952 74.249 22.445 1.00 19.19 150 ILE B N 1
ATOM 2553 C CA . ILE B 2 139 ? 8.538 75.447 23.165 1.00 20.60 150 ILE B CA 1
ATOM 2554 C C . ILE B 2 139 ? 8.060 75.091 24.571 1.00 19.03 150 ILE B C 1
ATOM 2555 O O . ILE B 2 139 ? 8.451 75.732 25.550 1.00 23.05 150 ILE B O 1
ATOM 2560 N N . SER B 2 140 ? 7.244 74.041 24.700 1.00 20.78 151 SER B N 1
ATOM 2561 C CA A SER B 2 140 ? 6.704 73.669 26.012 0.61 23.05 151 SER B CA 1
ATOM 2562 C CA B SER B 2 140 ? 6.708 73.684 26.012 0.39 23.32 151 SER B CA 1
ATOM 2563 C C . SER B 2 140 ? 7.797 73.202 26.960 1.00 27.03 151 SER B C 1
ATOM 2564 O O . SER B 2 140 ? 7.717 73.435 28.180 1.00 26.51 151 SER B O 1
ATOM 2569 N N . HIS B 2 141 ? 8.806 72.522 26.431 1.00 18.98 152 HIS B N 1
ATOM 2570 C CA . HIS B 2 141 ? 9.840 71.924 27.266 1.00 20.64 152 HIS B CA 1
ATOM 2571 C C . HIS B 2 141 ? 10.939 72.915 27.629 1.00 24.66 152 HIS B C 1
ATOM 2572 O O . HIS B 2 141 ? 11.536 72.798 28.707 1.00 28.47 152 HIS B O 1
ATOM 2579 N N . THR B 2 142 ? 11.242 73.870 26.736 1.00 21.81 153 THR B N 1
ATOM 2580 C CA . THR B 2 142 ? 12.436 74.705 26.864 1.00 22.46 153 THR B CA 1
ATOM 2581 C C . THR B 2 142 ? 12.162 76.204 26.847 1.00 25.09 153 THR B C 1
ATOM 2582 O O . THR B 2 142 ? 13.075 76.972 27.161 1.00 23.96 153 THR B O 1
ATOM 2586 N N . GLN B 2 143 ? 10.960 76.641 26.470 1.00 20.42 154 GLN B N 1
ATOM 2587 C CA . GLN B 2 143 ? 10.648 78.055 26.225 1.00 21.41 154 GLN B CA 1
ATOM 2588 C C . GLN B 2 143 ? 11.569 78.665 25.171 1.00 22.36 154 GLN B C 1
ATOM 2589 O O . GLN B 2 143 ? 11.781 79.876 25.144 1.00 22.56 154 GLN B O 1
ATOM 2595 N N . LYS B 2 144 ? 12.112 77.825 24.286 1.00 20.23 155 LYS B N 1
ATOM 2596 C CA . LYS B 2 144 ? 12.917 78.265 23.165 1.00 19.22 155 LYS B CA 1
ATOM 2597 C C . LYS B 2 144 ? 12.306 77.683 21.893 1.00 21.77 155 LYS B C 1
ATOM 2598 O O . LYS B 2 144 ? 11.563 76.696 21.927 1.00 21.44 155 LYS B O 1
ATOM 2604 N N . ALA B 2 145 ? 12.626 78.302 20.762 1.00 21.11 156 ALA B N 1
ATOM 2605 C CA . ALA B 2 145 ? 11.999 77.929 19.499 1.00 20.06 156 ALA B CA 1
ATOM 2606 C C . ALA B 2 145 ? 13.075 77.887 18.428 1.00 17.43 156 ALA B C 1
ATOM 2607 O O . ALA B 2 145 ? 13.679 78.921 18.127 1.00 19.07 156 ALA B O 1
ATOM 2609 N N . THR B 2 146 ? 13.295 76.709 17.831 1.00 18.24 157 THR B N 1
ATOM 2610 C CA . THR B 2 146 ? 14.298 76.544 16.776 1.00 14.21 157 THR B CA 1
ATOM 2611 C C . THR B 2 146 ? 13.596 76.473 15.417 1.00 19.27 157 THR B C 1
ATOM 2612 O O . THR B 2 146 ? 12.819 75.539 15.159 1.00 18.80 157 THR B O 1
ATOM 2616 N N . LEU B 2 147 ? 13.870 77.449 14.556 1.00 16.41 158 LEU B N 1
ATOM 2617 C CA . LEU B 2 147 ? 13.463 77.369 13.158 1.00 16.65 158 LEU B CA 1
ATOM 2618 C C . LEU B 2 147 ? 14.572 76.698 12.355 1.00 17.38 158 LEU B C 1
ATOM 2619 O O . LEU B 2 147 ? 15.750 76.815 12.687 1.00 17.97 158 LEU B O 1
ATOM 2624 N N . VAL B 2 148 ? 14.198 76.008 11.275 1.00 15.81 159 VAL B N 1
ATOM 2625 C CA . VAL B 2 148 ? 15.178 75.343 10.414 1.00 15.74 159 VAL B CA 1
ATOM 2626 C C . VAL B 2 148 ? 14.969 75.806 8.979 1.00 16.70 159 VAL B C 1
ATOM 2627 O O . VAL B 2 148 ? 13.835 75.918 8.506 1.00 18.79 159 VAL B O 1
ATOM 2631 N N . CYS B 2 149 ? 16.069 76.111 8.303 1.00 15.10 160 CYS B N 1
ATOM 2632 C CA . CYS B 2 149 ? 16.051 76.431 6.882 1.00 16.38 160 CYS B CA 1
ATOM 2633 C C . CYS B 2 149 ? 16.811 75.333 6.167 1.00 17.15 160 CYS B C 1
ATOM 2634 O O . CYS B 2 149 ? 17.899 74.942 6.614 1.00 18.16 160 CYS B O 1
ATOM 2637 N N . LEU B 2 150 ? 16.246 74.822 5.073 1.00 16.89 161 LEU B N 1
ATOM 2638 C CA . LEU B 2 150 ? 16.915 73.818 4.261 1.00 17.61 161 LEU B CA 1
ATOM 2639 C C . LEU B 2 150 ? 17.094 74.386 2.868 1.00 15.74 161 LEU B C 1
ATOM 2640 O O . LEU B 2 150 ? 16.134 74.863 2.263 1.00 19.53 161 LEU B O 1
ATOM 2645 N N . ALA B 2 151 ? 18.313 74.326 2.374 1.00 16.23 162 ALA B N 1
ATOM 2646 C CA . ALA B 2 151 ? 18.621 74.672 0.993 1.00 18.90 162 ALA B CA 1
ATOM 2647 C C . ALA B 2 151 ? 19.043 73.379 0.321 1.00 19.49 162 ALA B C 1
ATOM 2648 O O . ALA B 2 151 ? 19.981 72.719 0.785 1.00 21.13 162 ALA B O 1
ATOM 2650 N N . THR B 2 152 ? 18.352 72.995 -0.747 1.00 19.22 163 THR B N 1
ATOM 2651 C CA . THR B 2 152 ? 18.574 71.662 -1.288 1.00 19.53 163 THR B CA 1
ATOM 2652 C C . THR B 2 152 ? 18.678 71.695 -2.802 1.00 20.79 163 THR B C 1
ATOM 2653 O O . THR B 2 152 ? 18.184 72.606 -3.466 1.00 22.66 163 THR B O 1
ATOM 2657 N N . GLY B 2 153 ? 19.327 70.663 -3.329 1.00 22.41 164 GLY B N 1
ATOM 2658 C CA . GLY B 2 153 ? 19.399 70.454 -4.765 1.00 22.80 164 GLY B CA 1
ATOM 2659 C C . GLY B 2 153 ? 20.331 71.377 -5.527 1.00 24.92 164 GLY B C 1
ATOM 2660 O O . GLY B 2 153 ? 20.173 71.520 -6.745 1.00 26.98 164 GLY B O 1
ATOM 2661 N N . PHE B 2 154 ? 21.305 72.000 -4.875 1.00 24.62 165 PHE B N 1
ATOM 2662 C CA . PHE B 2 154 ? 22.133 72.967 -5.587 1.00 25.98 165 PHE B CA 1
ATOM 2663 C C . PHE B 2 154 ? 23.464 72.369 -6.046 1.00 27.10 165 PHE B C 1
ATOM 2664 O O . PHE B 2 154 ? 23.984 71.396 -5.480 1.00 23.88 165 PHE B O 1
ATOM 2672 N N . TYR B 2 155 ? 23.989 72.932 -7.144 1.00 20.34 166 TYR B N 1
ATOM 2673 C CA . TYR B 2 155 ? 25.276 72.480 -7.650 1.00 23.49 166 TYR B CA 1
ATOM 2674 C C . TYR B 2 155 ? 25.878 73.600 -8.489 1.00 25.76 166 TYR B C 1
ATOM 2675 O O . TYR B 2 155 ? 25.170 74.195 -9.313 1.00 24.66 166 TYR B O 1
ATOM 2684 N N . PRO B 2 156 ? 27.168 73.921 -8.325 1.00 26.41 167 PRO B N 1
ATOM 2685 C CA . PRO B 2 156 ? 28.126 73.384 -7.347 1.00 28.01 167 PRO B CA 1
ATOM 2686 C C . PRO B 2 156 ? 27.882 73.928 -5.945 1.00 30.32 167 PRO B C 1
ATOM 2687 O O . PRO B 2 156 ? 26.851 74.535 -5.690 1.00 28.09 167 PRO B O 1
ATOM 2691 N N . ASP B 2 157 ? 28.843 73.724 -5.045 1.00 26.91 168 ASP B N 1
ATOM 2692 C CA . ASP B 2 157 ? 28.661 74.082 -3.633 1.00 29.42 168 ASP B CA 1
ATOM 2693 C C . ASP B 2 157 ? 29.187 75.498 -3.401 1.00 35.68 168 ASP B C 1
ATOM 2694 O O . ASP B 2 157 ? 30.294 75.717 -2.901 1.00 46.20 168 ASP B O 1
ATOM 2699 N N . HIS B 2 158 ? 28.379 76.484 -3.790 1.00 24.28 169 HIS B N 1
ATOM 2700 C CA . HIS B 2 158 ? 28.702 77.897 -3.551 1.00 23.90 169 HIS B CA 1
ATOM 2701 C C . HIS B 2 158 ? 27.417 78.595 -3.123 1.00 24.22 169 HIS B C 1
ATOM 2702 O O . HIS B 2 158 ? 26.698 79.147 -3.960 1.00 22.91 169 HIS B O 1
ATOM 2709 N N . VAL B 2 159 ? 27.122 78.555 -1.818 1.00 20.65 170 VAL B N 1
ATOM 2710 C CA . VAL B 2 159 ? 25.948 79.205 -1.255 1.00 19.31 170 VAL B CA 1
ATOM 2711 C C . VAL B 2 159 ? 26.358 79.960 0.001 1.00 24.01 170 VAL B C 1
ATOM 2712 O O . VAL B 2 159 ? 27.298 79.574 0.705 1.00 24.35 170 VAL B O 1
ATOM 2716 N N A GLU B 2 160 ? 25.658 81.060 0.265 0.52 20.17 171 GLU B N 1
ATOM 2717 N N B GLU B 2 160 ? 25.660 81.068 0.250 0.48 19.97 171 GLU B N 1
ATOM 2718 C CA A GLU B 2 160 ? 25.798 81.808 1.508 0.52 20.79 171 GLU B CA 1
ATOM 2719 C CA B GLU B 2 160 ? 25.775 81.854 1.475 0.48 20.87 171 GLU B CA 1
ATOM 2720 C C A GLU B 2 160 ? 24.410 82.039 2.076 0.52 20.43 171 GLU B C 1
ATOM 2721 C C B GLU B 2 160 ? 24.378 82.011 2.052 0.48 19.90 171 GLU B C 1
ATOM 2722 O O A GLU B 2 160 ? 23.599 82.750 1.475 0.52 18.62 171 GLU B O 1
ATOM 2723 O O B GLU B 2 160 ? 23.521 82.641 1.427 0.48 19.99 171 GLU B O 1
ATOM 2734 N N . LEU B 2 161 ? 24.152 81.467 3.245 1.00 17.67 172 LEU B N 1
ATOM 2735 C CA . LEU B 2 161 ? 22.829 81.475 3.847 1.00 17.52 172 LEU B CA 1
ATOM 2736 C C . LEU B 2 161 ? 22.782 82.507 4.960 1.00 20.55 172 LEU B C 1
ATOM 2737 O O . LEU B 2 161 ? 23.709 82.587 5.770 1.00 23.67 172 LEU B O 1
ATOM 2742 N N . SER B 2 162 ? 21.701 83.288 5.009 1.00 17.59 173 SER B N 1
ATOM 2743 C CA . SER B 2 162 ? 21.529 84.261 6.082 1.00 19.97 173 SER B CA 1
ATOM 2744 C C . SER B 2 162 ? 20.081 84.278 6.550 1.00 21.06 173 SER B C 1
ATOM 2745 O O . SER B 2 162 ? 19.159 83.936 5.800 1.00 20.12 173 SER B O 1
ATOM 2748 N N . TRP B 2 163 ? 19.887 84.661 7.812 1.00 17.53 174 TRP B N 1
ATOM 2749 C CA . TRP B 2 163 ? 18.553 84.841 8.362 1.00 17.37 174 TRP B CA 1
ATOM 2750 C C . TRP B 2 163 ? 18.245 86.323 8.518 1.00 17.70 174 TRP B C 1
ATOM 2751 O O . TRP B 2 163 ? 19.093 87.111 8.960 1.00 21.60 174 TRP B O 1
ATOM 2762 N N . TRP B 2 164 ? 17.015 86.689 8.179 1.00 18.14 175 TRP B N 1
ATOM 2763 C CA . TRP B 2 164 ? 16.566 88.075 8.203 1.00 18.01 175 TRP B CA 1
ATOM 2764 C C . TRP B 2 164 ? 15.265 88.103 8.973 1.00 23.31 175 TRP B C 1
ATOM 2765 O O . TRP B 2 164 ? 14.320 87.394 8.613 1.00 23.59 175 TRP B O 1
ATOM 2776 N N . VAL B 2 165 ? 15.228 88.876 10.054 1.00 20.84 176 VAL B N 1
ATOM 2777 C CA . VAL B 2 165 ? 14.056 88.931 10.918 1.00 19.35 176 VAL B CA 1
ATOM 2778 C C . VAL B 2 165 ? 13.507 90.346 10.845 1.00 19.34 176 VAL B C 1
ATOM 2779 O O . VAL B 2 165 ? 14.210 91.304 11.192 1.00 24.71 176 VAL B O 1
ATOM 2783 N N . ASN B 2 166 ? 12.268 90.482 10.357 1.00 20.99 177 ASN B N 1
ATOM 2784 C CA . ASN B 2 166 ? 11.644 91.796 10.175 1.00 24.25 177 ASN B CA 1
ATOM 2785 C C . ASN B 2 166 ? 12.575 92.758 9.445 1.00 29.73 177 ASN B C 1
ATOM 2786 O O . ASN B 2 166 ? 12.751 93.915 9.836 1.00 25.60 177 ASN B O 1
ATOM 2791 N N . GLY B 2 167 ? 13.202 92.256 8.386 1.00 27.12 178 GLY B N 1
ATOM 2792 C CA . GLY B 2 167 ? 13.975 93.092 7.494 1.00 27.84 178 GLY B CA 1
ATOM 2793 C C . GLY B 2 167 ? 15.408 93.359 7.887 1.00 32.39 178 GLY B C 1
ATOM 2794 O O . GLY B 2 167 ? 16.065 94.182 7.231 1.00 32.96 178 GLY B O 1
ATOM 2795 N N . LYS B 2 168 ? 15.932 92.727 8.922 1.00 28.58 179 LYS B N 1
ATOM 2796 C CA . LYS B 2 168 ? 17.324 92.971 9.251 1.00 32.67 179 LYS B CA 1
ATOM 2797 C C . LYS B 2 168 ? 18.038 91.650 9.506 1.00 32.45 179 LYS B C 1
ATOM 2798 O O . LYS B 2 168 ? 17.451 90.711 10.054 1.00 27.33 179 LYS B O 1
ATOM 2804 N N . GLU B 2 169 ? 19.300 91.569 9.084 1.00 28.97 180 GLU B N 1
ATOM 2805 C CA . GLU B 2 169 ? 20.013 90.300 9.183 1.00 26.27 180 GLU B CA 1
ATOM 2806 C C . GLU B 2 169 ? 20.349 89.996 10.638 1.00 28.81 180 GLU B C 1
ATOM 2807 O O . GLU B 2 169 ? 20.713 90.890 11.407 1.00 30.41 180 GLU B O 1
ATOM 2813 N N . VAL B 2 170 ? 20.219 88.725 11.019 1.00 23.82 181 VAL B N 1
ATOM 2814 C CA . VAL B 2 170 ? 20.472 88.266 12.385 1.00 24.86 181 VAL B CA 1
ATOM 2815 C C . VAL B 2 170 ? 21.595 87.234 12.360 1.00 29.94 181 VAL B C 1
ATOM 2816 O O . VAL B 2 170 ? 21.580 86.312 11.536 1.00 25.07 181 VAL B O 1
ATOM 2820 N N . HIS B 2 171 ? 22.567 87.389 13.261 1.00 30.52 182 HIS B N 1
ATOM 2821 C CA . HIS B 2 171 ? 23.605 86.381 13.471 1.00 32.52 182 HIS B CA 1
ATOM 2822 C C . HIS B 2 171 ? 23.508 85.683 14.818 1.00 29.53 182 HIS B C 1
ATOM 2823 O O . HIS B 2 171 ? 23.859 84.505 14.926 1.00 28.65 182 HIS B O 1
ATOM 2830 N N . SER B 2 172 ? 23.057 86.385 15.846 1.00 28.15 183 SER B N 1
ATOM 2831 C CA . SER B 2 172 ? 22.903 85.787 17.164 1.00 29.70 183 SER B CA 1
ATOM 2832 C C . SER B 2 172 ? 21.857 84.676 17.123 1.00 29.64 183 SER B C 1
ATOM 2833 O O . SER B 2 172 ? 20.763 84.857 16.578 1.00 30.21 183 SER B O 1
ATOM 2836 N N . GLY B 2 173 ? 22.201 83.520 17.685 1.00 24.88 184 GLY B N 1
ATOM 2837 C CA . GLY B 2 173 ? 21.277 82.404 17.730 1.00 22.00 184 GLY B CA 1
ATOM 2838 C C . GLY B 2 173 ? 21.177 81.606 16.446 1.00 24.38 184 GLY B C 1
ATOM 2839 O O . GLY B 2 173 ? 20.275 80.776 16.320 1.00 22.42 184 GLY B O 1
ATOM 2840 N N . VAL B 2 174 ? 22.117 81.791 15.514 1.00 23.20 185 VAL B N 1
ATOM 2841 C CA . VAL B 2 174 ? 22.140 81.089 14.234 1.00 20.76 185 VAL B CA 1
ATOM 2842 C C . VAL B 2 174 ? 23.283 80.090 14.213 1.00 23.89 185 VAL B C 1
ATOM 2843 O O . VAL B 2 174 ? 24.411 80.404 14.632 1.00 25.44 185 VAL B O 1
ATOM 2847 N N . CYS B 2 175 ? 23.010 78.891 13.704 1.00 22.18 186 CYS B N 1
ATOM 2848 C CA . CYS B 2 175 ? 24.070 77.932 13.385 1.00 22.17 186 CYS B CA 1
ATOM 2849 C C . CYS B 2 175 ? 23.811 77.342 12.012 1.00 27.78 186 CYS B C 1
ATOM 2850 O O . CYS B 2 175 ? 22.800 76.663 11.812 1.00 23.64 186 CYS B O 1
ATOM 2853 N N . THR B 2 176 ? 24.737 77.564 11.081 1.00 20.50 187 THR B N 1
ATOM 2854 C CA . THR B 2 176 ? 24.639 77.003 9.743 1.00 18.67 187 THR B CA 1
ATOM 2855 C C . THR B 2 176 ? 25.682 75.913 9.577 1.00 23.99 187 THR B C 1
ATOM 2856 O O . THR B 2 176 ? 26.819 76.070 10.036 1.00 27.85 187 THR B O 1
ATOM 2860 N N . ASP B 2 177 ? 25.287 74.797 8.954 1.00 22.04 188 ASP B N 1
ATOM 2861 C CA . ASP B 2 177 ? 26.187 73.658 8.812 1.00 25.57 188 ASP B CA 1
ATOM 2862 C C . ASP B 2 177 ? 27.529 74.126 8.252 1.00 32.77 188 ASP B C 1
ATOM 2863 O O . ASP B 2 177 ? 27.551 74.880 7.272 1.00 30.60 188 ASP B O 1
ATOM 2868 N N . PRO B 2 178 ? 28.657 73.721 8.847 1.00 36.63 189 PRO B N 1
ATOM 2869 C CA . PRO B 2 178 ? 29.957 74.049 8.233 1.00 41.40 189 PRO B CA 1
ATOM 2870 C C . PRO B 2 178 ? 30.140 73.440 6.857 1.00 42.48 189 PRO B C 1
ATOM 2871 O O . PRO B 2 178 ? 30.751 74.064 5.982 1.00 47.26 189 PRO B O 1
ATOM 2875 N N . GLN B 2 179 ? 29.622 72.231 6.641 1.00 41.26 190 GLN B N 1
ATOM 2876 C CA . GLN B 2 179 ? 29.760 71.517 5.384 1.00 42.63 190 GLN B CA 1
ATOM 2877 C C . GLN B 2 179 ? 28.389 71.158 4.828 1.00 34.47 190 GLN B C 1
ATOM 2878 O O . GLN B 2 179 ? 27.490 70.792 5.591 1.00 33.95 190 GLN B O 1
ATOM 2884 N N . PRO B 2 180 ? 28.207 71.213 3.516 1.00 37.73 191 PRO B N 1
ATOM 2885 C CA . PRO B 2 180 ? 26.979 70.687 2.920 1.00 31.19 191 PRO B CA 1
ATOM 2886 C C . PRO B 2 180 ? 27.009 69.168 2.861 1.00 34.04 191 PRO B C 1
ATOM 2887 O O . PRO B 2 180 ? 28.061 68.528 2.939 1.00 38.48 191 PRO B O 1
ATOM 2891 N N . LEU B 2 181 ? 25.820 68.597 2.730 1.00 30.98 192 LEU B N 1
ATOM 2892 C CA . LEU B 2 181 ? 25.655 67.175 2.470 1.00 31.91 192 LEU B CA 1
ATOM 2893 C C . LEU B 2 181 ? 25.610 66.956 0.968 1.00 29.46 192 LEU B C 1
ATOM 2894 O O . LEU B 2 181 ? 24.969 67.725 0.248 1.00 30.20 192 LEU B O 1
ATOM 2899 N N . LYS B 2 182 ? 26.257 65.890 0.503 1.00 34.05 193 LYS B N 1
ATOM 2900 C CA . LYS B 2 182 ? 26.007 65.395 -0.841 1.00 33.19 193 LYS B CA 1
ATOM 2901 C C . LYS B 2 182 ? 24.696 64.623 -0.823 1.00 34.81 193 LYS B C 1
ATOM 2902 O O . LYS B 2 182 ? 24.537 63.678 -0.042 1.00 41.87 193 LYS B O 1
ATOM 2908 N N . GLU B 2 183 ? 23.756 65.024 -1.675 1.00 32.64 194 GLU B N 1
ATOM 2909 C CA . GLU B 2 183 ? 22.479 64.329 -1.746 1.00 37.64 194 GLU B CA 1
ATOM 2910 C C . GLU B 2 183 ? 22.621 62.913 -2.282 1.00 47.64 194 GLU B C 1
ATOM 2911 O O . GLU B 2 183 ? 21.773 62.065 -1.984 1.00 47.46 194 GLU B O 1
ATOM 2917 N N . GLN B 2 184 ? 23.666 62.644 -3.066 1.00 42.23 195 GLN B N 1
ATOM 2918 C CA . GLN B 2 184 ? 23.989 61.290 -3.518 1.00 47.40 195 GLN B CA 1
ATOM 2919 C C . GLN B 2 184 ? 25.485 61.106 -3.335 1.00 48.68 195 GLN B C 1
ATOM 2920 O O . GLN B 2 184 ? 26.274 61.347 -4.256 1.00 51.35 195 GLN B O 1
ATOM 2926 N N . PRO B 2 185 ? 25.915 60.683 -2.143 1.00 51.65 196 PRO B N 1
ATOM 2927 C CA . PRO B 2 185 ? 27.346 60.752 -1.804 1.00 57.22 196 PRO B CA 1
ATOM 2928 C C . PRO B 2 185 ? 28.234 59.869 -2.666 1.00 63.43 196 PRO B C 1
ATOM 2929 O O . PRO B 2 185 ? 29.463 59.943 -2.527 1.00 67.49 196 PRO B O 1
ATOM 2933 N N . ALA B 2 186 ? 27.663 59.057 -3.554 1.00 59.48 197 ALA B N 1
ATOM 2934 C CA . ALA B 2 186 ? 28.431 58.139 -4.381 1.00 66.81 197 ALA B CA 1
ATOM 2935 C C . ALA B 2 186 ? 28.585 58.620 -5.817 1.00 77.53 197 ALA B C 1
ATOM 2936 O O . ALA B 2 186 ? 29.043 57.851 -6.666 1.00 82.46 197 ALA B O 1
ATOM 2938 N N . LEU B 2 187 ? 28.210 59.862 -6.116 1.00 68.83 198 LEU B N 1
ATOM 2939 C CA . LEU B 2 187 ? 28.388 60.420 -7.450 1.00 70.93 198 LEU B CA 1
ATOM 2940 C C . LEU B 2 187 ? 29.270 61.658 -7.385 1.00 73.93 198 LEU B C 1
ATOM 2941 O O . LEU B 2 187 ? 29.158 62.470 -6.459 1.00 76.08 198 LEU B O 1
ATOM 2946 N N . ASN B 2 188 ? 30.145 61.790 -8.383 1.00 71.43 199 ASN B N 1
ATOM 2947 C CA . ASN B 2 188 ? 31.105 62.888 -8.414 1.00 74.71 199 ASN B CA 1
ATOM 2948 C C . ASN B 2 188 ? 30.420 64.233 -8.610 1.00 65.16 199 ASN B C 1
ATOM 2949 O O . ASN B 2 188 ? 30.911 65.255 -8.118 1.00 70.24 199 ASN B O 1
ATOM 2954 N N . ASP B 2 189 ? 29.297 64.253 -9.325 1.00 54.33 200 ASP B N 1
ATOM 2955 C CA . ASP B 2 189 ? 28.572 65.476 -9.640 1.00 56.82 200 ASP B CA 1
ATOM 2956 C C . ASP B 2 189 ? 27.282 65.595 -8.830 1.00 47.68 200 ASP B C 1
ATOM 2957 O O . ASP B 2 189 ? 26.294 66.167 -9.302 1.00 47.13 200 ASP B O 1
ATOM 2962 N N . SER B 2 190 ? 27.278 65.042 -7.617 1.00 48.54 201 SER B N 1
ATOM 2963 C CA . SER B 2 190 ? 26.085 65.079 -6.780 1.00 37.32 201 SER B CA 1
ATOM 2964 C C . SER B 2 190 ? 25.716 66.515 -6.445 1.00 32.26 201 SER B C 1
ATOM 2965 O O . SER B 2 190 ? 26.578 67.373 -6.244 1.00 36.33 201 SER B O 1
ATOM 2968 N N . ARG B 2 191 ? 24.412 66.767 -6.368 1.00 32.91 202 ARG B N 1
ATOM 2969 C CA . ARG B 2 191 ? 23.920 68.024 -5.844 1.00 32.88 202 ARG B CA 1
ATOM 2970 C C . ARG B 2 191 ? 24.043 68.024 -4.321 1.00 29.72 202 ARG B C 1
ATOM 2971 O O . ARG B 2 191 ? 24.319 66.992 -3.692 1.00 30.39 202 ARG B O 1
ATOM 2979 N N . TYR B 2 192 ? 23.866 69.204 -3.731 1.00 25.38 203 TYR B N 1
ATOM 2980 C CA . TYR B 2 192 ? 24.198 69.433 -2.336 1.00 25.22 203 TYR B CA 1
ATOM 2981 C C . TYR B 2 192 ? 22.984 69.904 -1.554 1.00 23.93 203 TYR B C 1
ATOM 2982 O O . TYR B 2 192 ? 22.025 70.448 -2.110 1.00 22.14 203 TYR B O 1
ATOM 2991 N N . ALA B 2 193 ? 23.063 69.721 -0.235 1.00 23.85 204 ALA B N 1
ATOM 2992 C CA . ALA B 2 193 ? 22.066 70.270 0.673 1.00 24.64 204 ALA B CA 1
ATOM 2993 C C . ALA B 2 193 ? 22.775 70.906 1.862 1.00 22.04 204 ALA B C 1
ATOM 2994 O O . ALA B 2 193 ? 23.878 70.501 2.237 1.00 26.93 204 ALA B O 1
ATOM 2996 N N . LEU B 2 194 ? 22.145 71.938 2.426 1.00 21.33 205 LEU B N 1
ATOM 2997 C CA . LEU B 2 194 ? 22.680 72.655 3.579 1.00 25.11 205 LEU B CA 1
ATOM 2998 C C . LEU B 2 194 ? 21.531 73.002 4.514 1.00 23.77 205 LEU B C 1
ATOM 2999 O O . LEU B 2 194 ? 20.451 73.372 4.056 1.00 22.15 205 LEU B O 1
ATOM 3004 N N . SER B 2 195 ? 21.760 72.884 5.827 1.00 20.46 206 SER B N 1
ATOM 3005 C CA . SER B 2 195 ? 20.761 73.297 6.795 1.00 17.81 206 SER B CA 1
ATOM 3006 C C . SER B 2 195 ? 21.304 74.397 7.697 1.00 17.24 206 SER B C 1
ATOM 3007 O O . SER B 2 195 ? 22.515 74.555 7.865 1.00 21.60 206 SER B O 1
ATOM 3010 N N . SER B 2 196 ? 20.377 75.160 8.267 1.00 17.54 207 SER B N 1
ATOM 3011 C CA . SER B 2 196 ? 20.685 76.201 9.231 1.00 18.24 207 SER B CA 1
ATOM 3012 C C . SER B 2 196 ? 19.586 76.242 10.275 1.00 20.64 207 SER B C 1
ATOM 3013 O O . SER B 2 196 ? 18.427 75.934 9.983 1.00 19.68 207 SER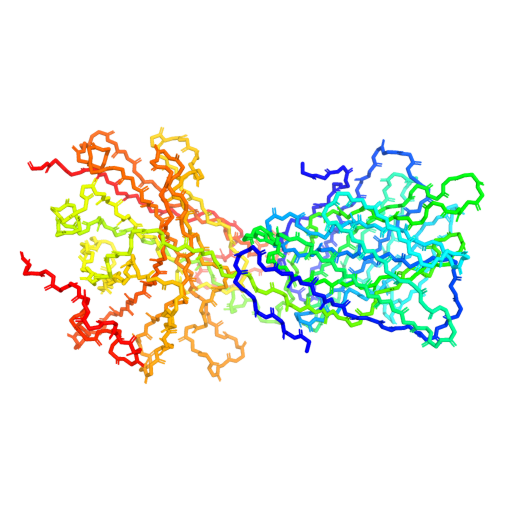 B O 1
ATOM 3016 N N . ARG B 2 197 ? 19.966 76.597 11.502 1.00 17.70 208 ARG B N 1
ATOM 3017 C CA . ARG B 2 197 ? 19.021 76.785 12.597 1.00 17.94 208 ARG B CA 1
ATOM 3018 C C . ARG B 2 197 ? 19.082 78.232 13.077 1.00 17.34 208 ARG B C 1
ATOM 3019 O O . ARG B 2 197 ? 20.158 78.837 13.134 1.00 20.64 208 ARG B O 1
ATOM 3027 N N . LEU B 2 198 ? 17.919 78.772 13.418 1.00 19.04 209 LEU B N 1
ATOM 3028 C CA . LEU B 2 198 ? 17.789 80.033 14.138 1.00 19.63 209 LEU B CA 1
ATOM 3029 C C . LEU B 2 198 ? 16.973 79.722 15.385 1.00 19.97 209 LEU B C 1
ATOM 3030 O O . LEU B 2 198 ? 15.851 79.213 15.275 1.00 17.74 209 LEU B O 1
ATOM 3035 N N . ARG B 2 199 ? 17.547 79.967 16.564 1.00 17.73 210 ARG B N 1
ATOM 3036 C CA . ARG B 2 199 ? 16.862 79.657 17.814 1.00 17.41 210 ARG B CA 1
ATOM 3037 C C . ARG B 2 199 ? 16.616 80.946 18.578 1.00 20.08 210 ARG B C 1
ATOM 3038 O O . ARG B 2 199 ? 17.556 81.709 18.830 1.00 20.68 210 ARG B O 1
ATOM 3046 N N . VAL B 2 200 ? 15.351 81.186 18.927 1.00 19.85 211 VAL B N 1
ATOM 3047 C CA . VAL B 2 200 ? 14.925 82.406 19.600 1.00 20.69 211 VAL B CA 1
ATOM 3048 C C . VAL B 2 200 ? 14.089 82.015 20.813 1.00 23.03 211 VAL B C 1
ATOM 3049 O O . VAL B 2 200 ? 13.665 80.869 20.969 1.00 22.07 211 VAL B O 1
ATOM 3053 N N . SER B 2 201 ? 13.865 82.981 21.693 1.00 23.41 212 SER B N 1
ATOM 3054 C CA . SER B 2 201 ? 12.951 82.711 22.793 1.00 22.05 212 SER B CA 1
ATOM 3055 C C . SER B 2 201 ? 11.556 82.454 22.234 1.00 21.06 212 SER B C 1
ATOM 3056 O O . SER B 2 201 ? 11.173 83.002 21.194 1.00 22.93 212 SER B O 1
ATOM 3059 N N . ALA B 2 202 ? 10.798 81.601 22.929 1.00 20.80 213 ALA B N 1
ATOM 3060 C CA . ALA B 2 202 ? 9.439 81.290 22.497 1.00 23.40 213 ALA B CA 1
ATOM 3061 C C . ALA B 2 202 ? 8.592 82.554 22.352 1.00 25.29 213 ALA B C 1
ATOM 3062 O O . ALA B 2 202 ? 7.768 82.650 21.437 1.00 23.17 213 ALA B O 1
ATOM 3064 N N . THR B 2 203 ? 8.795 83.536 23.239 1.00 24.87 214 THR B N 1
ATOM 3065 C CA A THR B 2 203 ? 8.006 84.761 23.166 0.48 25.77 214 THR B CA 1
ATOM 3066 C CA B THR B 2 203 ? 8.040 84.786 23.186 0.52 25.82 214 THR B CA 1
ATOM 3067 C C . THR B 2 203 ? 8.255 85.522 21.868 1.00 26.34 214 THR B C 1
ATOM 3068 O O . THR B 2 203 ? 7.351 86.202 21.370 1.00 30.06 214 THR B O 1
ATOM 3075 N N . PHE B 2 204 ? 9.462 85.434 21.317 1.00 20.61 215 PHE B N 1
ATOM 3076 C CA . PHE B 2 204 ? 9.743 86.101 20.050 1.00 21.23 215 PHE B CA 1
ATOM 3077 C C . PHE B 2 204 ? 9.084 85.373 18.889 1.00 25.70 215 PHE B C 1
ATOM 3078 O O . PHE B 2 204 ? 8.532 86.007 17.980 1.00 21.75 215 PHE B O 1
ATOM 3086 N N . TRP B 2 205 ? 9.151 84.042 18.888 1.00 19.50 216 TRP B N 1
ATOM 3087 C CA . TRP B 2 205 ? 8.488 83.283 17.836 1.00 23.07 216 TRP B CA 1
ATOM 3088 C C . TRP B 2 205 ? 6.966 83.412 17.909 1.00 22.26 216 TRP B C 1
ATOM 3089 O O . TRP B 2 205 ? 6.291 83.432 16.873 1.00 21.92 216 TRP B O 1
ATOM 3100 N N . GLN B 2 206 ? 6.396 83.480 19.113 1.00 20.51 217 GLN B N 1
ATOM 3101 C CA . GLN B 2 206 ? 4.941 83.419 19.228 1.00 23.61 217 GLN B CA 1
ATOM 3102 C C . GLN B 2 206 ? 4.307 84.795 19.039 1.00 31.19 217 GLN B C 1
ATOM 3103 O O . GLN B 2 206 ? 3.534 85.269 19.876 1.00 34.25 217 GLN B O 1
ATOM 3109 N N . ASN B 2 207 ? 4.601 85.417 17.909 1.00 28.44 218 ASN B N 1
ATOM 3110 C CA . ASN B 2 207 ? 4.132 86.757 17.603 1.00 25.63 218 ASN B CA 1
ATOM 3111 C C . ASN B 2 207 ? 3.913 86.776 16.105 1.00 24.18 218 ASN B C 1
ATOM 3112 O O . ASN B 2 207 ? 4.884 86.732 15.341 1.00 21.25 218 ASN B O 1
ATOM 3117 N N . PRO B 2 208 ? 2.657 86.796 15.657 1.00 28.94 219 PRO B N 1
ATOM 3118 C CA . PRO B 2 208 ? 2.380 86.695 14.218 1.00 28.27 219 PRO B CA 1
ATOM 3119 C C . PRO B 2 208 ? 2.871 87.882 13.428 1.00 25.34 219 PRO B C 1
ATOM 3120 O O . PRO B 2 208 ? 2.946 87.803 12.196 1.00 29.91 219 PRO B O 1
ATOM 3124 N N . ARG B 2 209 ? 3.214 88.989 14.095 1.00 23.06 220 ARG B N 1
ATOM 3125 C CA . ARG B 2 209 ? 3.783 90.135 13.406 1.00 23.18 220 ARG B CA 1
ATOM 3126 C C . ARG B 2 209 ? 5.280 90.019 13.183 1.00 26.14 220 ARG B C 1
ATOM 3127 O O . ARG B 2 209 ? 5.858 90.892 12.523 1.00 27.14 220 ARG B O 1
ATOM 3135 N N . ASN B 2 210 ? 5.932 88.990 13.721 1.00 19.18 221 ASN B N 1
ATOM 3136 C CA . ASN B 2 210 ? 7.353 88.783 13.460 1.00 16.31 221 ASN B CA 1
ATOM 3137 C C . ASN B 2 210 ? 7.528 87.862 12.258 1.00 20.89 221 ASN B C 1
ATOM 3138 O O . ASN B 2 210 ? 6.961 86.774 12.223 1.00 21.80 221 ASN B O 1
ATOM 3143 N N . HIS B 2 211 ? 8.306 88.309 11.283 1.00 21.74 222 HIS B N 1
ATOM 3144 C CA . HIS B 2 211 ? 8.510 87.590 10.027 1.00 20.04 222 HIS B CA 1
ATOM 3145 C C . HIS B 2 211 ? 9.957 87.122 9.938 1.00 19.47 222 HIS B C 1
ATOM 3146 O O . HIS B 2 211 ? 10.885 87.904 10.174 1.00 24.31 222 HIS B O 1
ATOM 3153 N N . PHE B 2 212 ? 10.149 85.848 9.589 1.00 21.38 223 PHE B N 1
ATOM 3154 C CA . PHE B 2 212 ? 11.451 85.198 9.602 1.00 17.72 223 PHE B CA 1
ATOM 3155 C C . PHE B 2 212 ? 11.769 84.747 8.189 1.00 20.84 223 PHE B C 1
ATOM 3156 O O . PHE B 2 212 ? 11.031 83.942 7.622 1.00 23.03 223 PHE B O 1
ATOM 3164 N N . ARG B 2 213 ? 12.870 85.224 7.644 1.00 18.59 224 ARG B N 1
ATOM 3165 C CA . ARG B 2 213 ? 13.222 84.886 6.271 1.00 17.33 224 ARG B CA 1
ATOM 3166 C C . ARG B 2 213 ? 14.596 84.239 6.239 1.00 22.18 224 ARG B C 1
ATOM 3167 O O . ARG B 2 213 ? 15.542 84.749 6.840 1.00 21.32 224 ARG B O 1
ATOM 3175 N N . CYS B 2 214 ? 14.701 83.117 5.531 1.00 19.69 225 CYS B N 1
ATOM 3176 C CA . CYS B 2 214 ? 15.975 82.490 5.218 1.00 15.24 225 CYS B CA 1
ATOM 3177 C C . CYS B 2 214 ? 16.291 82.851 3.778 1.00 20.20 225 CYS B C 1
ATOM 3178 O O . CYS B 2 214 ? 15.443 82.687 2.898 1.00 21.36 225 CYS B O 1
ATOM 3181 N N . GLN B 2 215 ? 17.467 83.419 3.546 1.00 17.47 226 GLN B N 1
ATOM 3182 C CA . GLN B 2 215 ? 17.797 83.763 2.146 1.00 20.65 226 GLN B CA 1
ATOM 3183 C C . GLN B 2 215 ? 19.155 83.158 1.799 1.00 19.71 226 GLN B C 1
ATOM 3184 O O . GLN B 2 215 ? 20.057 83.193 2.637 1.00 21.62 226 GLN B O 1
ATOM 3190 N N . VAL B 2 216 ? 19.249 82.604 0.599 1.00 16.90 227 VAL B N 1
ATOM 3191 C CA . VAL B 2 216 ? 20.448 81.904 0.191 1.00 16.81 227 VAL B CA 1
ATOM 3192 C C . VAL B 2 216 ? 20.974 82.578 -1.065 1.00 18.56 227 VAL B C 1
ATOM 3193 O O . VAL B 2 216 ? 20.292 82.599 -2.099 1.00 20.14 227 VAL B O 1
ATOM 3197 N N . GLN B 2 217 ? 22.176 83.145 -0.973 1.00 18.95 228 GLN B N 1
ATOM 3198 C CA . GLN B 2 217 ? 22.876 83.629 -2.149 1.00 22.03 228 GLN B CA 1
ATOM 3199 C C . GLN B 2 217 ? 23.568 82.443 -2.804 1.00 25.40 228 GLN B C 1
ATOM 3200 O O . GLN B 2 217 ? 24.410 81.781 -2.180 1.00 21.84 228 GLN B O 1
ATOM 3206 N N . PHE B 2 218 ? 23.175 82.153 -4.035 1.00 20.23 229 PHE B N 1
ATOM 3207 C CA . PHE B 2 218 ? 23.769 81.115 -4.855 1.00 22.37 229 PHE B CA 1
ATOM 3208 C C . PHE B 2 218 ? 24.671 81.773 -5.897 1.00 23.11 229 PHE B C 1
ATOM 3209 O O . PHE B 2 218 ? 24.326 82.810 -6.474 1.00 23.47 229 PHE B O 1
ATOM 3217 N N . TYR B 2 219 ? 25.851 81.203 -6.092 1.00 18.83 230 TYR B N 1
ATOM 3218 C CA . TYR B 2 219 ? 26.772 81.668 -7.116 1.00 19.88 230 TYR B CA 1
ATOM 3219 C C . TYR B 2 219 ? 26.717 80.684 -8.266 1.00 24.20 230 TYR B C 1
ATOM 3220 O O . TYR B 2 219 ? 26.977 79.492 -8.083 1.00 26.33 230 TYR B O 1
ATOM 3229 N N . GLY B 2 220 ? 26.325 81.176 -9.439 1.00 24.23 231 GLY B N 1
ATOM 3230 C CA . GLY B 2 220 ? 26.206 80.324 -10.601 1.00 23.57 231 GLY B CA 1
ATOM 3231 C C . GLY B 2 220 ? 26.720 81.010 -11.847 1.00 24.89 231 GLY B C 1
ATOM 3232 O O . GLY B 2 220 ? 27.806 81.609 -11.847 1.00 27.95 231 GLY B O 1
ATOM 3233 N N . LEU B 2 221 ? 25.941 80.939 -12.917 1.00 23.90 232 LEU B N 1
ATOM 3234 C CA . LEU B 2 221 ? 26.383 81.449 -14.206 1.00 28.70 232 LEU B CA 1
ATOM 3235 C C . LEU B 2 221 ? 26.277 82.969 -14.254 1.00 31.29 232 LEU B C 1
ATOM 3236 O O . LEU B 2 221 ? 25.451 83.579 -13.571 1.00 29.61 232 LEU B O 1
ATOM 3241 N N . SER B 2 222 ? 27.140 83.583 -15.057 1.00 31.69 233 SER B N 1
ATOM 3242 C CA . SER B 2 222 ? 27.102 85.020 -15.255 1.00 38.78 233 SER B CA 1
ATOM 3243 C C . SER B 2 222 ? 26.506 85.326 -16.624 1.00 47.16 233 SER B C 1
ATOM 3244 O O . SER B 2 222 ? 26.182 84.429 -17.405 1.00 44.75 233 SER B O 1
ATOM 3247 N N . GLU B 2 223 ? 26.379 86.618 -16.924 1.00 64.94 234 GLU B N 1
ATOM 3248 C CA . GLU B 2 223 ? 25.724 87.022 -18.163 1.00 73.23 234 GLU B CA 1
ATOM 3249 C C . GLU B 2 223 ? 26.552 86.655 -19.388 1.00 67.33 234 GLU B C 1
ATOM 3250 O O . GLU B 2 223 ? 25.992 86.442 -20.468 1.00 75.93 234 GLU B O 1
ATOM 3256 N N . ASN B 2 224 ? 27.870 86.557 -19.246 1.00 57.34 235 ASN B N 1
ATOM 3257 C CA . ASN B 2 224 ? 28.724 86.148 -20.355 1.00 63.71 235 ASN B CA 1
ATOM 3258 C C . ASN B 2 224 ? 28.787 84.635 -20.536 1.00 56.30 235 ASN B C 1
ATOM 3259 O O . ASN B 2 224 ? 29.522 84.162 -21.409 1.00 58.45 235 ASN B O 1
ATOM 3264 N N . ASP B 2 225 ? 28.054 83.865 -19.734 1.00 46.53 236 ASP B N 1
ATOM 3265 C CA . ASP B 2 225 ? 27.934 82.427 -19.933 1.00 40.31 236 ASP B CA 1
ATOM 3266 C C . ASP B 2 225 ? 26.739 82.161 -20.840 1.00 37.78 236 ASP B C 1
ATOM 3267 O O . ASP B 2 225 ? 25.638 82.659 -20.586 1.00 42.76 236 ASP B O 1
ATOM 3272 N N . GLU B 2 226 ? 26.956 81.408 -21.916 1.00 35.98 237 GLU B N 1
ATOM 3273 C CA . GLU B 2 226 ? 25.867 81.115 -22.835 1.00 34.61 237 GLU B CA 1
ATOM 3274 C C . GLU B 2 226 ? 24.932 80.064 -22.240 1.00 45.62 237 GLU B C 1
ATOM 3275 O O . GLU B 2 226 ? 25.366 79.154 -21.532 1.00 52.22 237 GLU B O 1
ATOM 3281 N N . TRP B 2 227 ? 23.636 80.194 -22.524 1.00 38.66 238 TRP B N 1
ATOM 3282 C CA . TRP B 2 227 ? 22.652 79.228 -22.048 1.00 32.77 238 TRP B CA 1
ATOM 3283 C C . TRP B 2 227 ? 21.668 78.930 -23.160 1.00 42.19 238 TRP B C 1
ATOM 3284 O O . TRP B 2 227 ? 21.024 79.849 -23.673 1.00 48.77 238 TRP B O 1
ATOM 3295 N N . THR B 2 228 ? 21.513 77.647 -23.491 1.00 41.37 239 THR B N 1
ATOM 3296 C CA . THR B 2 228 ? 20.613 77.228 -24.550 1.00 44.07 239 THR B CA 1
ATOM 3297 C C . THR B 2 228 ? 19.563 76.217 -24.108 1.00 45.16 239 THR B C 1
ATOM 3298 O O . THR B 2 228 ? 18.799 75.745 -24.949 1.00 51.96 239 THR B O 1
ATOM 3302 N N . GLN B 2 229 ? 19.491 75.877 -22.824 1.00 38.53 240 GLN B N 1
ATOM 3303 C CA . GLN B 2 229 ? 18.515 74.906 -22.349 1.00 37.56 240 GLN B CA 1
ATOM 3304 C C . GLN B 2 229 ? 17.143 75.548 -22.195 1.00 43.68 240 GLN B C 1
ATOM 3305 O O . GLN B 2 229 ? 17.006 76.769 -22.097 1.00 46.19 240 GLN B O 1
ATOM 3311 N N . ASP B 2 230 ? 16.120 74.695 -22.107 1.00 46.18 241 ASP B N 1
ATOM 3312 C CA . ASP B 2 230 ? 14.764 75.193 -21.896 1.00 46.36 241 ASP B CA 1
ATOM 3313 C C . ASP B 2 230 ? 14.549 75.704 -20.472 1.00 50.51 241 ASP B C 1
ATOM 3314 O O . ASP B 2 230 ? 13.861 76.711 -20.275 1.00 48.13 241 ASP B O 1
ATOM 3319 N N . ARG B 2 231 ? 15.121 75.044 -19.467 1.00 40.86 242 ARG B N 1
ATOM 3320 C CA . ARG B 2 231 ? 14.948 75.528 -18.105 1.00 41.89 242 ARG B CA 1
ATOM 3321 C C . ARG B 2 231 ? 15.673 76.862 -17.903 1.00 32.37 242 ARG B C 1
ATOM 3322 O O . ARG B 2 231 ? 16.545 77.259 -18.682 1.00 36.71 242 ARG B O 1
ATOM 3330 N N . ALA B 2 232 ? 15.276 77.567 -16.846 1.00 33.33 243 ALA B N 1
ATOM 3331 C CA . ALA B 2 232 ? 15.793 78.908 -16.604 1.00 34.12 243 ALA B CA 1
ATOM 3332 C C . ALA B 2 232 ? 17.300 78.869 -16.373 1.00 29.84 243 ALA B C 1
ATOM 3333 O O . ALA B 2 232 ? 17.814 77.966 -15.711 1.00 32.05 243 ALA B O 1
ATOM 3335 N N . LYS B 2 233 ? 18.001 79.855 -16.921 1.00 30.96 244 LYS B N 1
ATOM 3336 C CA . LYS B 2 233 ? 19.446 79.929 -16.743 1.00 31.08 244 LYS B CA 1
ATOM 3337 C C . LYS B 2 233 ? 19.799 79.988 -15.255 1.00 30.29 244 LYS B C 1
ATOM 3338 O O . LYS B 2 233 ? 19.267 80.842 -14.519 1.00 28.75 244 LYS B O 1
ATOM 3344 N N . PRO B 2 234 ? 20.685 79.105 -14.766 1.00 28.29 245 PRO B N 1
ATOM 3345 C CA . PRO B 2 234 ? 21.018 79.061 -13.324 1.00 30.03 245 PRO B CA 1
ATOM 3346 C C . PRO B 2 234 ? 22.059 80.108 -12.949 1.00 31.28 245 PRO B C 1
ATOM 3347 O O . PRO B 2 234 ? 23.219 79.810 -12.590 1.00 25.89 245 PRO B O 1
ATOM 3351 N N . VAL B 2 235 ? 21.621 81.370 -13.040 1.00 28.23 246 VAL B N 1
ATOM 3352 C CA . VAL B 2 235 ? 22.465 82.522 -12.734 1.00 25.87 246 VAL B CA 1
ATOM 3353 C C . VAL B 2 235 ? 22.693 82.639 -11.230 1.00 24.06 246 VAL B C 1
ATOM 3354 O O . VAL B 2 235 ? 21.935 82.119 -10.397 1.00 24.10 246 VAL B O 1
ATOM 3358 N N . THR B 2 236 ? 23.784 83.325 -10.880 1.00 22.58 247 THR B N 1
ATOM 3359 C CA . THR B 2 236 ? 23.947 83.850 -9.526 1.00 24.95 247 THR B CA 1
ATOM 3360 C C . THR B 2 236 ? 22.669 84.575 -9.110 1.00 24.30 247 THR B C 1
ATOM 3361 O O . THR B 2 236 ? 22.144 85.395 -9.868 1.00 24.34 247 THR B O 1
ATOM 3365 N N . GLN B 2 237 ? 22.154 84.253 -7.920 1.00 20.91 248 GLN B N 1
ATOM 3366 C CA . GLN B 2 237 ? 20.821 84.713 -7.546 1.00 21.69 248 GLN B CA 1
ATOM 3367 C C . GLN B 2 237 ? 20.598 84.437 -6.071 1.00 22.38 248 GLN B C 1
ATOM 3368 O O . GLN B 2 237 ? 21.288 83.615 -5.466 1.00 21.14 248 GLN B O 1
ATOM 3374 N N . ILE B 2 238 ? 19.622 85.149 -5.505 1.00 19.82 249 ILE B N 1
ATOM 3375 C CA . ILE B 2 238 ? 19.135 84.914 -4.147 1.00 19.45 249 ILE B CA 1
ATOM 3376 C C . ILE B 2 238 ? 17.869 84.078 -4.248 1.00 19.65 249 ILE B C 1
ATOM 3377 O O . ILE B 2 238 ? 17.037 84.303 -5.141 1.00 19.07 249 ILE B O 1
ATOM 3382 N N . VAL B 2 239 ? 17.753 83.061 -3.395 1.00 19.30 250 VAL B N 1
ATOM 3383 C CA . VAL B 2 239 ? 16.542 82.250 -3.277 1.00 18.11 250 VAL B CA 1
ATOM 3384 C C . VAL B 2 239 ? 16.072 82.356 -1.831 1.00 18.87 250 VAL B C 1
ATOM 3385 O O . VAL B 2 239 ? 16.871 82.166 -0.907 1.00 17.18 250 VAL B O 1
ATOM 3389 N N . SER B 2 240 ? 14.781 82.670 -1.632 1.00 15.77 251 SER B N 1
ATOM 3390 C CA . SER B 2 240 ? 14.261 83.025 -0.308 1.00 18.92 251 SER B CA 1
ATOM 3391 C C . SER B 2 240 ? 13.109 82.128 0.121 1.00 22.75 251 SER B C 1
ATOM 3392 O O . SER B 2 240 ? 12.335 81.642 -0.709 1.00 20.26 251 SER B O 1
ATOM 3395 N N . ALA B 2 241 ? 12.947 81.990 1.438 1.00 17.91 252 ALA B N 1
ATOM 3396 C CA . ALA B 2 241 ? 11.721 81.432 2.004 1.00 17.85 252 ALA B CA 1
ATOM 3397 C C . ALA B 2 241 ? 11.425 82.153 3.311 1.00 19.23 252 ALA B C 1
ATOM 3398 O O . ALA B 2 241 ? 12.328 82.680 3.962 1.00 19.16 252 ALA B O 1
ATOM 3400 N N . GLU B 2 242 ? 10.148 82.160 3.702 1.00 19.24 253 GLU B N 1
ATOM 3401 C CA . GLU B 2 242 ? 9.724 82.983 4.834 1.00 20.58 253 GLU B CA 1
ATOM 3402 C C . GLU B 2 242 ? 8.636 82.276 5.635 1.00 24.39 253 GLU B C 1
ATOM 3403 O O . GLU B 2 242 ? 7.764 81.613 5.062 1.00 27.10 253 GLU B O 1
ATOM 3409 N N . ALA B 2 243 ? 8.687 82.441 6.960 1.00 20.22 254 ALA B N 1
ATOM 3410 C CA . ALA B 2 243 ? 7.644 81.982 7.878 1.00 20.22 254 ALA B CA 1
ATOM 3411 C C . ALA B 2 243 ? 7.274 83.128 8.815 1.00 21.77 254 ALA B C 1
ATOM 3412 O O . ALA B 2 243 ? 8.132 83.934 9.187 1.00 19.99 254 ALA B O 1
ATOM 3414 N N . TRP B 2 244 ? 5.992 83.219 9.171 1.00 21.75 255 TRP B N 1
ATOM 3415 C CA . TRP B 2 244 ? 5.530 84.208 10.135 1.00 22.24 255 TRP B CA 1
ATOM 3416 C C . TRP B 2 244 ? 5.295 83.534 11.485 1.00 21.75 255 TRP B C 1
ATOM 3417 O O . TRP B 2 244 ? 4.945 82.355 11.556 1.00 22.07 255 TRP B O 1
ATOM 3428 N N . GLY B 2 245 ? 5.515 84.286 12.560 1.00 20.38 256 GLY B N 1
ATOM 3429 C CA . GLY B 2 245 ? 5.308 83.750 13.890 1.00 20.55 256 GLY B CA 1
ATOM 3430 C C . GLY B 2 245 ? 3.884 83.273 14.098 1.00 20.21 256 GLY B C 1
ATOM 3431 O O . GLY B 2 245 ? 2.961 83.593 13.342 1.00 22.04 256 GLY B O 1
ATOM 3432 N N . ARG B 2 246 ? 3.711 82.474 15.147 1.00 24.21 257 ARG B N 1
ATOM 3433 C CA . ARG B 2 246 ? 2.460 81.760 15.376 1.00 31.67 257 ARG B CA 1
ATOM 3434 C C . ARG B 2 246 ? 2.116 81.913 16.847 1.00 29.15 257 ARG B C 1
ATOM 3435 O O . ARG B 2 246 ? 2.888 81.483 17.711 1.00 29.79 257 ARG B O 1
ATOM 3443 N N . ALA B 2 247 ? 0.982 82.555 17.127 1.00 33.84 258 ALA B N 1
ATOM 3444 C CA . ALA B 2 247 ? 0.603 82.845 18.505 1.00 41.43 258 ALA B CA 1
ATOM 3445 C C . ALA B 2 247 ? 0.266 81.563 19.259 1.00 44.05 258 ALA B C 1
ATOM 3446 O O . ALA B 2 247 ? -0.194 80.576 18.680 1.00 42.82 258 ALA B O 1
ATOM 3448 N N . ASP B 2 248 ? 0.496 81.591 20.569 1.00 51.28 259 ASP B N 1
ATOM 3449 C CA . ASP B 2 248 ? 0.252 80.436 21.427 1.00 60.68 259 ASP B CA 1
ATOM 3450 C C . ASP B 2 248 ? -1.230 80.052 21.463 1.00 71.43 259 ASP B C 1
ATOM 3451 O O . ASP B 2 248 ? -2.112 80.914 21.515 1.00 74.85 259 ASP B O 1
#

CATH classification: 2.60.40.10

Solvent-accessible surface area: 20968 Å² total; per-residue (Å²): 103,81,52,72,17,60,63,46,91,85,0,68,4,98,14,81,33,88,63,108,25,33,0,1,0,2,0,39,27,30,119,62,98,26,8,52,49,37,15,24,0,62,44,133,69,72,80,74,127,44,86,103,28,81,0,40,11,54,66,110,179,88,46,4,21,0,28,2,59,60,2,4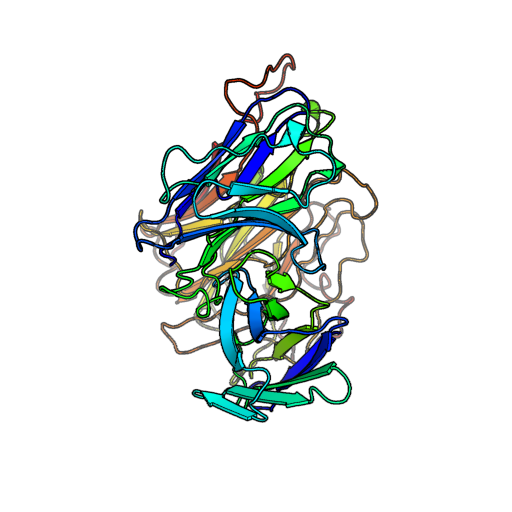6,30,52,6,53,10,27,3,10,5,0,17,2,39,83,23,0,65,112,0,68,14,26,82,20,18,69,1,96,10,77,6,99,12,156,96,67,48,6,0,9,2,92,3,117,92,19,144,108,27,102,38,26,1,0,0,0,2,3,0,38,10,141,13,109,20,39,90,31,78,88,100,70,20,44,6,4,95,57,3,71,4,63,4,83,94,118,141,36,74,2,0,5,0,0,0,4,1,90,59,126,124,29,45,13,80,84,12,6,94,79,9,155,48,32,181,96,16,82,104,29,101,176,179,56,128,0,82,2,65,32,73,13,25,5,3,7,55,117,14,121,86,21,0,102,0,60,2,149,54,60,14,79,1,5,1,0,0,20,18,85,101,106,61,41,4,99,11,0,0,0,51,4,115,155,111,68,33,92,76,17,106,54,47,67,57,0,42,21,80,24,98,76,50,23,35,0,6,0,59,2,66,41,2,62,39,128,10,33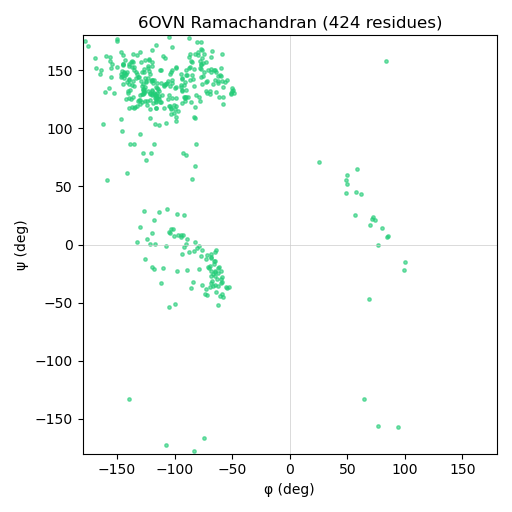,12,34,0,4,0,0,0,0,34,7,31,238,132,10,52,60,0,38,2,89,11,4,60,0,0,69,4,28,5,8,129,63,39,61,81,0,50,39,5,128,20,12,10,0,28,6,6,85,25,0,9,91,72,22,109,32,0,3,0,0,0,2,0,11,12,0,32,4,55,8,17,64,25,23,0,76,16,82,67,142,58,41,134,62,4,38,14,43,13,106,136,32,37,83,34,102,111,97,83,145,57,4,98,37,0,13,0,0,0,0,6,22,42,1,112,77,1,44,53,74,205,16,60,0,104,0,34,0,50,0,51,5,1,50,170,99,11,158,50,122,82,157,73,88,55,1,52,62,54,90,33,60,20,70,10,150,7,92,64,118